Protein AF-N6TU80-F1 (afdb_monomer)

Mean predicted aligned error: 13.6 Å

Organism: Dendroctonus ponderosae (NCBI:txid77166)

Secondary structure (DSSP, 8-state):
---HHHHHHHHHHHHHHHTT----HHHHHHHHHHTT----TTHHHHHHHHHTT--HHHHHHTTT--------PPPPP------------------PPPP----------HHHHHH----HHHHHHHHHHHHTSPPP-HHHHHHHHHHHHHTEEEE---TT--HHHHHHHHHHHHS-S-HHHHHHTT--SSTT---S-SEEEE-GGGHHHHHHHHHHHT-BTTBEEEEEESSTTT--S-HHHHHHHHHHHHHTT-SEEEEEP-HHHHHHT-HHHHHHHHHHHHHHHTTSEEEEE--HHHH--TTSHHHHHHHHHHHHTT-SEEE---S-SSS---HHHHHHHHHHHHHHHHHH----EEE-BSS--SHHHHHHHHHHHHHHT-GGGSSTTTB-EEESSHHHHHHHHHHHHHHSSPPPTTTS---

Radius of gyration: 26.68 Å; Cα contacts (8 Å, |Δi|>4): 645; chains: 1; bounding box: 63×81×67 Å

InterPro domains:
  IPR002915 DeoC/FbaB/LacD aldolase [PF01791] (148-369)
  IPR002915 DeoC/FbaB/LacD aldolase [SM01133] (147-404)
  IPR011343 Deoxyribose-phosphate aldolase [PTHR10889] (107-408)
  IPR011343 Deoxyribose-phosphate aldolase [TIGR00126] (149-386)
  IPR011343 Deoxyribose-phosphate aldolase [cd00959] (148-396)
  IPR013785 Aldolase-type TIM barrel [G3DSA:3.20.20.70] (140-422)
  IPR027534 Large ribosomal subunit protein P1/P2 [MF_01478] (7-112)
  IPR038716 Large ribosomal subunit protein P1/P2, N-terminal domain [G3DSA:1.10.10.1410] (1-64)

Sequence (423 aa):
MTTTAELACVYSALILADDDIAVTGEKIQTILKAANVEVEPYWPGLFAKALENANIRDLITNIGSGAGAPAAAPSGAAAPAAAAAAPVAAPKAKEPEPEEESDEDMGLDLGWLNSVNVNLTAVNDFAKQLAASKALKDEYRAAWILKAITLIDLTTLAGDDTNSNVSRLCFKATKPIAEDLLKELGFSYDKGCPIKTAAVCVYPSKVPDAVQTLKKLGYYKKVNVASVATGFPAGQTPLKSRLEEIRYAVEKGANEIDIVIDRSLVLTGQWEELYREIQQMKEACGLAHMKAILATGELDTLNNVRVYKASLVAMMAGSDFIKTSTGKESVNATLQFGIVMARAIKEYQQKMGYKVGLKPAGGVRNAKDALSWMVLVKELLGNDWLDAELFRFGASGLLGDLECNLYEFVTGKYPAAYEFSMG

Structure (mmCIF, N/CA/C/O backbone):
data_AF-N6TU80-F1
#
_entry.id   AF-N6TU80-F1
#
loop_
_atom_site.group_PDB
_atom_site.id
_atom_site.type_symbol
_atom_site.label_atom_id
_atom_site.label_alt_id
_atom_site.label_comp_id
_atom_site.label_asym_id
_atom_site.label_entity_id
_atom_site.label_seq_id
_atom_site.pdbx_PDB_ins_code
_atom_site.Cartn_x
_atom_site.Cartn_y
_atom_site.Cartn_z
_atom_site.occupancy
_atom_site.B_iso_or_equiv
_atom_site.auth_seq_id
_atom_site.auth_comp_id
_atom_site.auth_asym_id
_atom_site.auth_atom_id
_atom_site.pdbx_PDB_model_num
ATOM 1 N N . MET A 1 1 ? 20.943 18.756 8.025 1.00 42.03 1 MET A N 1
ATOM 2 C CA . MET A 1 1 ? 19.861 19.656 7.579 1.00 42.03 1 MET A CA 1
ATOM 3 C C . MET A 1 1 ? 20.539 20.927 7.118 1.00 42.03 1 MET A C 1
ATOM 5 O O . MET A 1 1 ? 21.140 21.582 7.956 1.00 42.03 1 MET A O 1
ATOM 9 N N . THR A 1 2 ? 20.556 21.203 5.817 1.00 51.56 2 THR A N 1
ATOM 10 C CA . THR A 1 2 ? 21.098 22.457 5.274 1.00 51.56 2 THR A CA 1
ATOM 11 C C . THR A 1 2 ? 20.126 23.595 5.556 1.00 51.56 2 THR A C 1
ATOM 13 O O . THR A 1 2 ? 18.912 23.417 5.431 1.00 51.56 2 THR A O 1
ATOM 16 N N . THR A 1 3 ? 20.639 24.743 5.978 1.00 73.94 3 THR A N 1
ATOM 17 C CA . THR A 1 3 ? 19.819 25.915 6.306 1.00 73.94 3 THR A CA 1
ATOM 18 C C . THR A 1 3 ? 19.336 26.622 5.034 1.00 73.94 3 THR A C 1
ATOM 20 O O . THR A 1 3 ? 19.938 26.502 3.966 1.00 73.94 3 THR A O 1
ATOM 23 N N . THR A 1 4 ? 18.246 27.391 5.128 1.00 79.44 4 THR A N 1
ATOM 24 C CA . THR A 1 4 ? 17.705 28.178 4.001 1.00 79.44 4 THR A CA 1
ATOM 25 C C . THR A 1 4 ? 18.743 29.147 3.415 1.00 79.44 4 THR A C 1
ATOM 27 O O . THR A 1 4 ? 18.749 29.381 2.209 1.00 79.44 4 THR A O 1
ATOM 30 N N . ALA A 1 5 ? 19.656 29.665 4.247 1.00 80.94 5 ALA A N 1
ATOM 31 C CA . ALA A 1 5 ? 20.730 30.565 3.828 1.00 80.94 5 ALA A CA 1
ATOM 32 C C . ALA A 1 5 ? 21.801 29.854 2.983 1.00 80.94 5 ALA A C 1
ATOM 34 O O . ALA A 1 5 ? 22.205 30.369 1.941 1.00 80.94 5 ALA A O 1
ATOM 35 N N . GLU A 1 6 ? 22.210 28.645 3.379 1.00 84.44 6 GLU A N 1
ATOM 36 C CA . GLU A 1 6 ? 23.157 27.825 2.612 1.00 84.44 6 GLU A CA 1
ATOM 37 C C . GLU A 1 6 ? 22.585 27.474 1.237 1.00 84.44 6 GLU A C 1
ATOM 39 O O . GLU A 1 6 ? 23.262 27.622 0.221 1.00 84.44 6 GLU A O 1
ATOM 44 N N . LEU A 1 7 ? 21.311 27.074 1.190 1.00 86.88 7 LEU A N 1
ATOM 45 C CA . LEU A 1 7 ? 20.644 26.702 -0.056 1.00 86.88 7 LEU A CA 1
ATOM 46 C C . LEU A 1 7 ? 20.527 27.895 -1.021 1.00 86.88 7 LEU A C 1
ATOM 48 O O . LEU A 1 7 ? 20.754 27.752 -2.222 1.00 86.88 7 LEU A O 1
ATOM 52 N N . ALA A 1 8 ? 20.234 29.086 -0.495 1.00 88.69 8 ALA A N 1
ATOM 53 C CA . ALA A 1 8 ? 20.160 30.308 -1.288 1.00 88.69 8 ALA A CA 1
ATOM 54 C C . ALA A 1 8 ? 21.526 30.695 -1.887 1.00 88.69 8 ALA A C 1
ATOM 56 O O . ALA A 1 8 ? 21.602 31.087 -3.056 1.00 88.69 8 ALA A O 1
ATOM 57 N N . CYS A 1 9 ? 22.618 30.535 -1.129 1.00 89.44 9 CYS A N 1
ATOM 58 C CA . CYS A 1 9 ? 23.975 30.749 -1.635 1.00 89.44 9 CYS A CA 1
ATOM 59 C C . CYS A 1 9 ? 24.377 29.712 -2.695 1.00 89.44 9 CYS A C 1
ATOM 61 O O . CYS A 1 9 ? 24.983 30.089 -3.698 1.00 89.44 9 CYS A O 1
ATOM 63 N N . VAL A 1 10 ? 23.992 28.442 -2.522 1.00 88.25 10 VAL A N 1
ATOM 64 C CA . VAL A 1 10 ? 24.232 27.376 -3.512 1.00 88.25 10 VAL A CA 1
ATOM 65 C C . VAL A 1 10 ? 23.513 27.672 -4.827 1.00 88.25 10 VAL A C 1
ATOM 67 O O . VAL A 1 10 ? 24.149 27.662 -5.878 1.00 88.25 10 VAL A O 1
ATOM 70 N N . TYR A 1 11 ? 22.219 28.000 -4.797 1.00 89.94 11 TYR A N 1
ATOM 71 C CA . TYR A 1 11 ? 21.482 28.311 -6.026 1.00 89.94 11 TYR A CA 1
ATOM 72 C C . TYR A 1 11 ? 21.993 29.575 -6.715 1.00 89.94 11 TYR A C 1
ATOM 74 O O . TYR A 1 11 ? 22.110 29.596 -7.936 1.00 89.94 11 TYR A O 1
ATOM 82 N N . SER A 1 12 ? 22.381 30.596 -5.950 1.00 91.19 12 SER A N 1
ATOM 83 C CA . SER A 1 12 ? 22.987 31.807 -6.516 1.00 91.19 12 SER A CA 1
ATOM 84 C C . SER A 1 12 ? 24.319 31.511 -7.213 1.00 91.19 12 SER A C 1
ATOM 86 O O . SER A 1 12 ? 24.594 32.071 -8.270 1.00 91.19 12 SER A O 1
ATOM 88 N N . ALA A 1 13 ? 25.139 30.611 -6.659 1.00 89.06 13 ALA A N 1
ATOM 89 C CA . ALA A 1 13 ? 26.386 30.180 -7.287 1.00 89.06 13 ALA A CA 1
ATOM 90 C C . ALA A 1 13 ? 26.149 29.355 -8.564 1.00 89.06 13 ALA A C 1
ATOM 92 O O . ALA A 1 13 ? 26.888 29.517 -9.533 1.00 89.06 13 ALA A O 1
ATOM 93 N N . LEU A 1 14 ? 25.107 28.517 -8.586 1.00 87.25 14 LEU A N 1
ATOM 94 C CA . LEU A 1 14 ? 24.723 27.740 -9.768 1.00 87.25 14 LEU A CA 1
ATOM 95 C C . LEU A 1 14 ? 24.209 28.630 -10.904 1.00 87.25 14 LEU A C 1
ATOM 97 O O . LEU A 1 14 ? 24.615 28.424 -12.039 1.00 87.25 14 LEU A O 1
ATOM 101 N N . ILE A 1 15 ? 23.394 29.645 -10.600 1.00 90.31 15 ILE A N 1
ATOM 102 C CA . ILE A 1 15 ? 22.913 30.623 -11.592 1.00 90.31 15 ILE A CA 1
ATOM 103 C C . ILE A 1 15 ? 24.094 31.349 -12.247 1.00 90.31 15 ILE A C 1
ATOM 105 O O . ILE A 1 15 ? 24.172 31.440 -13.466 1.00 90.31 15 ILE A O 1
ATOM 109 N N . LEU A 1 16 ? 25.056 31.814 -11.443 1.00 89.44 16 LEU A N 1
ATOM 110 C CA . LEU A 1 16 ? 26.256 32.472 -11.967 1.00 89.44 16 LEU A CA 1
ATOM 111 C C . LEU A 1 16 ? 27.092 31.530 -12.845 1.00 89.44 16 LEU A C 1
ATOM 113 O O . LEU A 1 16 ? 27.598 31.959 -13.876 1.00 89.44 16 LEU A O 1
ATOM 117 N N . ALA A 1 17 ? 27.224 30.261 -12.453 1.00 86.19 17 ALA A N 1
ATOM 118 C CA . ALA A 1 17 ? 27.973 29.268 -13.217 1.00 86.19 17 ALA A CA 1
ATOM 119 C C . ALA A 1 17 ? 27.281 28.854 -14.532 1.00 86.19 17 ALA A C 1
ATOM 121 O O . ALA A 1 17 ? 27.975 28.525 -15.495 1.00 86.19 17 ALA A O 1
ATOM 122 N N . ASP A 1 18 ? 25.945 28.864 -14.579 1.00 86.25 18 ASP A N 1
ATOM 123 C CA . ASP A 1 18 ? 25.158 28.574 -15.786 1.00 86.25 18 ASP A CA 1
ATOM 124 C C . ASP A 1 18 ? 25.322 29.686 -16.833 1.00 86.25 18 ASP A C 1
ATOM 126 O O . ASP A 1 18 ? 25.595 29.404 -17.997 1.00 86.25 18 ASP A O 1
ATOM 130 N N . ASP A 1 19 ? 25.314 30.946 -16.385 1.00 86.25 19 ASP A N 1
ATOM 131 C CA . ASP A 1 19 ? 25.500 32.134 -17.231 1.00 86.25 19 ASP A CA 1
ATOM 132 C C . ASP A 1 19 ? 26.980 32.434 -17.583 1.00 86.25 19 ASP A C 1
ATOM 134 O O . ASP A 1 19 ? 27.295 33.505 -18.107 1.00 86.25 19 ASP A O 1
ATOM 138 N N . ASP A 1 20 ? 27.916 31.523 -17.275 1.00 83.44 20 ASP A N 1
ATOM 139 C CA . ASP A 1 20 ? 29.371 31.708 -17.449 1.00 83.44 20 ASP A CA 1
ATOM 140 C C . ASP A 1 20 ? 29.927 32.970 -16.737 1.00 83.44 20 ASP A C 1
ATOM 142 O O . ASP A 1 20 ? 30.942 33.561 -17.122 1.00 83.44 20 ASP A O 1
ATOM 146 N N . ILE A 1 21 ? 29.283 33.388 -15.644 1.00 87.25 21 ILE A N 1
ATOM 147 C CA . ILE A 1 21 ? 29.683 34.530 -14.822 1.00 87.25 21 ILE A CA 1
ATOM 148 C C . ILE A 1 21 ? 30.531 34.042 -13.639 1.00 87.25 21 ILE A C 1
ATOM 150 O O . ILE A 1 21 ? 30.132 33.177 -12.866 1.00 87.25 21 ILE A O 1
ATOM 154 N N . ALA A 1 22 ? 31.694 34.668 -13.421 1.00 87.12 22 ALA A N 1
ATOM 155 C CA . ALA A 1 22 ? 32.553 34.333 -12.280 1.00 87.12 22 ALA A CA 1
ATOM 156 C C . ALA A 1 22 ? 31.797 34.402 -10.938 1.00 87.12 22 ALA A C 1
ATOM 158 O O . ALA A 1 22 ? 31.197 35.435 -10.623 1.00 87.12 22 ALA A O 1
ATOM 159 N N . VAL A 1 23 ? 31.880 33.331 -10.143 1.00 89.62 23 VAL A N 1
ATOM 160 C CA . VAL A 1 23 ? 31.203 33.185 -8.848 1.00 89.62 23 VAL A CA 1
ATOM 161 C C . VAL A 1 23 ? 31.975 33.938 -7.763 1.00 89.62 23 VAL A C 1
ATOM 163 O O . VAL A 1 23 ? 32.923 33.423 -7.179 1.00 89.62 23 VAL A O 1
ATOM 166 N N . THR A 1 24 ? 31.579 35.182 -7.490 1.00 93.00 24 THR A N 1
ATOM 167 C CA . THR A 1 24 ? 32.163 36.009 -6.421 1.00 93.00 24 THR A CA 1
ATOM 168 C C . THR A 1 24 ? 31.127 36.329 -5.347 1.00 93.00 24 THR A C 1
ATOM 170 O O . THR A 1 24 ? 29.924 36.359 -5.618 1.00 93.00 24 THR A O 1
ATOM 173 N N . GLY A 1 25 ? 31.582 36.612 -4.121 1.00 91.19 25 GLY A N 1
ATOM 174 C CA . GLY A 1 25 ? 30.683 36.927 -3.004 1.00 91.19 25 GLY A CA 1
ATOM 175 C C . GLY A 1 25 ? 29.771 38.127 -3.286 1.00 91.19 25 GLY A C 1
ATOM 176 O O . GLY A 1 25 ? 28.589 38.092 -2.956 1.00 91.19 25 GLY A O 1
ATOM 177 N N . GLU A 1 26 ? 30.279 39.147 -3.982 1.00 92.81 26 GLU A N 1
ATOM 178 C CA . GLU A 1 26 ? 29.507 40.333 -4.386 1.00 92.81 26 GLU A CA 1
ATOM 179 C C . GLU A 1 26 ? 28.376 39.995 -5.369 1.00 92.81 26 GLU A C 1
ATOM 181 O O . GLU A 1 26 ? 27.260 40.512 -5.259 1.00 92.81 26 GLU A O 1
ATOM 186 N N . LYS A 1 27 ? 28.633 39.089 -6.318 1.00 92.94 27 LYS A N 1
ATOM 187 C CA . LYS A 1 27 ? 27.645 38.671 -7.319 1.00 92.94 27 LYS A CA 1
ATOM 188 C C . LYS A 1 27 ? 26.588 37.748 -6.725 1.00 92.94 27 LYS A C 1
ATOM 190 O O . LYS A 1 27 ? 25.406 37.936 -7.000 1.00 92.94 27 LYS A O 1
ATOM 195 N N . ILE A 1 28 ? 26.987 36.837 -5.835 1.00 93.44 28 ILE A N 1
ATOM 196 C CA . ILE A 1 28 ? 26.048 36.037 -5.036 1.00 93.44 28 ILE A CA 1
ATOM 197 C C . ILE A 1 28 ? 25.139 36.972 -4.228 1.00 93.44 28 ILE A C 1
ATOM 199 O O . ILE A 1 28 ? 23.919 36.841 -4.264 1.00 93.44 28 ILE A O 1
ATOM 203 N N . GLN A 1 29 ? 25.709 37.973 -3.553 1.00 92.62 29 GLN A N 1
ATOM 204 C CA . GLN A 1 29 ? 24.930 38.928 -2.768 1.00 92.62 29 GLN A CA 1
ATOM 205 C C . GLN A 1 29 ? 23.986 39.784 -3.631 1.00 92.62 29 GLN A C 1
ATOM 207 O O . GLN A 1 29 ? 22.909 40.161 -3.171 1.00 92.62 29 GLN A O 1
ATOM 212 N N . THR A 1 30 ? 24.358 40.067 -4.880 1.00 93.62 30 THR A N 1
ATOM 213 C CA . THR A 1 30 ? 23.507 40.787 -5.838 1.00 93.62 30 THR A CA 1
ATOM 214 C C . THR A 1 30 ? 22.272 39.968 -6.219 1.00 93.62 30 THR A C 1
ATOM 216 O O . THR A 1 30 ? 21.164 40.502 -6.192 1.00 93.62 30 THR A O 1
ATOM 219 N N . ILE A 1 31 ? 22.435 38.667 -6.486 1.00 92.12 31 ILE A N 1
ATOM 220 C CA . ILE A 1 31 ? 21.316 37.754 -6.774 1.00 92.12 31 ILE A CA 1
ATOM 221 C C . ILE A 1 31 ? 20.397 37.617 -5.557 1.00 92.12 31 ILE A C 1
ATOM 223 O O . ILE A 1 31 ? 19.181 37.731 -5.687 1.00 92.12 31 ILE A O 1
ATOM 227 N N . LEU A 1 32 ? 20.966 37.446 -4.361 1.00 92.44 32 LEU A N 1
ATOM 228 C CA . LEU A 1 32 ? 20.186 37.306 -3.128 1.00 92.44 32 LEU A CA 1
ATOM 229 C C . LEU A 1 32 ? 19.359 38.560 -2.815 1.00 92.44 32 LEU A C 1
ATOM 231 O O . LEU A 1 32 ? 18.186 38.452 -2.458 1.00 92.44 32 LEU A O 1
ATOM 235 N N . LYS A 1 33 ? 19.929 39.753 -3.034 1.00 91.25 33 LYS A N 1
ATOM 236 C CA . LYS A 1 33 ? 19.197 41.024 -2.923 1.00 91.25 33 LYS A CA 1
ATOM 237 C C . LYS A 1 33 ? 18.080 41.138 -3.961 1.00 91.25 33 LYS A C 1
ATOM 239 O O . LYS A 1 33 ? 16.982 41.556 -3.608 1.00 91.25 33 LYS A O 1
ATOM 244 N N . ALA A 1 34 ? 18.331 40.747 -5.211 1.00 90.88 34 ALA A N 1
ATOM 245 C CA . ALA A 1 34 ? 17.311 40.753 -6.262 1.00 90.88 34 ALA A CA 1
ATOM 246 C C . ALA A 1 34 ? 16.159 39.773 -5.966 1.00 90.88 34 ALA A C 1
ATOM 248 O O . ALA A 1 34 ? 15.010 40.055 -6.296 1.00 90.88 34 ALA A O 1
ATOM 249 N N . ALA A 1 35 ? 16.457 38.656 -5.296 1.00 89.38 35 ALA A N 1
ATOM 250 C CA . ALA A 1 35 ? 15.482 37.656 -4.868 1.00 89.38 35 ALA A CA 1
ATOM 251 C C . ALA A 1 35 ? 14.775 37.994 -3.538 1.00 89.38 35 ALA A C 1
ATOM 253 O O . ALA A 1 35 ? 13.936 37.216 -3.088 1.00 89.38 35 ALA A O 1
ATOM 254 N N . ASN A 1 36 ? 15.095 39.133 -2.907 1.00 90.25 36 ASN A N 1
ATOM 255 C CA . ASN A 1 36 ? 14.587 39.537 -1.591 1.00 90.25 36 ASN A CA 1
ATOM 256 C C . ASN A 1 36 ? 14.835 38.477 -0.492 1.00 90.25 36 ASN A C 1
ATOM 258 O O . ASN A 1 36 ? 13.979 38.234 0.361 1.00 90.25 36 ASN A O 1
ATOM 262 N N . VAL A 1 37 ? 16.006 37.827 -0.534 1.00 89.81 37 VAL A N 1
ATOM 263 C CA . VAL A 1 37 ? 16.445 36.822 0.445 1.00 89.81 37 VAL A CA 1
ATOM 264 C C . VAL A 1 37 ? 17.556 37.408 1.311 1.00 89.81 37 VAL A C 1
ATOM 266 O O . VAL A 1 37 ? 18.640 37.731 0.822 1.00 89.81 37 VAL A O 1
ATOM 269 N N . GLU A 1 38 ? 17.303 37.514 2.614 1.00 85.44 38 GLU A N 1
ATOM 270 C CA . GLU A 1 38 ? 18.312 37.941 3.582 1.00 85.44 38 GLU A CA 1
ATOM 271 C C . GLU A 1 38 ? 19.167 36.753 4.040 1.00 85.44 38 GLU A C 1
ATOM 273 O O . GLU A 1 38 ? 18.656 35.731 4.501 1.00 85.44 38 GLU A O 1
ATOM 278 N N . VAL A 1 39 ? 20.487 36.901 3.927 1.00 88.94 39 VAL A N 1
ATOM 279 C CA . VAL A 1 39 ? 21.481 35.965 4.469 1.00 88.94 39 VAL A CA 1
ATOM 280 C C . VAL A 1 39 ? 22.537 36.740 5.245 1.00 88.94 39 VAL A C 1
ATOM 282 O O . VAL A 1 39 ? 22.794 37.913 4.957 1.00 88.94 39 VAL A O 1
ATOM 285 N N . GLU A 1 40 ? 23.186 36.091 6.210 1.00 87.31 40 GLU A N 1
ATOM 286 C CA . GLU A 1 40 ? 24.245 36.747 6.977 1.00 87.31 40 GLU A CA 1
ATOM 287 C C . GLU A 1 40 ? 25.424 37.136 6.054 1.00 87.31 40 GLU A C 1
ATOM 289 O O . GLU A 1 40 ? 25.816 36.343 5.191 1.00 87.31 40 GLU A O 1
ATOM 294 N N . PRO A 1 41 ? 26.026 38.332 6.215 1.00 83.12 41 PRO A N 1
ATOM 295 C CA . PRO A 1 41 ? 26.955 38.899 5.229 1.00 83.12 41 PRO A CA 1
ATOM 296 C C . PRO A 1 41 ? 28.214 38.077 4.923 1.00 83.12 41 PRO A C 1
ATOM 298 O O . PRO A 1 41 ? 28.850 38.304 3.895 1.00 83.12 41 PRO A O 1
ATOM 301 N N . TYR A 1 42 ? 28.596 37.139 5.792 1.00 86.12 42 TYR A N 1
ATOM 302 C CA . TYR A 1 42 ? 29.775 36.298 5.583 1.00 86.12 42 TYR A CA 1
ATOM 303 C C . TYR A 1 42 ? 29.504 35.088 4.672 1.00 86.12 42 TYR A C 1
ATOM 305 O O . TYR A 1 42 ? 30.450 34.556 4.088 1.00 86.12 42 TYR A O 1
ATOM 313 N N . TRP A 1 43 ? 28.243 34.668 4.503 1.00 88.81 43 TRP A N 1
ATOM 314 C CA . TRP A 1 43 ? 27.888 33.486 3.708 1.00 88.81 43 TRP A CA 1
ATOM 315 C C . TRP A 1 43 ? 28.269 33.604 2.225 1.00 88.81 43 TRP A C 1
ATOM 317 O O . TRP A 1 43 ? 28.938 32.697 1.726 1.00 88.81 43 TRP A O 1
ATOM 327 N N . PRO A 1 44 ? 27.956 34.705 1.510 1.00 89.88 44 PRO A N 1
ATOM 328 C CA . PRO A 1 44 ? 28.338 34.845 0.104 1.00 89.88 44 PRO A CA 1
ATOM 329 C C . PRO A 1 44 ? 29.853 34.751 -0.127 1.00 89.88 44 PRO A C 1
ATOM 331 O O . PRO A 1 44 ? 30.300 34.120 -1.083 1.00 89.88 44 PRO A O 1
ATOM 334 N N . GLY A 1 45 ? 30.654 35.342 0.766 1.00 86.88 45 GLY A N 1
ATOM 335 C CA . GLY A 1 45 ? 32.115 35.281 0.690 1.00 86.88 45 GLY A CA 1
ATOM 336 C C . GLY A 1 45 ? 32.668 33.885 0.983 1.00 86.88 45 GLY A C 1
ATOM 337 O O . GLY A 1 45 ? 33.583 33.430 0.299 1.00 86.88 45 GLY A O 1
ATOM 338 N N . LEU A 1 46 ? 32.085 33.184 1.959 1.00 87.50 46 LEU A N 1
ATOM 339 C CA . LEU A 1 46 ? 32.476 31.821 2.315 1.00 87.50 46 LEU A CA 1
ATOM 340 C C . LEU A 1 46 ? 32.224 30.837 1.163 1.00 87.50 46 LEU A C 1
ATOM 342 O O . LEU A 1 46 ? 33.108 30.052 0.828 1.00 87.50 46 LEU A O 1
ATOM 346 N N . PHE A 1 47 ? 31.055 30.919 0.521 1.00 85.56 47 PHE A N 1
ATOM 347 C CA . PHE A 1 47 ? 30.702 30.063 -0.615 1.00 85.56 47 PHE A CA 1
ATOM 348 C C . PHE A 1 47 ? 31.534 30.365 -1.864 1.00 85.56 47 PHE A C 1
ATOM 350 O O . PHE A 1 47 ? 32.008 29.436 -2.511 1.00 85.56 47 PHE A O 1
ATOM 357 N N . ALA A 1 48 ? 31.783 31.641 -2.173 1.00 87.19 48 ALA A N 1
ATOM 358 C CA . ALA A 1 48 ? 32.665 32.005 -3.281 1.00 87.19 48 ALA A CA 1
ATOM 359 C C . ALA A 1 48 ? 34.082 31.437 -3.089 1.00 87.19 48 ALA A C 1
ATOM 361 O O . ALA A 1 48 ? 34.649 30.858 -4.010 1.00 87.19 48 ALA A O 1
ATOM 362 N N . LYS A 1 49 ? 34.624 31.521 -1.867 1.00 86.75 49 LYS A N 1
ATOM 363 C CA . LYS A 1 49 ? 35.950 30.982 -1.541 1.00 86.75 49 LYS A CA 1
ATOM 364 C C . LYS A 1 49 ? 35.998 29.451 -1.570 1.00 86.75 49 LYS A C 1
ATOM 366 O O . LYS A 1 49 ? 36.995 28.874 -1.990 1.00 86.75 49 LYS A O 1
ATOM 371 N N . ALA A 1 50 ? 34.927 28.782 -1.143 1.00 83.75 50 ALA A N 1
ATOM 372 C CA . ALA A 1 50 ? 34.828 27.323 -1.209 1.00 83.75 50 ALA A CA 1
ATOM 373 C C . ALA A 1 50 ? 34.821 26.795 -2.656 1.00 83.75 50 ALA A C 1
ATOM 375 O O . ALA A 1 50 ? 35.275 25.680 -2.903 1.00 83.75 50 ALA A O 1
ATOM 376 N N . LEU A 1 51 ? 34.336 27.601 -3.605 1.00 82.31 51 LEU A N 1
ATOM 377 C CA . LEU A 1 51 ? 34.208 27.237 -5.017 1.00 82.31 51 LEU A CA 1
ATOM 378 C C . LEU A 1 51 ? 35.385 27.704 -5.891 1.00 82.31 51 LEU A C 1
ATOM 380 O O . LEU A 1 51 ? 35.469 27.309 -7.048 1.00 82.31 51 LEU A O 1
ATOM 384 N N . GLU A 1 52 ? 36.320 28.488 -5.348 1.00 78.81 52 GLU A N 1
ATOM 385 C CA . GLU A 1 52 ? 37.445 29.088 -6.085 1.00 78.81 52 GLU A CA 1
ATOM 386 C C . GLU A 1 52 ? 38.367 28.048 -6.754 1.00 78.81 52 GLU A C 1
ATOM 388 O O . GLU A 1 52 ? 38.916 28.301 -7.822 1.00 78.81 52 GLU A O 1
ATOM 393 N N . ASN A 1 53 ? 38.484 26.853 -6.165 1.00 70.38 53 ASN A N 1
ATOM 394 C CA . ASN A 1 53 ? 39.293 25.743 -6.690 1.00 70.38 53 ASN A CA 1
ATOM 395 C C . ASN A 1 53 ? 38.446 24.569 -7.215 1.00 70.38 53 ASN A C 1
ATOM 397 O O . ASN A 1 53 ? 38.962 23.467 -7.403 1.00 70.38 53 ASN A O 1
ATOM 401 N N . ALA A 1 54 ? 37.144 24.778 -7.405 1.00 70.94 54 ALA A N 1
ATOM 402 C CA . ALA A 1 54 ? 36.200 23.738 -7.780 1.00 70.94 54 ALA A CA 1
ATOM 403 C C . ALA A 1 54 ? 35.647 24.002 -9.185 1.00 70.94 54 ALA A C 1
ATOM 405 O O . ALA A 1 54 ? 35.055 25.049 -9.440 1.00 70.94 54 ALA A O 1
ATOM 406 N N . ASN A 1 55 ? 35.783 23.041 -10.104 1.00 73.19 55 ASN A N 1
ATOM 407 C CA . ASN A 1 55 ? 35.072 23.124 -11.376 1.00 73.19 55 ASN A CA 1
ATOM 408 C C . ASN A 1 55 ? 33.607 22.733 -11.145 1.00 73.19 55 ASN A C 1
ATOM 410 O O . ASN A 1 55 ? 33.264 21.555 -11.058 1.00 73.19 55 ASN A O 1
ATOM 414 N N . ILE A 1 56 ? 32.746 23.743 -11.022 1.00 71.12 56 ILE A N 1
ATOM 415 C CA . ILE A 1 56 ? 31.315 23.579 -10.738 1.00 71.12 56 ILE A CA 1
ATOM 416 C C . ILE A 1 56 ? 30.641 22.710 -11.814 1.00 71.12 56 ILE A C 1
ATOM 418 O O . ILE A 1 56 ? 29.799 21.880 -11.481 1.00 71.12 56 ILE A O 1
ATOM 422 N N . ARG A 1 57 ? 31.063 22.813 -13.084 1.00 68.00 57 ARG A N 1
ATOM 423 C CA . ARG A 1 57 ? 30.544 21.972 -14.177 1.00 68.00 57 ARG A CA 1
ATOM 424 C C . ARG A 1 57 ? 30.980 20.512 -14.038 1.00 68.00 57 ARG A C 1
ATOM 426 O O . ARG A 1 57 ? 30.164 19.618 -14.259 1.00 68.00 57 ARG A O 1
ATOM 433 N N . ASP A 1 58 ? 32.209 20.257 -13.596 1.00 65.88 58 ASP A N 1
ATOM 434 C CA . ASP A 1 58 ? 32.694 18.892 -13.335 1.00 65.88 58 ASP A CA 1
ATOM 435 C C . ASP A 1 58 ? 32.041 18.278 -12.091 1.00 65.88 58 ASP A C 1
ATOM 437 O O . ASP A 1 58 ? 31.788 17.079 -12.054 1.00 65.88 58 ASP A O 1
ATOM 441 N N . LEU A 1 59 ? 31.731 19.088 -11.077 1.00 65.12 59 LEU A N 1
ATOM 442 C CA . LEU A 1 59 ? 30.980 18.657 -9.896 1.00 65.12 59 LEU A CA 1
ATOM 443 C C . LEU A 1 59 ? 29.537 18.295 -10.238 1.00 65.12 59 LEU A C 1
ATOM 4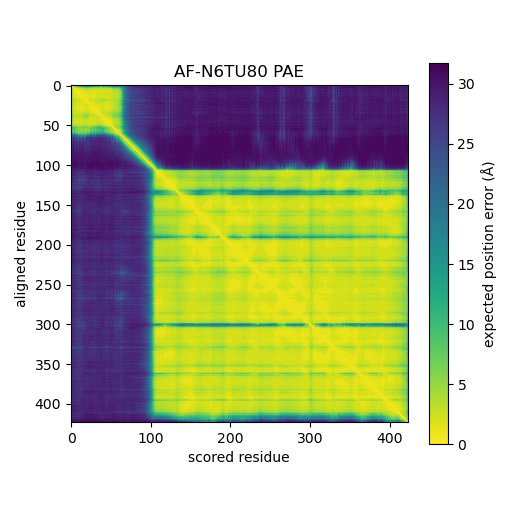45 O O . LEU A 1 59 ? 29.022 17.333 -9.689 1.00 65.12 59 LEU A O 1
ATOM 449 N N . ILE A 1 60 ? 28.897 19.014 -11.161 1.00 65.88 60 ILE A N 1
ATOM 450 C CA . ILE A 1 60 ? 27.541 18.689 -11.628 1.00 65.88 60 ILE A CA 1
ATOM 451 C C . ILE A 1 60 ? 27.551 17.426 -12.504 1.00 65.88 60 ILE A C 1
ATOM 453 O O . ILE A 1 60 ? 26.647 16.598 -12.402 1.00 65.88 60 ILE A O 1
ATOM 457 N N . THR A 1 61 ? 28.577 17.250 -13.342 1.00 62.75 61 THR A N 1
ATOM 458 C CA . THR A 1 61 ? 28.662 16.127 -14.294 1.00 62.75 61 THR A CA 1
ATOM 459 C C . THR A 1 61 ? 29.219 14.833 -13.690 1.00 62.75 61 THR A C 1
ATOM 461 O O . THR A 1 61 ? 28.849 13.757 -14.152 1.00 62.75 61 THR A O 1
ATOM 464 N N . ASN A 1 62 ? 30.024 14.896 -12.622 1.00 52.34 62 ASN A N 1
ATOM 465 C CA . ASN A 1 62 ? 30.616 13.721 -11.961 1.00 52.34 62 ASN A CA 1
ATOM 466 C C . ASN A 1 62 ? 29.896 13.269 -10.677 1.00 52.34 62 ASN A C 1
ATOM 468 O O . ASN A 1 62 ? 30.443 12.460 -9.926 1.00 52.34 62 ASN A O 1
ATOM 472 N N . ILE A 1 63 ? 28.648 13.688 -10.438 1.00 48.31 63 ILE A N 1
ATOM 473 C CA . ILE A 1 63 ? 27.801 13.168 -9.337 1.00 48.31 63 ILE A CA 1
ATOM 474 C C . ILE A 1 63 ? 27.514 11.642 -9.450 1.00 48.31 63 ILE A C 1
ATOM 476 O O . ILE A 1 63 ? 26.825 11.072 -8.608 1.00 48.31 63 ILE A O 1
ATOM 480 N N . GLY A 1 64 ? 28.099 10.931 -10.424 1.00 44.97 64 GLY A N 1
ATOM 481 C CA . GLY A 1 64 ? 27.889 9.498 -10.658 1.00 44.97 64 GLY A CA 1
ATOM 482 C C . GLY A 1 64 ? 29.119 8.582 -10.702 1.00 44.97 64 GLY A C 1
ATOM 483 O O . GLY A 1 64 ? 28.933 7.398 -10.966 1.00 44.97 64 GLY A O 1
ATOM 484 N N . SER A 1 65 ? 30.354 9.037 -10.469 1.00 40.62 65 SER A N 1
ATOM 485 C CA . SER A 1 65 ? 31.530 8.164 -10.674 1.00 40.62 65 SER A CA 1
ATOM 486 C C . SER A 1 65 ? 32.555 8.233 -9.545 1.00 40.62 65 SER A C 1
ATOM 488 O O . SER A 1 65 ? 33.545 8.960 -9.609 1.00 40.62 65 SER A O 1
ATOM 490 N N . GLY A 1 66 ? 32.325 7.415 -8.517 1.00 31.78 66 GLY A N 1
ATOM 491 C CA . GLY A 1 66 ? 33.322 7.041 -7.520 1.00 31.78 66 GLY A CA 1
ATOM 492 C C . GLY A 1 66 ? 33.907 5.652 -7.801 1.00 31.78 66 GLY A C 1
ATOM 493 O O . GLY A 1 66 ? 33.166 4.681 -7.885 1.00 31.78 66 GLY A O 1
ATOM 494 N N . ALA A 1 67 ? 35.242 5.605 -7.847 1.00 31.75 67 ALA A N 1
ATOM 495 C CA . ALA A 1 67 ? 36.145 4.449 -7.769 1.00 31.75 67 ALA A CA 1
ATOM 496 C C . ALA A 1 67 ? 36.243 3.516 -8.996 1.00 31.75 67 ALA A C 1
ATOM 498 O O . ALA A 1 67 ? 35.378 2.697 -9.287 1.00 31.75 67 ALA A O 1
ATOM 499 N N . GLY A 1 68 ? 37.387 3.620 -9.679 1.00 28.66 68 GLY A N 1
ATOM 500 C CA . GLY A 1 68 ? 37.773 2.760 -10.790 1.00 28.66 68 GLY A CA 1
ATOM 501 C C . GLY A 1 68 ? 38.346 1.401 -10.385 1.00 28.66 68 GLY A C 1
ATOM 502 O O . GLY A 1 68 ? 38.869 1.225 -9.288 1.00 28.66 68 GLY A O 1
ATOM 503 N N . ALA A 1 69 ? 38.299 0.474 -11.340 1.00 28.05 69 ALA A N 1
ATOM 504 C CA . ALA A 1 69 ? 39.244 -0.623 -11.557 1.00 28.05 69 ALA A CA 1
ATOM 505 C C . ALA A 1 69 ? 38.999 -1.217 -12.970 1.00 28.05 69 ALA A C 1
ATOM 507 O O . ALA A 1 69 ? 37.919 -1.014 -13.527 1.00 28.05 69 ALA A O 1
ATOM 508 N N . PRO A 1 70 ? 40.001 -1.867 -13.593 1.00 32.78 70 PRO A N 1
ATOM 509 C CA . PRO A 1 70 ? 40.199 -1.856 -15.042 1.00 32.78 70 PRO A CA 1
ATOM 510 C C . PRO A 1 70 ? 39.501 -2.985 -15.816 1.00 32.78 70 PRO A C 1
ATOM 512 O O . PRO A 1 70 ? 39.109 -4.015 -15.273 1.00 32.78 70 PRO A O 1
ATOM 515 N N . ALA A 1 71 ? 39.406 -2.757 -17.127 1.00 26.84 71 ALA A N 1
ATOM 516 C CA . ALA A 1 71 ? 38.831 -3.623 -18.148 1.00 26.84 71 ALA A CA 1
ATOM 517 C C . ALA A 1 71 ? 39.561 -4.970 -18.327 1.00 26.84 71 ALA A C 1
ATOM 519 O O . ALA A 1 71 ? 40.791 -5.030 -18.300 1.00 26.84 71 ALA A O 1
ATOM 520 N N . ALA A 1 72 ? 38.792 -6.021 -18.631 1.00 27.44 72 ALA A N 1
ATOM 521 C CA . ALA A 1 72 ? 39.278 -7.283 -19.187 1.00 27.44 72 ALA A CA 1
ATOM 522 C C . ALA A 1 72 ? 38.611 -7.561 -20.549 1.00 27.44 72 ALA A C 1
ATOM 524 O O . ALA A 1 72 ? 37.426 -7.299 -20.745 1.00 27.44 72 ALA A O 1
ATOM 525 N N . ALA A 1 73 ? 39.425 -8.051 -21.485 1.00 28.95 73 ALA A N 1
ATOM 526 C CA . ALA A 1 73 ? 39.149 -8.273 -22.906 1.00 28.95 73 ALA A CA 1
ATOM 527 C C . ALA A 1 73 ? 38.428 -9.628 -23.184 1.00 28.95 73 ALA A C 1
ATOM 529 O O . ALA A 1 73 ? 38.271 -10.430 -22.262 1.00 28.95 73 ALA A O 1
ATOM 530 N N . PRO A 1 74 ? 37.969 -9.896 -24.429 1.00 29.92 74 PRO A N 1
ATOM 531 C CA . PRO A 1 74 ? 36.860 -10.808 -24.726 1.00 29.92 74 PRO A CA 1
ATOM 532 C C . PRO A 1 74 ? 37.271 -12.274 -24.944 1.00 29.92 74 PRO A C 1
ATOM 534 O O . PRO A 1 74 ? 38.389 -12.572 -25.365 1.00 29.92 74 PRO A O 1
ATOM 537 N N . SER A 1 75 ? 36.324 -13.192 -24.719 1.00 26.03 75 SER A N 1
ATOM 538 C CA . SER A 1 75 ? 36.417 -14.609 -25.091 1.00 26.03 75 SER A CA 1
ATOM 539 C C . SER A 1 75 ? 35.899 -14.848 -26.517 1.00 26.03 75 SER A C 1
ATOM 541 O O . SER A 1 75 ? 34.951 -14.210 -26.973 1.00 26.03 75 SER A O 1
ATOM 543 N N . GLY A 1 76 ? 36.586 -15.737 -27.241 1.00 26.39 76 GLY A N 1
ATOM 544 C CA . GLY A 1 76 ? 36.346 -16.065 -28.645 1.00 26.39 76 GLY A CA 1
ATOM 545 C C . GLY A 1 76 ? 35.314 -17.175 -28.889 1.00 26.39 76 GLY A C 1
ATOM 546 O O . GLY A 1 76 ? 34.979 -17.955 -28.002 1.00 26.39 76 GLY A O 1
ATOM 547 N N . ALA A 1 77 ? 34.857 -17.198 -30.145 1.00 25.14 77 ALA A N 1
ATOM 548 C CA . ALA A 1 77 ? 33.947 -18.123 -30.838 1.00 25.14 77 ALA A CA 1
ATOM 549 C C . ALA A 1 77 ? 34.394 -19.616 -30.788 1.00 25.14 77 ALA A C 1
ATOM 551 O O . ALA A 1 77 ? 35.503 -19.896 -30.355 1.00 25.14 77 ALA A O 1
ATOM 552 N N . ALA A 1 78 ? 33.673 -20.653 -31.243 1.00 25.67 78 ALA A N 1
ATOM 553 C CA . ALA A 1 78 ? 32.532 -20.798 -32.152 1.00 25.67 78 ALA A CA 1
ATOM 554 C C . ALA A 1 78 ? 31.881 -22.211 -32.007 1.00 25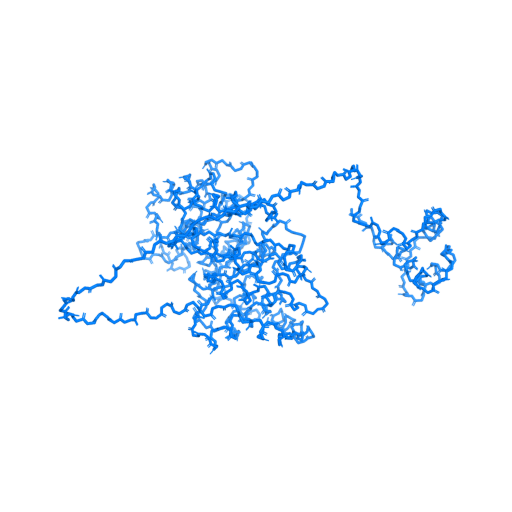.67 78 ALA A C 1
ATOM 556 O O . ALA A 1 78 ? 32.395 -23.069 -31.297 1.00 25.67 78 ALA A O 1
ATOM 557 N N . ALA A 1 79 ? 30.772 -22.401 -32.737 1.00 24.56 79 ALA A N 1
ATOM 558 C CA . ALA A 1 79 ? 29.833 -23.536 -32.928 1.00 24.56 79 ALA A CA 1
ATOM 559 C C . ALA A 1 79 ? 30.450 -24.823 -33.596 1.00 24.56 79 ALA A C 1
ATOM 561 O O . ALA A 1 79 ? 31.675 -24.837 -33.707 1.00 24.56 79 ALA A O 1
ATOM 562 N N . PRO A 1 80 ? 29.719 -25.863 -34.127 1.00 37.47 80 PRO A N 1
ATOM 563 C CA . PRO A 1 80 ? 28.262 -26.002 -34.374 1.00 37.47 80 PRO A CA 1
ATOM 564 C C . PRO A 1 80 ? 27.566 -27.404 -34.267 1.00 37.47 80 PRO A C 1
ATOM 566 O O . PRO A 1 80 ? 28.194 -28.454 -34.229 1.00 37.47 80 PRO A O 1
ATOM 569 N N . ALA A 1 81 ? 26.221 -27.333 -34.291 1.00 24.22 81 ALA A N 1
ATOM 570 C CA . ALA A 1 81 ? 25.177 -28.129 -34.985 1.00 24.22 81 ALA A CA 1
ATOM 571 C C . ALA A 1 81 ? 25.160 -29.678 -35.051 1.00 24.22 81 ALA A C 1
ATOM 573 O O . ALA A 1 81 ? 26.097 -30.305 -35.529 1.00 24.22 81 ALA A O 1
ATOM 574 N N . ALA A 1 82 ? 23.960 -30.250 -34.834 1.00 26.00 82 ALA A N 1
ATOM 575 C CA . ALA A 1 82 ? 23.340 -31.260 -35.713 1.00 26.00 82 ALA A CA 1
ATOM 576 C C . ALA A 1 82 ? 21.810 -31.350 -35.484 1.00 26.00 82 ALA A C 1
ATOM 578 O O . ALA A 1 82 ? 21.325 -31.132 -34.378 1.00 26.00 82 ALA A O 1
ATOM 579 N N . ALA A 1 83 ? 21.072 -31.636 -36.560 1.00 23.34 83 ALA A N 1
ATOM 580 C CA . ALA A 1 83 ? 19.618 -31.535 -36.717 1.00 23.34 83 ALA A CA 1
ATOM 581 C C . ALA A 1 83 ? 18.900 -32.906 -36.827 1.00 23.34 83 ALA A C 1
ATOM 583 O O . ALA A 1 83 ? 19.562 -33.940 -36.865 1.00 23.34 83 ALA A O 1
ATOM 584 N N . ALA A 1 84 ? 17.567 -32.835 -37.023 1.00 25.12 84 ALA A N 1
ATOM 585 C CA . ALA A 1 84 ? 16.592 -33.849 -37.491 1.00 25.12 84 ALA A CA 1
ATOM 586 C C . ALA A 1 84 ? 15.806 -34.601 -36.400 1.00 25.12 84 ALA A C 1
ATOM 588 O O . ALA A 1 84 ? 16.357 -34.934 -35.363 1.00 25.12 84 ALA A O 1
ATOM 589 N N . ALA A 1 85 ? 14.547 -35.019 -36.567 1.00 24.97 85 ALA A N 1
ATOM 590 C CA . ALA A 1 85 ? 13.401 -34.692 -37.429 1.00 24.97 85 ALA A CA 1
ATOM 591 C C . ALA A 1 85 ? 12.212 -35.524 -36.873 1.00 24.97 85 ALA A C 1
ATOM 593 O O . ALA A 1 85 ? 12.424 -36.590 -36.296 1.00 24.97 85 ALA A O 1
ATOM 594 N N . ALA A 1 86 ? 10.978 -35.037 -37.026 1.00 26.66 86 ALA A N 1
ATOM 595 C CA . ALA A 1 86 ? 9.736 -35.659 -36.544 1.00 26.66 86 ALA A CA 1
ATOM 596 C C . ALA A 1 86 ? 9.287 -36.892 -37.363 1.00 26.66 86 ALA A C 1
ATOM 598 O O . ALA A 1 86 ? 9.781 -37.108 -38.472 1.00 26.66 86 ALA A O 1
ATOM 599 N N . PRO A 1 87 ? 8.265 -37.633 -36.878 1.00 31.86 87 PRO A N 1
ATOM 600 C CA . PRO A 1 87 ? 7.093 -37.840 -37.741 1.00 31.86 87 PRO A CA 1
ATOM 601 C C . PRO A 1 87 ? 5.699 -37.823 -37.055 1.00 31.86 87 PRO A C 1
ATOM 603 O O . PRO A 1 87 ? 5.495 -38.355 -35.971 1.00 31.86 87 PRO A O 1
ATOM 606 N N . VAL A 1 88 ? 4.772 -37.180 -37.781 1.00 27.45 88 VAL A N 1
ATOM 607 C CA . VAL A 1 88 ? 3.340 -37.399 -38.131 1.00 27.45 88 VAL A CA 1
ATOM 608 C C . VAL A 1 88 ? 2.391 -38.293 -37.288 1.00 27.45 88 VAL A C 1
ATOM 610 O O . VAL A 1 88 ? 2.703 -39.411 -36.895 1.00 27.45 88 VAL A O 1
ATOM 613 N N . ALA A 1 89 ? 1.159 -37.776 -37.151 1.00 28.20 89 ALA A N 1
ATOM 614 C CA . ALA A 1 89 ? -0.013 -38.226 -36.388 1.00 28.20 89 ALA A CA 1
ATOM 615 C C . ALA A 1 89 ? -1.011 -39.170 -37.113 1.00 28.20 89 ALA A C 1
ATOM 617 O O . ALA A 1 89 ? -0.999 -39.293 -38.337 1.00 28.20 89 ALA A O 1
ATOM 618 N N . ALA A 1 90 ? -1.961 -39.731 -36.342 1.00 27.92 90 ALA A N 1
ATOM 619 C CA . ALA A 1 90 ? -3.267 -40.257 -36.783 1.00 27.92 90 ALA 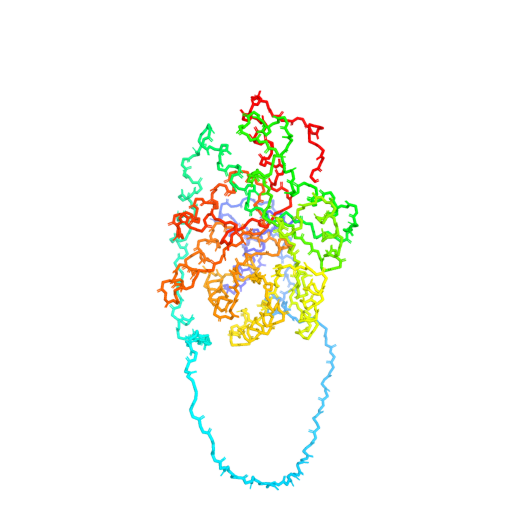A CA 1
ATOM 620 C C . ALA A 1 90 ? -4.324 -40.147 -35.637 1.00 27.92 90 ALA A C 1
ATOM 622 O O . ALA A 1 90 ? -3.930 -40.049 -34.475 1.00 27.92 90 ALA A O 1
ATOM 623 N N . PRO A 1 91 ? -5.647 -40.122 -35.924 1.00 37.94 91 PRO A N 1
ATOM 624 C CA . PRO A 1 91 ? -6.624 -39.258 -35.236 1.00 37.94 91 PRO A CA 1
ATOM 625 C C . PRO A 1 91 ? -7.577 -39.982 -34.264 1.00 37.94 91 PRO A C 1
ATOM 627 O O . PRO A 1 91 ? -7.889 -41.152 -34.481 1.00 37.94 91 PRO A O 1
ATOM 630 N N . LYS A 1 92 ? -8.154 -39.267 -33.276 1.00 27.16 92 LYS A N 1
ATOM 631 C CA . LYS A 1 92 ? -9.409 -39.662 -32.595 1.00 27.16 92 LYS A CA 1
ATOM 632 C C . LYS A 1 92 ? -10.249 -38.480 -32.071 1.00 27.16 92 LYS A C 1
ATOM 634 O O . LYS A 1 92 ? -9.734 -37.619 -31.379 1.00 27.16 92 LYS A O 1
ATOM 639 N N . ALA A 1 93 ? -11.538 -38.570 -32.424 1.00 28.98 93 ALA A N 1
ATOM 640 C CA . ALA A 1 93 ? -12.793 -38.231 -31.732 1.00 28.98 93 ALA A CA 1
ATOM 641 C C . ALA A 1 93 ? -12.982 -36.875 -31.012 1.00 28.98 93 ALA A C 1
ATOM 643 O O . ALA A 1 93 ? -12.241 -36.512 -30.110 1.00 28.98 93 ALA A O 1
ATOM 644 N N . LYS A 1 94 ? -14.083 -36.199 -31.383 1.00 36.25 94 LYS A N 1
ATOM 645 C CA . LYS A 1 94 ? -14.669 -35.016 -30.735 1.00 36.25 94 LYS A CA 1
ATOM 646 C C . LYS A 1 94 ? -15.415 -35.389 -29.448 1.00 36.25 94 LYS A C 1
ATOM 648 O O . LYS A 1 94 ? -16.299 -36.239 -29.501 1.00 36.25 94 LYS A O 1
ATOM 653 N N . GLU A 1 95 ? -15.136 -34.650 -28.380 1.00 31.56 95 GLU A N 1
ATOM 654 C CA . GLU A 1 95 ? -15.953 -34.469 -27.170 1.00 31.56 95 GLU A CA 1
ATOM 655 C C . GLU A 1 95 ? -15.920 -32.969 -26.779 1.00 31.56 95 GLU A C 1
ATOM 657 O O . GLU A 1 95 ? -15.086 -32.240 -27.322 1.00 31.56 95 GLU A O 1
ATOM 662 N N . PRO A 1 96 ? -16.896 -32.474 -25.992 1.00 34.59 96 PRO A N 1
ATOM 663 C CA . PRO A 1 96 ? -17.471 -31.133 -26.134 1.00 34.59 96 PRO A CA 1
ATOM 664 C C . PRO A 1 96 ? -16.610 -30.011 -25.534 1.00 34.59 96 PRO A C 1
ATOM 666 O O . PRO A 1 96 ? -15.832 -30.233 -24.611 1.00 34.59 96 PRO A O 1
ATOM 669 N N . GLU A 1 97 ? -16.778 -28.807 -26.083 1.00 29.64 97 GLU A N 1
ATOM 670 C CA . GLU A 1 97 ? -16.035 -27.590 -25.734 1.00 29.64 97 GLU A CA 1
ATOM 671 C C . GLU A 1 97 ? -16.290 -27.150 -24.280 1.00 29.64 97 GLU A C 1
ATOM 673 O O . GLU A 1 97 ? -17.453 -27.054 -23.875 1.00 29.64 97 GLU A O 1
ATOM 678 N N . PRO A 1 98 ? -15.239 -26.856 -23.490 1.00 31.06 98 PRO A N 1
ATOM 679 C CA . PRO A 1 98 ? -15.370 -26.015 -22.314 1.00 31.06 98 PRO A CA 1
ATOM 680 C C . PRO A 1 98 ? -15.403 -24.542 -22.745 1.00 31.06 98 PRO A C 1
ATOM 682 O O . PRO A 1 98 ? -14.729 -24.150 -23.695 1.00 31.06 98 PRO A O 1
ATOM 685 N N . GLU A 1 99 ? -16.203 -23.743 -22.044 1.00 36.97 99 GLU A N 1
ATOM 686 C CA . GLU A 1 99 ? -16.246 -22.287 -22.183 1.00 36.97 99 GLU A CA 1
ATOM 687 C C . GLU A 1 99 ? -14.832 -21.706 -22.005 1.00 36.97 99 GLU A C 1
ATOM 689 O O . GLU A 1 99 ? -14.179 -21.932 -20.986 1.00 36.97 99 GLU A O 1
ATOM 694 N N . GLU A 1 100 ? -14.351 -20.991 -23.022 1.00 30.05 100 GLU A N 1
ATOM 695 C CA . GLU A 1 100 ? -13.094 -20.248 -22.974 1.00 30.05 100 GLU A CA 1
ATOM 696 C C . GLU A 1 100 ? -13.267 -19.027 -22.052 1.00 30.05 100 GLU A C 1
ATOM 698 O O . GLU A 1 100 ? -13.834 -18.008 -22.445 1.00 30.05 100 GLU A O 1
ATOM 703 N N . GLU A 1 101 ? -12.766 -19.109 -20.816 1.00 36.09 101 GLU A N 1
ATOM 704 C CA . GLU A 1 101 ? -12.265 -17.918 -20.123 1.00 36.09 101 GLU A CA 1
ATOM 705 C C . GLU A 1 101 ? -11.019 -17.456 -20.886 1.00 36.09 101 GLU A C 1
ATOM 707 O O . GLU A 1 101 ? -9.960 -18.083 -20.836 1.00 36.09 101 GLU A O 1
ATOM 712 N N . SER A 1 102 ? -11.165 -16.386 -21.665 1.00 32.50 102 SER A N 1
ATOM 713 C CA . SER A 1 102 ? -10.063 -15.773 -22.395 1.00 32.50 102 SER A CA 1
ATOM 714 C C . SER A 1 102 ? -9.166 -14.994 -21.425 1.00 32.50 102 SER A C 1
ATOM 716 O O . SER A 1 102 ? -9.313 -13.779 -21.268 1.00 32.50 102 SER A O 1
ATOM 718 N N . ASP A 1 103 ? -8.212 -15.681 -20.800 1.00 41.56 103 ASP A N 1
ATOM 719 C CA . ASP A 1 103 ? -6.975 -15.063 -20.310 1.00 41.56 103 ASP A CA 1
ATOM 720 C C . ASP A 1 103 ? -6.136 -14.636 -21.532 1.00 41.56 103 ASP A C 1
ATOM 722 O O . ASP A 1 103 ? -5.112 -15.233 -21.871 1.00 41.56 103 ASP A O 1
ATOM 726 N N . GLU A 1 104 ? -6.602 -13.621 -22.263 1.00 42.59 104 GLU A N 1
ATOM 727 C CA . GLU A 1 104 ? -5.764 -12.941 -23.244 1.00 42.59 104 GLU A CA 1
ATOM 728 C C . GLU A 1 104 ? -4.740 -12.108 -22.468 1.00 42.59 104 GLU A C 1
ATOM 730 O O . GLU A 1 104 ? -5.059 -11.065 -21.893 1.00 42.59 104 GLU A O 1
ATOM 735 N N . ASP A 1 105 ? -3.495 -12.586 -22.434 1.00 51.34 105 ASP A N 1
ATOM 736 C CA . ASP A 1 105 ? -2.330 -11.769 -22.106 1.00 51.34 105 ASP A CA 1
ATOM 737 C C . ASP A 1 105 ? -2.262 -10.623 -23.130 1.00 51.34 105 ASP A C 1
ATOM 739 O O . ASP A 1 105 ? -1.722 -10.752 -24.229 1.00 51.34 105 ASP A O 1
ATOM 743 N N . MET A 1 106 ? -2.905 -9.506 -22.785 1.00 63.53 106 MET A N 1
ATOM 744 C CA . MET A 1 106 ? -3.084 -8.335 -23.649 1.00 63.53 106 MET A CA 1
ATOM 745 C C . MET A 1 106 ? -1.775 -7.577 -23.920 1.00 63.53 106 MET A C 1
ATOM 747 O O . MET A 1 106 ? -1.764 -6.627 -24.707 1.00 63.53 106 MET A O 1
ATOM 751 N N . GLY A 1 107 ? -0.671 -8.003 -23.296 1.00 85.06 107 GLY A N 1
ATOM 752 C CA . GLY A 1 107 ? 0.671 -7.511 -23.562 1.00 85.06 107 GLY A CA 1
ATOM 753 C C . GLY A 1 107 ? 0.907 -6.051 -23.167 1.00 85.06 107 GLY A C 1
ATOM 754 O O . GLY A 1 107 ? 0.030 -5.307 -22.723 1.00 85.06 107 GLY A O 1
ATOM 755 N N . LEU A 1 108 ? 2.155 -5.620 -23.327 1.00 94.69 108 LEU A N 1
ATOM 756 C CA . LEU A 1 108 ? 2.567 -4.244 -23.078 1.00 94.69 108 LEU A CA 1
ATOM 757 C C . LEU A 1 108 ? 2.198 -3.325 -24.256 1.00 94.69 108 LEU A C 1
ATOM 759 O O . LEU A 1 108 ? 2.750 -3.452 -25.349 1.00 94.69 108 LEU A O 1
ATOM 763 N N . ASP A 1 109 ? 1.349 -2.323 -24.018 1.00 95.56 109 ASP A N 1
ATOM 764 C CA . ASP A 1 109 ? 0.995 -1.307 -25.022 1.00 95.56 109 ASP A CA 1
ATOM 765 C C . ASP A 1 109 ? 1.941 -0.090 -24.950 1.00 95.56 109 ASP A C 1
ATOM 767 O O . ASP A 1 109 ? 1.695 0.907 -24.258 1.00 95.56 109 ASP A O 1
ATOM 771 N N . LEU A 1 110 ? 3.048 -0.158 -25.698 1.00 94.94 110 LEU A N 1
ATOM 772 C CA . LEU A 1 110 ? 4.014 0.943 -25.813 1.00 94.94 110 LEU A CA 1
ATOM 773 C C . LEU A 1 110 ? 3.418 2.197 -26.475 1.00 94.94 110 LEU A C 1
ATOM 775 O O . LEU A 1 110 ? 3.853 3.313 -26.179 1.00 94.94 110 LEU A O 1
ATOM 779 N N . GLY A 1 111 ? 2.432 2.041 -27.363 1.00 95.94 111 GLY A N 1
ATOM 780 C CA . GLY A 1 111 ? 1.765 3.162 -28.025 1.00 95.94 111 GLY A CA 1
ATOM 781 C C . GLY A 1 111 ? 1.000 4.013 -27.017 1.00 95.94 111 GLY A C 1
ATOM 782 O O . GLY A 1 111 ? 1.173 5.234 -26.961 1.00 95.94 111 GLY A O 1
ATOM 783 N N . TRP A 1 112 ? 0.238 3.353 -26.145 1.00 95.62 112 TRP A N 1
ATOM 784 C CA . TRP A 1 112 ? -0.451 4.007 -25.043 1.00 95.62 112 TRP A CA 1
ATOM 785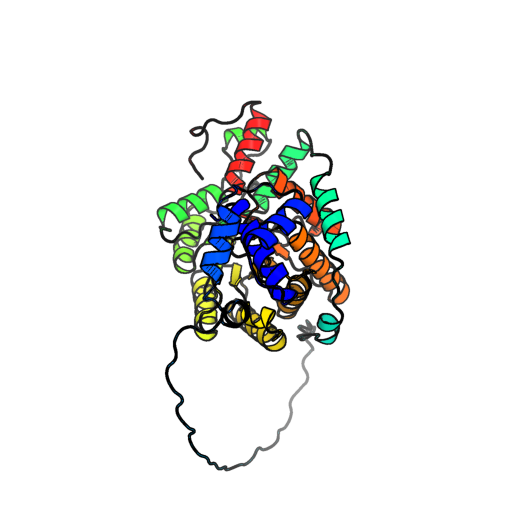 C C . TRP A 1 112 ? 0.536 4.675 -24.088 1.00 95.62 112 TRP A C 1
ATOM 787 O O . TRP A 1 112 ? 0.400 5.872 -23.835 1.00 95.62 112 TRP A O 1
ATOM 797 N N . LEU A 1 113 ? 1.598 3.981 -23.663 1.00 94.81 113 LEU A N 1
ATOM 798 C CA . LEU A 1 113 ? 2.642 4.576 -22.818 1.00 94.81 113 LEU A CA 1
ATOM 799 C C . LEU A 1 113 ? 3.285 5.824 -23.432 1.00 94.81 113 LEU A C 1
ATOM 801 O O . LEU A 1 113 ? 3.609 6.772 -22.711 1.00 94.81 113 LEU A O 1
ATOM 805 N N . ASN A 1 114 ? 3.491 5.850 -24.747 1.00 94.00 114 ASN A N 1
ATOM 806 C CA . ASN A 1 114 ? 4.078 6.995 -25.440 1.00 94.00 114 ASN A CA 1
ATOM 807 C C . ASN A 1 114 ? 3.101 8.166 -25.598 1.00 94.00 114 ASN A C 1
ATOM 809 O O . ASN A 1 114 ? 3.545 9.312 -25.642 1.00 94.00 114 ASN A O 1
ATOM 813 N N . SER A 1 115 ? 1.794 7.897 -25.602 1.00 94.81 115 SER A N 1
ATOM 814 C CA . SER A 1 115 ? 0.742 8.922 -25.642 1.00 94.81 115 SER A CA 1
ATOM 815 C C . SER A 1 115 ? 0.460 9.596 -24.291 1.00 94.81 115 SER A C 1
ATOM 817 O O . SER A 1 115 ? -0.165 10.657 -24.262 1.00 94.81 115 SER A O 1
ATOM 819 N N . VAL A 1 116 ? 0.929 9.019 -23.175 1.00 94.44 116 VAL A N 1
ATOM 820 C CA . VAL A 1 116 ? 0.657 9.543 -21.828 1.00 94.44 116 VAL A CA 1
ATOM 821 C C . VAL A 1 116 ? 1.168 10.975 -21.676 1.00 94.44 116 VAL A C 1
ATOM 823 O O . VAL A 1 116 ? 2.361 11.257 -21.814 1.00 94.44 116 VAL A O 1
ATOM 826 N N . ASN A 1 117 ? 0.264 11.862 -21.268 1.00 93.62 117 ASN A N 1
ATOM 827 C CA . ASN A 1 117 ? 0.564 13.227 -20.870 1.00 93.62 117 ASN A CA 1
ATOM 828 C C . ASN A 1 117 ? -0.111 13.540 -19.531 1.00 93.62 117 ASN A C 1
ATOM 830 O O . ASN A 1 117 ? -1.266 13.185 -19.306 1.00 93.62 117 ASN A O 1
ATOM 834 N N . VAL A 1 118 ? 0.607 14.226 -18.643 1.00 94.69 118 VAL A N 1
ATOM 835 C CA . VAL A 1 118 ? 0.084 14.647 -17.342 1.00 94.69 118 VAL A CA 1
ATOM 836 C C . VAL A 1 118 ? 0.165 16.168 -17.242 1.00 94.69 118 VAL A C 1
ATOM 838 O O . VAL A 1 118 ? 1.245 16.758 -17.269 1.00 94.69 118 VAL A O 1
ATOM 841 N N . ASN A 1 119 ? -0.994 16.809 -17.085 1.00 94.88 119 ASN A N 1
ATOM 842 C CA . ASN A 1 119 ? -1.083 18.239 -16.806 1.00 94.88 119 ASN A CA 1
ATOM 843 C C . ASN A 1 119 ? -0.878 18.489 -15.303 1.00 94.88 119 ASN A C 1
ATOM 845 O O . ASN A 1 119 ? -1.808 18.338 -14.505 1.00 94.88 119 ASN A O 1
ATOM 849 N N . LEU A 1 120 ? 0.346 18.870 -14.925 1.00 92.75 120 LEU A N 1
ATOM 850 C CA . LEU A 1 120 ? 0.722 19.056 -13.524 1.00 92.75 120 LEU A CA 1
ATOM 851 C C . LEU A 1 120 ? -0.058 20.186 -12.838 1.00 92.75 120 LEU A C 1
ATOM 853 O O . LEU A 1 120 ? -0.441 20.038 -11.680 1.00 92.75 120 LEU A O 1
ATOM 857 N N . THR A 1 121 ? -0.345 21.284 -13.538 1.00 95.12 121 THR A N 1
ATOM 858 C CA . THR A 1 121 ? -1.143 22.391 -12.988 1.00 95.12 121 THR A CA 1
ATOM 859 C C . THR A 1 121 ? -2.526 21.899 -12.578 1.00 95.12 121 THR A C 1
ATOM 861 O O . THR A 1 121 ? -2.931 22.083 -11.434 1.00 95.12 121 THR A O 1
ATOM 864 N N . ALA A 1 122 ? -3.201 21.157 -13.459 1.00 95.44 122 ALA A N 1
ATOM 865 C CA . ALA A 1 122 ? -4.512 20.586 -13.163 1.00 95.44 122 ALA A CA 1
ATOM 866 C C . ALA A 1 122 ? -4.468 19.557 -12.017 1.00 95.44 122 ALA A C 1
ATOM 868 O O . ALA A 1 122 ? -5.415 19.461 -11.238 1.00 95.44 122 ALA A O 1
ATOM 869 N N . VAL A 1 123 ? -3.386 18.776 -11.900 1.00 96.31 123 VAL A N 1
ATOM 870 C CA . VAL A 1 123 ? -3.176 17.865 -10.758 1.00 96.31 123 VAL A CA 1
ATOM 871 C C . VAL A 1 123 ? -3.037 18.656 -9.456 1.00 96.31 123 VAL A C 1
ATOM 873 O O . VAL A 1 123 ? -3.704 18.341 -8.472 1.00 96.31 123 VAL A O 1
ATOM 876 N N . ASN A 1 124 ? -2.212 19.702 -9.452 1.00 95.25 124 ASN A N 1
ATOM 877 C CA . ASN A 1 124 ? -1.968 20.531 -8.276 1.00 95.25 124 ASN A CA 1
ATOM 878 C C . ASN A 1 124 ? -3.219 21.291 -7.832 1.00 95.25 124 ASN A C 1
ATOM 880 O O . ASN A 1 124 ? -3.499 21.360 -6.637 1.00 95.25 124 ASN A O 1
ATOM 884 N N . ASP A 1 125 ? -3.986 21.836 -8.771 1.00 96.12 125 ASP A N 1
ATOM 885 C CA . ASP A 1 125 ? -5.212 22.566 -8.455 1.00 96.12 125 ASP A CA 1
ATOM 886 C C . ASP A 1 125 ? -6.289 21.632 -7.901 1.00 96.12 125 ASP A C 1
ATOM 888 O O . ASP A 1 125 ? -6.930 21.962 -6.901 1.00 96.12 125 ASP A O 1
ATOM 892 N N . PHE A 1 126 ? -6.415 20.421 -8.452 1.00 95.31 126 PHE A N 1
ATOM 893 C CA . PHE A 1 126 ? -7.320 19.417 -7.897 1.00 95.31 126 PHE A CA 1
ATOM 894 C C . PHE A 1 126 ? -6.879 18.955 -6.497 1.00 95.31 126 PHE A C 1
ATOM 896 O O . PHE A 1 126 ? -7.708 18.853 -5.594 1.00 95.31 126 PHE A O 1
ATOM 903 N N . ALA A 1 127 ? -5.576 18.763 -6.263 1.00 94.88 127 ALA A N 1
ATOM 904 C CA . ALA A 1 127 ? -5.053 18.443 -4.932 1.00 94.88 127 ALA A CA 1
ATOM 905 C C . ALA A 1 127 ? -5.362 19.551 -3.906 1.00 94.88 127 ALA A C 1
ATOM 907 O O . ALA A 1 127 ? -5.789 19.257 -2.788 1.00 94.88 127 ALA A O 1
ATOM 908 N N . LYS A 1 128 ? -5.207 20.827 -4.289 1.00 93.69 128 LYS A N 1
ATOM 909 C CA . LYS A 1 128 ? -5.585 21.974 -3.445 1.00 93.69 128 LYS A CA 1
ATOM 910 C C . LYS A 1 128 ? -7.085 21.994 -3.163 1.00 93.69 128 LYS A C 1
ATOM 912 O O . LYS A 1 128 ? -7.479 22.227 -2.024 1.00 93.69 128 LYS A O 1
ATOM 917 N N . GLN A 1 129 ? -7.915 21.731 -4.172 1.00 92.38 129 GLN A N 1
ATOM 918 C CA . GLN A 1 129 ? -9.367 21.679 -4.016 1.00 92.38 129 GLN A CA 1
ATOM 919 C C . GLN A 1 129 ? -9.789 20.576 -3.037 1.00 92.38 129 GLN A C 1
ATOM 921 O O . GLN A 1 129 ? -10.616 20.827 -2.162 1.00 92.38 129 GLN A O 1
ATOM 926 N N . LEU A 1 130 ? -9.188 19.386 -3.131 1.00 89.88 130 LEU A N 1
ATOM 927 C CA . LEU A 1 130 ? -9.417 18.293 -2.184 1.00 89.88 130 LEU A CA 1
ATOM 928 C C . LEU A 1 130 ? -9.014 18.694 -0.760 1.00 89.88 130 LEU A C 1
ATOM 930 O O . LEU A 1 130 ? -9.794 18.511 0.173 1.00 89.88 130 LEU A O 1
ATOM 934 N N . ALA A 1 131 ? -7.841 19.308 -0.591 1.00 84.69 131 ALA A N 1
ATOM 935 C CA . ALA A 1 131 ? -7.357 19.762 0.713 1.00 84.69 131 ALA A CA 1
ATOM 936 C C . ALA A 1 131 ? -8.209 20.893 1.327 1.00 84.69 131 ALA A C 1
ATOM 938 O O . ALA A 1 131 ? -8.262 21.028 2.551 1.00 84.69 131 ALA A O 1
ATOM 939 N N . ALA A 1 132 ? -8.866 21.696 0.485 1.00 83.88 132 ALA A N 1
ATOM 940 C CA . ALA A 1 132 ? -9.775 22.772 0.878 1.00 83.88 132 ALA A CA 1
ATOM 941 C C . ALA A 1 132 ? -11.241 22.321 1.017 1.00 83.88 132 ALA A C 1
ATOM 943 O O . ALA A 1 132 ? -12.098 23.131 1.385 1.00 83.88 132 ALA A O 1
ATOM 944 N N . SER A 1 133 ? -11.552 21.057 0.711 1.00 77.19 133 SER A N 1
ATOM 945 C CA . SER A 1 133 ? -12.913 20.536 0.813 1.00 77.19 133 SER A CA 1
ATOM 946 C C . SER A 1 133 ? -13.441 20.648 2.247 1.00 77.19 133 SER A C 1
ATOM 948 O O . SER A 1 133 ? -12.693 20.594 3.229 1.00 77.19 133 SER A O 1
ATOM 950 N N . LYS A 1 134 ? -14.756 20.869 2.382 1.00 76.50 134 LYS A N 1
ATOM 951 C CA . LYS A 1 134 ? -15.382 21.019 3.700 1.00 76.50 134 LYS A CA 1
ATOM 952 C C . LYS A 1 134 ? -15.145 19.754 4.515 1.00 76.50 134 LYS A C 1
ATOM 954 O O . LYS A 1 134 ? -15.471 18.656 4.070 1.00 76.50 134 LYS A O 1
ATOM 959 N N . ALA A 1 135 ? -14.634 19.934 5.728 1.00 79.62 135 ALA A N 1
ATOM 960 C CA . ALA A 1 135 ? -14.470 18.834 6.659 1.00 79.62 135 ALA A CA 1
ATOM 961 C C . ALA A 1 135 ? -15.821 18.159 6.928 1.00 79.62 135 ALA A C 1
ATOM 963 O O . ALA A 1 135 ? -16.822 18.833 7.196 1.00 79.62 135 ALA A O 1
ATOM 964 N N . LEU A 1 136 ? -15.819 16.826 6.891 1.00 84.00 136 LEU A N 1
ATOM 965 C CA . LEU A 1 136 ? -16.902 16.025 7.448 1.00 84.00 136 LEU A CA 1
ATOM 966 C C . LEU A 1 136 ? -17.050 16.364 8.932 1.00 84.00 136 LEU A C 1
ATOM 968 O O . LEU A 1 136 ? -16.046 16.531 9.635 1.00 84.00 136 LEU A O 1
ATOM 972 N N . LYS A 1 137 ? -18.296 16.462 9.388 1.00 84.81 137 LYS A N 1
ATOM 973 C CA . LYS A 1 137 ? -18.645 16.794 10.769 1.00 84.81 137 LYS A CA 1
ATOM 974 C C . LYS A 1 137 ? -19.333 15.618 11.447 1.00 84.81 137 LYS A C 1
ATOM 976 O O . LYS A 1 137 ? -19.895 14.756 10.769 1.00 84.81 137 LYS A O 1
ATOM 981 N N . ASP A 1 138 ? -19.276 15.638 12.772 1.00 86.50 138 ASP A N 1
ATOM 982 C CA . ASP A 1 138 ? -20.100 14.821 13.656 1.00 86.50 138 ASP A CA 1
ATOM 983 C C . ASP A 1 138 ? -20.031 13.316 13.314 1.00 86.50 138 ASP A C 1
ATOM 985 O O . ASP A 1 138 ? -18.961 12.772 13.026 1.00 86.50 138 ASP A O 1
ATOM 989 N N . GLU A 1 139 ? -21.178 12.643 13.323 1.00 90.88 139 GLU A N 1
ATOM 990 C CA . GLU A 1 139 ? -21.340 11.210 13.063 1.00 90.88 139 GLU A CA 1
ATOM 991 C C . GLU A 1 139 ? -20.797 10.750 11.699 1.00 90.88 139 GLU A C 1
ATOM 993 O O . GLU A 1 139 ? -20.225 9.664 11.592 1.00 90.88 139 GLU A O 1
ATOM 998 N N . TYR A 1 140 ? -20.874 11.587 10.657 1.00 92.81 140 TYR A N 1
ATOM 999 C CA . TYR A 1 140 ? -20.336 11.249 9.334 1.00 92.81 140 TYR A CA 1
ATOM 1000 C C . TYR A 1 140 ? -18.813 11.161 9.347 1.00 92.81 140 TYR A C 1
ATOM 1002 O O . TYR A 1 140 ? -18.232 10.303 8.678 1.00 92.81 140 TYR A O 1
ATOM 1010 N N . ARG A 1 141 ? -18.155 12.035 10.120 1.00 94.31 141 ARG A N 1
ATOM 1011 C CA . ARG A 1 141 ? -16.703 11.978 10.300 1.00 94.31 141 ARG A CA 1
ATOM 1012 C C . ARG A 1 141 ? -16.312 10.691 11.019 1.00 94.31 141 ARG A C 1
ATOM 1014 O O . ARG A 1 141 ? -15.405 10.008 10.552 1.00 94.31 141 ARG A O 1
ATOM 1021 N N . ALA A 1 142 ? -17.013 10.339 12.097 1.00 95.31 142 ALA A N 1
ATOM 1022 C CA . ALA A 1 142 ? -16.767 9.102 12.836 1.00 95.31 142 ALA A CA 1
ATOM 1023 C C . ALA A 1 142 ? -16.966 7.859 11.949 1.00 95.31 142 ALA A C 1
ATOM 1025 O O . ALA A 1 142 ? -16.093 6.993 11.897 1.00 95.31 142 ALA A O 1
ATOM 1026 N N . ALA A 1 143 ? -18.048 7.809 11.165 1.00 95.62 143 ALA A N 1
ATOM 1027 C CA . ALA A 1 143 ? -18.318 6.716 10.231 1.00 95.62 143 ALA A CA 1
ATOM 1028 C C . ALA A 1 143 ? -17.221 6.567 9.162 1.00 95.62 143 ALA A C 1
ATOM 1030 O O . ALA A 1 143 ? -16.792 5.453 8.854 1.00 95.62 143 ALA A O 1
ATOM 1031 N N . TRP A 1 144 ? -16.720 7.677 8.614 1.00 96.88 144 TRP A N 1
ATOM 1032 C CA . TRP A 1 144 ? -15.616 7.624 7.657 1.00 96.88 144 TRP A CA 1
ATOM 1033 C C . TRP A 1 144 ? -14.285 7.229 8.300 1.00 96.88 144 TRP A C 1
ATOM 1035 O O . TRP A 1 144 ? -13.499 6.542 7.655 1.00 96.88 144 TRP A O 1
ATOM 1045 N N . ILE A 1 145 ? -14.027 7.609 9.555 1.00 97.56 145 ILE A N 1
ATOM 1046 C CA . ILE A 1 145 ? -12.843 7.146 10.291 1.00 97.56 145 ILE A CA 1
ATOM 1047 C C . ILE A 1 145 ? -12.925 5.635 10.540 1.00 97.56 145 ILE A C 1
ATOM 1049 O O . ILE A 1 145 ? -11.956 4.922 10.282 1.00 97.56 145 ILE A O 1
ATOM 1053 N N . LEU A 1 146 ? -14.088 5.123 10.955 1.00 97.69 146 LEU A N 1
ATOM 1054 C CA . LEU A 1 146 ? -14.326 3.682 11.075 1.00 97.69 146 LEU A CA 1
ATOM 1055 C C . LEU A 1 146 ? -14.091 2.968 9.740 1.00 97.69 146 LEU A C 1
ATOM 1057 O O . LEU A 1 146 ? -13.400 1.951 9.697 1.00 97.69 146 LEU A O 1
ATOM 1061 N N . LYS A 1 147 ? -14.584 3.534 8.631 1.00 97.88 147 LYS A N 1
ATOM 1062 C CA . LYS A 1 147 ? -14.305 3.006 7.292 1.00 97.88 147 LYS A CA 1
ATOM 1063 C C . LYS A 1 147 ? -12.809 3.048 6.968 1.00 97.88 147 LYS A C 1
ATOM 1065 O O . LYS A 1 147 ? -12.293 2.051 6.474 1.00 97.88 147 LYS A O 1
ATOM 1070 N N . ALA A 1 148 ? -12.102 4.134 7.279 1.00 98.38 148 ALA A N 1
ATOM 1071 C CA . ALA A 1 148 ? -10.660 4.242 7.065 1.00 98.38 148 ALA A CA 1
ATOM 1072 C C . ALA A 1 148 ? -9.893 3.126 7.788 1.00 98.38 148 ALA A C 1
ATOM 1074 O O . ALA A 1 148 ? -9.028 2.514 7.172 1.00 98.38 148 ALA A O 1
ATOM 1075 N N . ILE A 1 149 ? -10.262 2.794 9.034 1.00 98.50 149 ILE A N 1
ATOM 1076 C CA . ILE A 1 149 ? -9.677 1.671 9.791 1.00 98.50 149 ILE A CA 1
ATOM 1077 C C . ILE A 1 149 ? -9.811 0.353 9.018 1.00 98.50 149 ILE A C 1
ATOM 1079 O O . ILE A 1 149 ? -8.837 -0.395 8.924 1.00 98.50 149 ILE A O 1
ATOM 1083 N N . THR A 1 150 ? -10.972 0.095 8.403 1.00 98.31 150 THR A N 1
ATOM 1084 C CA . THR A 1 150 ? -11.197 -1.126 7.602 1.00 98.31 150 THR A CA 1
ATOM 1085 C C . THR A 1 150 ? -10.373 -1.217 6.325 1.00 98.31 150 THR A C 1
ATOM 1087 O O . THR A 1 150 ? -10.309 -2.277 5.718 1.00 98.31 150 THR A O 1
ATOM 1090 N N . LEU A 1 151 ? -9.726 -0.124 5.926 1.00 98.69 151 LEU A N 1
ATOM 1091 C CA . LEU A 1 151 ? -8.898 -0.039 4.729 1.00 98.69 151 LEU A CA 1
ATOM 1092 C C . LEU A 1 151 ? -7.399 -0.087 5.075 1.00 98.69 151 LEU A C 1
ATOM 1094 O O . LEU A 1 151 ? -6.564 0.043 4.190 1.00 98.69 151 LEU A O 1
ATOM 1098 N N . ILE A 1 152 ? -7.016 -0.238 6.347 1.00 98.75 152 ILE A N 1
ATOM 1099 C CA . ILE A 1 152 ? -5.605 -0.217 6.757 1.00 98.75 152 ILE A CA 1
ATOM 1100 C C . ILE A 1 152 ? -4.926 -1.568 6.494 1.00 98.75 152 ILE A C 1
ATOM 1102 O O . ILE A 1 152 ? -5.416 -2.618 6.905 1.00 98.75 152 ILE A O 1
ATOM 1106 N N . ASP A 1 153 ? -3.734 -1.509 5.905 1.00 98.75 153 ASP A N 1
ATOM 1107 C CA . ASP A 1 153 ? -2.707 -2.543 6.006 1.00 98.75 153 ASP A CA 1
ATOM 1108 C C . ASP A 1 153 ? -1.776 -2.155 7.157 1.00 98.75 153 ASP A C 1
ATOM 1110 O O . ASP A 1 153 ? -0.871 -1.324 7.002 1.00 98.75 153 ASP A O 1
ATOM 1114 N N . LEU A 1 154 ? -2.030 -2.716 8.341 1.00 98.50 154 LEU A N 1
ATOM 1115 C CA . LEU A 1 154 ? -1.344 -2.318 9.563 1.00 98.50 154 LEU A CA 1
ATOM 1116 C C . LEU A 1 154 ? 0.082 -2.862 9.525 1.00 98.50 154 LEU A C 1
ATOM 1118 O O . LEU A 1 154 ? 0.303 -4.071 9.505 1.00 98.50 154 LEU A O 1
ATOM 1122 N N . THR A 1 155 ? 1.054 -1.962 9.442 1.00 98.19 155 THR A N 1
ATOM 1123 C CA . THR A 1 155 ? 2.401 -2.315 8.983 1.00 98.19 155 THR A CA 1
ATOM 1124 C C . THR A 1 155 ? 3.435 -2.223 10.103 1.00 98.19 155 THR A C 1
ATOM 1126 O O . THR A 1 155 ? 3.531 -1.188 10.760 1.00 98.19 155 THR A O 1
ATOM 1129 N N . THR A 1 156 ? 4.283 -3.248 10.238 1.00 97.44 156 THR A N 1
ATOM 1130 C CA . THR A 1 156 ? 5.591 -3.135 10.907 1.00 97.44 156 THR A CA 1
ATOM 1131 C C . THR A 1 156 ? 6.682 -3.658 9.980 1.00 97.44 156 THR A C 1
ATOM 1133 O O . THR A 1 156 ? 6.558 -4.731 9.396 1.00 97.44 156 THR A O 1
ATOM 1136 N N . LEU A 1 157 ? 7.707 -2.835 9.768 1.00 96.81 157 LEU A N 1
ATOM 1137 C CA . LEU A 1 157 ? 8.839 -3.105 8.877 1.00 96.81 157 LEU A CA 1
ATOM 1138 C C . LEU A 1 157 ? 10.099 -2.500 9.497 1.00 96.81 157 LEU A C 1
ATOM 1140 O O . LEU A 1 157 ? 10.791 -1.672 8.883 1.00 96.81 157 LEU A O 1
ATOM 1144 N N . ALA A 1 158 ? 10.337 -2.846 10.756 1.00 94.94 158 ALA A N 1
ATOM 1145 C CA . ALA A 1 158 ? 11.467 -2.386 11.542 1.00 94.94 158 ALA A CA 1
ATOM 1146 C C . ALA A 1 158 ? 12.559 -3.466 11.586 1.00 94.94 158 ALA A C 1
ATOM 1148 O O . ALA A 1 158 ? 12.286 -4.663 11.514 1.00 94.94 158 ALA A O 1
ATOM 1149 N N . GLY A 1 159 ? 13.826 -3.047 11.661 1.00 94.31 159 GLY A N 1
ATOM 1150 C CA . GLY A 1 159 ? 14.955 -3.988 11.706 1.00 94.31 159 GLY A CA 1
ATOM 1151 C C . GLY A 1 159 ? 14.984 -4.839 12.982 1.00 94.31 159 GLY A C 1
ATOM 1152 O O . GLY A 1 159 ? 15.600 -5.899 13.003 1.00 94.31 159 GLY A O 1
ATOM 1153 N N . ASP A 1 160 ? 14.291 -4.387 14.025 1.00 95.19 160 ASP A N 1
ATOM 1154 C CA . ASP A 1 160 ? 14.125 -5.026 15.327 1.00 95.19 160 ASP A CA 1
ATOM 1155 C C . ASP A 1 160 ? 12.762 -5.735 15.475 1.00 95.19 160 ASP A C 1
ATOM 1157 O O . ASP A 1 160 ? 12.314 -6.015 16.590 1.00 95.19 160 ASP A O 1
ATOM 1161 N N . ASP A 1 161 ? 12.087 -6.067 14.368 1.00 96.94 161 ASP A N 1
ATOM 1162 C CA . ASP A 1 161 ? 10.847 -6.844 14.412 1.00 96.94 161 ASP A CA 1
ATOM 1163 C C . ASP A 1 161 ? 11.059 -8.235 15.056 1.00 96.94 161 ASP A C 1
ATOM 1165 O O . ASP A 1 161 ? 11.923 -9.036 14.679 1.00 96.94 161 ASP A O 1
ATOM 1169 N N . THR A 1 162 ? 10.210 -8.558 16.030 1.00 97.56 162 THR A N 1
ATOM 1170 C CA . THR A 1 162 ? 10.220 -9.790 16.829 1.00 97.56 162 THR A CA 1
ATOM 1171 C C . THR A 1 162 ? 8.849 -10.452 16.774 1.00 97.56 162 THR A C 1
ATOM 1173 O O . THR A 1 162 ? 7.843 -9.818 16.480 1.00 97.56 162 THR A O 1
ATOM 1176 N N . ASN A 1 163 ? 8.754 -11.725 17.154 1.00 97.56 163 ASN A N 1
ATOM 1177 C CA . ASN A 1 163 ? 7.447 -12.378 17.248 1.00 97.56 163 ASN A CA 1
ATOM 1178 C C . ASN A 1 163 ? 6.477 -11.620 18.189 1.00 97.56 163 ASN A C 1
ATOM 1180 O O . ASN A 1 163 ? 5.274 -11.561 17.944 1.00 97.56 163 ASN A O 1
ATOM 1184 N N . SER A 1 164 ? 6.993 -10.987 19.250 1.00 96.88 164 SER A N 1
ATOM 1185 C CA . SER A 1 164 ? 6.173 -10.237 20.210 1.00 96.88 164 SER A CA 1
ATOM 1186 C C . SER A 1 164 ? 5.523 -8.996 19.587 1.00 96.88 164 SER A C 1
ATOM 1188 O O . SER A 1 164 ? 4.311 -8.810 19.711 1.00 96.88 164 SER A O 1
ATOM 1190 N N . ASN A 1 165 ? 6.292 -8.164 18.871 1.00 96.00 165 ASN A N 1
ATOM 1191 C CA . ASN A 1 165 ? 5.725 -6.970 18.236 1.00 96.00 165 ASN A CA 1
ATOM 1192 C C . ASN A 1 165 ? 4.804 -7.324 17.056 1.00 96.00 165 ASN A C 1
ATOM 1194 O O . ASN A 1 165 ? 3.722 -6.750 16.965 1.00 96.00 165 ASN A O 1
ATOM 1198 N N . VAL A 1 166 ? 5.132 -8.345 16.257 1.00 98.25 166 VAL A N 1
ATOM 1199 C CA . VAL A 1 166 ? 4.245 -8.869 15.202 1.00 98.25 166 VAL A CA 1
ATOM 1200 C C . VAL A 1 166 ? 2.948 -9.426 15.793 1.00 98.25 166 VAL A C 1
ATOM 1202 O O . VAL A 1 166 ? 1.864 -9.206 15.253 1.00 98.25 166 VAL A O 1
ATOM 1205 N N . SER A 1 167 ? 3.017 -10.101 16.941 1.00 98.06 167 SER A N 1
ATOM 1206 C CA . SER A 1 167 ? 1.819 -10.603 17.614 1.00 98.06 167 SER A CA 1
ATOM 1207 C C . SER A 1 167 ? 0.931 -9.474 18.139 1.00 98.06 167 SER A C 1
ATOM 1209 O O . SER A 1 167 ? -0.291 -9.538 17.994 1.00 98.06 167 SER A O 1
ATOM 1211 N N . ARG A 1 168 ? 1.530 -8.411 18.694 1.00 96.75 168 ARG A N 1
ATOM 1212 C CA . ARG A 1 168 ? 0.804 -7.202 19.114 1.00 96.75 168 ARG A CA 1
ATOM 1213 C C . ARG A 1 168 ? 0.157 -6.490 17.925 1.00 96.75 168 ARG A C 1
ATOM 1215 O O . ARG A 1 168 ? -1.012 -6.127 18.015 1.00 96.75 168 ARG A O 1
ATOM 1222 N N . LEU A 1 169 ? 0.879 -6.363 16.810 1.00 98.00 169 LEU A N 1
ATOM 1223 C CA . LEU A 1 169 ? 0.360 -5.834 15.548 1.00 98.00 169 LEU A CA 1
ATOM 1224 C C . LEU A 1 169 ? -0.883 -6.613 15.098 1.00 98.00 169 LEU A C 1
ATOM 1226 O O . LEU A 1 169 ? -1.910 -6.013 14.804 1.00 98.00 169 LEU A O 1
ATOM 1230 N N . CYS A 1 170 ? -0.823 -7.949 15.111 1.00 98.44 170 CYS A N 1
ATOM 1231 C CA . CYS A 1 170 ? -1.959 -8.799 14.752 1.00 98.44 170 CYS A CA 1
ATOM 1232 C C . CYS A 1 170 ? -3.143 -8.616 15.706 1.00 98.44 170 CYS A C 1
ATOM 1234 O O . CYS A 1 170 ? -4.278 -8.502 15.253 1.00 98.44 170 CYS A O 1
ATOM 1236 N N . PHE A 1 171 ? -2.905 -8.547 17.020 1.00 97.00 171 PHE A N 1
ATOM 1237 C CA . PHE A 1 171 ? -3.974 -8.272 17.982 1.00 97.00 171 PHE A CA 1
ATOM 1238 C C . PHE A 1 171 ? -4.660 -6.935 17.676 1.00 97.00 171 PHE A C 1
ATOM 1240 O O . PHE A 1 171 ? -5.883 -6.892 17.522 1.00 97.00 171 PHE A O 1
ATOM 1247 N N . LYS A 1 172 ? -3.872 -5.871 17.485 1.00 96.50 172 LYS A N 1
ATOM 1248 C CA . LYS A 1 172 ? -4.377 -4.534 17.160 1.00 96.50 172 LYS A CA 1
ATOM 1249 C C . LYS A 1 172 ? -5.098 -4.496 15.807 1.00 96.50 172 LYS A C 1
ATOM 1251 O O . LYS A 1 172 ? -6.127 -3.849 15.696 1.00 96.50 172 LYS A O 1
ATOM 1256 N N . ALA A 1 173 ? -4.639 -5.245 14.808 1.00 97.75 173 ALA A N 1
ATOM 1257 C CA . ALA A 1 173 ? -5.328 -5.390 13.525 1.00 97.75 173 ALA A CA 1
ATOM 1258 C C . ALA A 1 173 ? -6.727 -6.020 13.669 1.00 97.75 173 ALA A C 1
ATOM 1260 O O . ALA A 1 173 ? -7.682 -5.590 13.022 1.00 97.75 173 ALA A O 1
ATOM 1261 N N . THR A 1 174 ? -6.866 -7.023 14.544 1.00 96.69 174 THR A N 1
ATOM 1262 C CA . THR A 1 174 ? -8.150 -7.712 14.778 1.00 96.69 174 THR A CA 1
ATOM 1263 C C . THR A 1 174 ? -9.120 -6.929 15.657 1.00 96.69 174 THR A C 1
ATOM 1265 O O . THR A 1 174 ? -10.329 -7.051 15.478 1.00 96.69 174 THR A O 1
ATOM 1268 N N . LYS A 1 175 ? -8.594 -6.140 16.600 1.00 95.69 175 LYS A N 1
ATOM 1269 C CA . LYS A 1 175 ? -9.356 -5.303 17.532 1.00 95.69 175 LYS A CA 1
ATOM 1270 C C . LYS A 1 175 ? -8.756 -3.890 17.567 1.00 95.69 175 LYS A C 1
ATOM 1272 O O . LYS A 1 175 ? -8.053 -3.545 18.519 1.00 95.69 175 LYS A O 1
ATOM 1277 N N . PRO A 1 176 ? -8.976 -3.084 16.514 1.00 95.44 176 PRO A N 1
ATOM 1278 C CA . PRO A 1 176 ? -8.315 -1.788 16.355 1.00 95.44 176 PRO A CA 1
ATOM 1279 C C . PRO A 1 176 ? -8.739 -0.739 17.383 1.00 95.44 176 PRO A C 1
ATOM 1281 O O . PRO A 1 176 ? -7.954 0.160 17.667 1.00 95.44 176 PRO A O 1
ATOM 1284 N N . ILE A 1 177 ? -9.943 -0.870 17.939 1.00 94.94 177 ILE A N 1
ATOM 1285 C CA . ILE A 1 177 ? -10.571 0.083 18.863 1.00 94.94 177 ILE A CA 1
ATOM 1286 C C . ILE A 1 177 ? -10.866 -0.620 20.192 1.00 94.94 177 ILE A C 1
ATOM 1288 O O . ILE A 1 177 ? -11.271 -1.788 20.186 1.00 94.94 177 ILE A O 1
ATOM 1292 N N . ALA A 1 178 ? -10.702 0.077 21.317 1.00 91.88 178 ALA A N 1
ATOM 1293 C CA . ALA A 1 178 ? -11.139 -0.400 22.631 1.00 91.88 178 ALA A CA 1
ATOM 1294 C C . ALA A 1 178 ? -12.629 -0.818 22.641 1.00 91.88 178 ALA A C 1
ATOM 1296 O O . ALA A 1 178 ? -13.464 -0.225 21.957 1.00 91.88 178 ALA A O 1
ATOM 1297 N N . GLU A 1 179 ? -12.973 -1.885 23.371 1.00 92.81 179 GLU A N 1
ATOM 1298 C CA . GLU A 1 179 ? -14.304 -2.511 23.264 1.00 92.81 179 GLU A CA 1
ATOM 1299 C C . GLU A 1 179 ? -15.443 -1.635 23.801 1.00 92.81 179 GLU A C 1
ATOM 1301 O O . GLU A 1 179 ? -16.559 -1.696 23.294 1.00 92.81 179 GLU A O 1
ATOM 1306 N N . ASP A 1 180 ? -15.177 -0.860 24.844 1.00 92.19 180 ASP A N 1
ATOM 1307 C CA . ASP A 1 180 ? -16.083 0.133 25.418 1.00 92.19 180 ASP A CA 1
ATOM 1308 C C . ASP A 1 180 ? -16.329 1.286 24.441 1.00 92.19 180 ASP A C 1
ATOM 1310 O O . ASP A 1 180 ? -17.480 1.593 24.138 1.00 92.19 180 ASP A O 1
ATOM 1314 N N . LEU A 1 181 ? -15.263 1.833 23.853 1.00 93.38 181 LEU A N 1
ATOM 1315 C CA . LEU A 1 181 ? -15.361 2.875 22.834 1.00 93.38 181 LEU A CA 1
ATOM 1316 C C . LEU A 1 181 ? -16.138 2.391 21.599 1.00 93.38 181 LEU A C 1
ATOM 1318 O O . LEU A 1 181 ? -16.983 3.105 21.064 1.00 93.38 181 LEU A O 1
ATOM 1322 N N . LEU A 1 182 ? -15.890 1.154 21.161 1.00 94.69 182 LEU A N 1
ATOM 1323 C CA . LEU A 1 182 ? -16.590 0.558 20.025 1.00 94.69 182 LEU A CA 1
ATOM 1324 C C . LEU A 1 182 ? -18.099 0.395 20.288 1.00 94.69 182 LEU A C 1
ATOM 1326 O O . LEU A 1 182 ? -18.897 0.615 19.375 1.00 94.69 182 LEU A O 1
ATOM 1330 N N . LYS A 1 183 ? -18.489 0.051 21.525 1.00 94.56 183 LYS A N 1
ATOM 1331 C CA . LYS A 1 183 ? -19.900 -0.069 21.935 1.00 94.56 183 LYS A CA 1
ATOM 1332 C C . LYS A 1 183 ? -20.637 1.258 21.862 1.00 94.56 183 LYS A C 1
ATOM 1334 O O . LYS A 1 183 ? -21.742 1.287 21.329 1.00 94.56 183 LYS A O 1
ATOM 1339 N N . GLU A 1 184 ? -20.017 2.341 22.322 1.00 94.62 184 GLU A N 1
ATOM 1340 C CA . GLU A 1 184 ? -20.588 3.692 22.213 1.00 94.62 184 GLU A CA 1
ATOM 1341 C C . GLU A 1 184 ? -20.748 4.136 20.749 1.00 94.62 184 GLU A C 1
ATOM 1343 O O . GLU A 1 184 ? -21.687 4.849 20.404 1.00 94.62 184 GLU A O 1
ATOM 1348 N N . LEU A 1 185 ? -19.887 3.645 19.850 1.00 94.12 185 LEU A N 1
ATOM 1349 C CA . LEU A 1 185 ? -20.006 3.849 18.400 1.00 94.12 185 LEU A CA 1
ATOM 1350 C C . LEU A 1 185 ? -21.060 2.942 17.733 1.00 94.12 185 LEU A C 1
ATOM 1352 O O . LEU A 1 185 ? -21.212 2.981 16.512 1.00 94.12 185 LEU A O 1
ATOM 1356 N N . GLY A 1 186 ? -21.781 2.122 18.505 1.00 93.19 186 GLY A N 1
ATOM 1357 C CA . GLY A 1 186 ? -22.853 1.253 18.017 1.00 93.19 186 GLY A CA 1
ATOM 1358 C C . GLY A 1 186 ? -22.390 -0.097 17.461 1.00 93.19 186 GLY A C 1
ATOM 1359 O O . GLY A 1 186 ? -23.164 -0.775 16.788 1.00 93.19 186 GLY A O 1
ATOM 1360 N N . PHE A 1 187 ? -21.150 -0.509 17.735 1.00 93.44 187 PHE A N 1
ATOM 1361 C CA . PHE A 1 187 ? -20.588 -1.782 17.278 1.00 93.44 187 PHE A CA 1
ATOM 1362 C C . PHE A 1 187 ? -20.165 -2.666 18.454 1.00 93.44 187 PHE A C 1
ATOM 1364 O O . PHE A 1 187 ? -19.912 -2.212 19.564 1.00 93.44 187 PHE A O 1
ATOM 1371 N N . SER A 1 188 ? -20.039 -3.969 18.220 1.00 92.12 188 SER A N 1
ATOM 1372 C CA . SER A 1 188 ? -19.466 -4.889 19.203 1.00 92.12 188 SER A CA 1
ATOM 1373 C C . SER A 1 188 ? -18.597 -5.922 18.497 1.00 92.12 188 SER A C 1
ATOM 1375 O O . SER A 1 188 ? -18.866 -6.243 17.340 1.00 92.12 188 SER A O 1
ATOM 1377 N N . TYR A 1 189 ? -17.551 -6.439 19.151 1.00 89.88 189 TYR A N 1
ATOM 1378 C CA . TYR A 1 189 ? -16.710 -7.512 18.596 1.00 89.88 189 TYR A CA 1
ATOM 1379 C C . TYR A 1 189 ? -17.398 -8.883 18.682 1.00 89.88 189 TYR A C 1
ATOM 1381 O O . TYR A 1 189 ? -16.879 -9.836 19.266 1.00 89.88 189 TYR A O 1
ATOM 1389 N N . ASP A 1 190 ? -18.589 -8.975 18.105 1.00 88.50 190 ASP A N 1
ATOM 1390 C CA . ASP A 1 190 ? -19.283 -10.226 17.842 1.00 88.50 190 ASP A CA 1
ATOM 1391 C C . ASP A 1 190 ? -18.850 -10.825 16.486 1.00 88.50 190 ASP A C 1
ATOM 1393 O O . ASP A 1 190 ? -17.956 -10.323 15.798 1.00 88.50 190 ASP A O 1
ATOM 1397 N N . LYS A 1 191 ? -19.472 -11.942 16.084 1.00 77.31 191 LYS A N 1
ATOM 1398 C CA . LYS A 1 191 ? -19.126 -12.645 14.835 1.00 77.31 191 LYS A CA 1
ATOM 1399 C C . LYS A 1 191 ? -19.352 -11.807 13.567 1.00 77.31 191 LYS A C 1
ATOM 1401 O O . LYS A 1 191 ? -18.767 -12.152 12.543 1.00 77.31 191 LYS A O 1
ATOM 1406 N N . GLY A 1 192 ? -20.192 -10.772 13.619 1.00 81.50 192 GLY A N 1
ATOM 1407 C CA . GLY A 1 192 ? -20.552 -9.919 12.487 1.00 81.50 192 GLY A CA 1
ATOM 1408 C C . GLY A 1 192 ? -19.791 -8.596 12.434 1.00 81.50 192 GLY A C 1
ATOM 1409 O O . GLY A 1 192 ? -19.998 -7.834 11.492 1.00 81.50 192 GLY A O 1
ATOM 1410 N N . CYS A 1 193 ? -18.916 -8.314 13.406 1.00 89.31 193 CYS A N 1
ATOM 1411 C CA . CYS A 1 193 ? -18.220 -7.036 13.485 1.00 89.31 193 CYS A CA 1
ATOM 1412 C C . CYS A 1 193 ? -17.396 -6.747 12.213 1.00 89.31 193 CYS A C 1
ATOM 1414 O O . CYS A 1 193 ? -16.457 -7.494 11.891 1.00 89.31 193 CYS A O 1
ATOM 1416 N N . PRO A 1 194 ? -17.687 -5.649 11.491 1.00 91.06 194 PRO A N 1
ATOM 1417 C CA . PRO A 1 194 ? -16.920 -5.289 10.307 1.00 91.06 194 PRO A CA 1
ATOM 1418 C C . PRO A 1 194 ? -15.602 -4.586 10.661 1.00 91.06 194 PRO A C 1
ATOM 1420 O O . PRO A 1 194 ? -14.715 -4.512 9.814 1.00 91.06 194 PRO A O 1
ATOM 1423 N N . ILE A 1 195 ? -15.456 -4.090 11.896 1.00 96.19 195 ILE A N 1
ATOM 1424 C CA . ILE A 1 195 ? -14.368 -3.197 12.297 1.00 96.19 195 ILE A CA 1
ATOM 1425 C C . ILE A 1 195 ? -13.115 -3.992 12.671 1.00 96.19 195 ILE A C 1
ATOM 1427 O O . ILE A 1 195 ? -12.936 -4.445 13.796 1.00 96.19 195 ILE A O 1
ATOM 1431 N N . LYS A 1 196 ? -12.240 -4.151 11.686 1.00 96.75 196 LYS A N 1
ATOM 1432 C CA . LYS A 1 196 ? -10.889 -4.722 11.763 1.00 96.75 196 LYS A CA 1
ATOM 1433 C C . LYS A 1 196 ? -10.069 -4.106 10.638 1.00 96.75 196 LYS A C 1
ATOM 1435 O O . LYS A 1 196 ? -10.664 -3.627 9.677 1.00 96.75 196 LYS A O 1
ATOM 1440 N N . THR A 1 197 ? -8.745 -4.115 10.722 1.00 98.31 197 THR A N 1
ATOM 1441 C CA . THR A 1 197 ? -7.924 -3.685 9.580 1.00 98.31 197 THR A CA 1
ATOM 1442 C C . THR A 1 197 ? -8.013 -4.712 8.446 1.00 98.31 197 THR A C 1
ATOM 1444 O O . THR A 1 197 ? -8.343 -5.877 8.684 1.00 98.31 197 THR A O 1
ATOM 1447 N N . ALA A 1 198 ? -7.744 -4.294 7.208 1.00 98.50 198 ALA A N 1
ATOM 1448 C CA . ALA A 1 198 ? -7.819 -5.183 6.049 1.00 98.50 198 ALA A CA 1
ATOM 1449 C C . ALA A 1 198 ? -6.709 -6.241 6.078 1.00 98.50 198 ALA A C 1
ATOM 1451 O O . ALA A 1 198 ? -6.956 -7.434 5.887 1.00 98.50 198 ALA A O 1
ATOM 1452 N N . ALA A 1 199 ? -5.486 -5.802 6.377 1.00 98.75 199 ALA A N 1
ATOM 1453 C CA . ALA A 1 199 ? -4.326 -6.672 6.470 1.00 98.75 199 ALA A CA 1
ATOM 1454 C C . ALA A 1 199 ? -3.380 -6.259 7.601 1.00 98.75 199 ALA A C 1
ATOM 1456 O O . ALA A 1 199 ? -3.471 -5.159 8.157 1.00 98.75 199 ALA A O 1
ATOM 1457 N N . VAL A 1 200 ? -2.430 -7.143 7.895 1.00 98.81 200 VAL A N 1
ATOM 1458 C CA . VAL A 1 200 ? -1.134 -6.789 8.482 1.00 98.81 200 VAL A CA 1
ATOM 1459 C C . VAL A 1 200 ? -0.055 -6.878 7.409 1.00 98.81 200 VAL A C 1
ATOM 1461 O O . VAL A 1 200 ? -0.143 -7.736 6.537 1.00 98.81 200 VAL A O 1
ATOM 1464 N N . CYS A 1 201 ? 0.967 -6.025 7.468 1.00 98.81 201 CYS A N 1
ATOM 1465 C CA . CYS A 1 201 ? 2.096 -6.058 6.536 1.00 98.81 201 CYS A CA 1
ATOM 1466 C C . CYS A 1 201 ? 3.419 -6.185 7.295 1.00 98.81 201 CYS A C 1
ATOM 1468 O O . CYS A 1 201 ? 3.720 -5.348 8.148 1.00 98.81 201 CYS A O 1
ATOM 1470 N N . VAL A 1 202 ? 4.202 -7.218 6.973 1.00 98.81 202 VAL A N 1
ATOM 1471 C CA . VAL A 1 202 ? 5.447 -7.574 7.677 1.00 98.81 202 VAL A CA 1
ATOM 1472 C C . VAL A 1 202 ? 6.579 -7.941 6.707 1.00 98.81 202 VAL A C 1
ATOM 1474 O O . VAL A 1 202 ? 6.372 -8.026 5.497 1.00 98.81 202 VAL A O 1
ATOM 1477 N N . TYR A 1 203 ? 7.793 -8.154 7.222 1.00 98.62 203 TYR A N 1
ATOM 1478 C CA . TYR A 1 203 ? 8.884 -8.754 6.442 1.00 98.62 203 TYR A CA 1
ATOM 1479 C C . TYR A 1 203 ? 8.642 -10.251 6.171 1.00 98.62 203 TYR A C 1
ATOM 1481 O O . TYR A 1 203 ? 8.021 -10.914 7.008 1.00 98.62 203 TYR A O 1
ATOM 1489 N N . PRO A 1 204 ? 9.226 -10.835 5.100 1.00 98.44 204 PRO A N 1
ATOM 1490 C CA . PRO A 1 204 ? 9.050 -12.253 4.765 1.00 98.44 204 PRO A CA 1
ATOM 1491 C C . PRO A 1 204 ? 9.345 -13.199 5.932 1.00 98.44 204 PRO A C 1
ATOM 1493 O O . PRO A 1 204 ? 8.595 -14.134 6.206 1.00 98.44 204 PRO A O 1
ATOM 1496 N N . SER A 1 205 ? 10.411 -12.924 6.690 1.00 98.06 205 SER A N 1
ATOM 1497 C CA . SER A 1 205 ? 10.819 -13.730 7.849 1.00 98.06 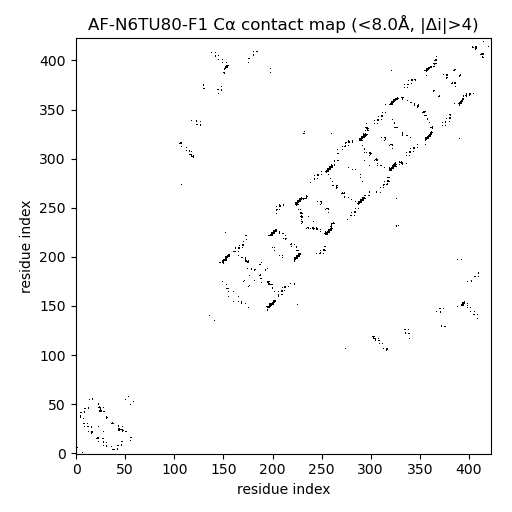205 SER A CA 1
ATOM 1498 C C . SER A 1 205 ? 9.811 -13.719 9.006 1.00 98.06 205 SER A C 1
ATOM 1500 O O . SER A 1 205 ? 9.892 -14.577 9.881 1.00 98.06 205 SER A O 1
ATOM 1502 N N . LYS A 1 206 ? 8.863 -12.775 9.010 1.00 98.69 206 LYS A N 1
ATOM 1503 C CA . LYS A 1 206 ? 7.827 -12.585 10.037 1.00 98.69 206 LYS A CA 1
ATOM 1504 C C . LYS A 1 206 ? 6.437 -13.030 9.599 1.00 98.69 206 LYS A C 1
ATOM 1506 O O . LYS A 1 206 ? 5.520 -13.040 10.417 1.00 98.69 206 LYS A O 1
ATOM 1511 N N . VAL A 1 207 ? 6.278 -13.465 8.350 1.00 98.81 207 VAL A N 1
ATOM 1512 C CA . VAL A 1 207 ? 5.026 -14.059 7.865 1.00 98.81 207 VAL A CA 1
ATOM 1513 C C . VAL A 1 207 ? 4.573 -15.238 8.743 1.00 98.81 207 VAL A C 1
ATOM 1515 O O . VAL A 1 207 ? 3.405 -15.237 9.141 1.00 98.81 207 VAL A O 1
ATOM 1518 N N . PRO A 1 208 ? 5.442 -16.199 9.141 1.00 98.69 208 PRO A N 1
ATOM 1519 C CA . PRO A 1 208 ? 5.022 -17.292 10.021 1.00 98.69 208 PRO A CA 1
ATOM 1520 C C . PRO A 1 208 ? 4.469 -16.811 11.369 1.00 98.69 208 PRO A C 1
ATOM 1522 O O . PRO A 1 208 ? 3.464 -17.348 11.837 1.00 98.69 208 PRO A O 1
ATOM 1525 N N . ASP A 1 209 ? 5.093 -15.787 11.962 1.00 98.62 209 ASP A N 1
ATOM 1526 C CA . ASP A 1 209 ? 4.673 -15.195 13.238 1.00 98.62 209 ASP A CA 1
ATOM 1527 C C . ASP A 1 209 ? 3.261 -14.593 13.105 1.00 98.62 209 ASP A C 1
ATOM 1529 O O . ASP A 1 209 ? 2.362 -14.911 13.889 1.00 9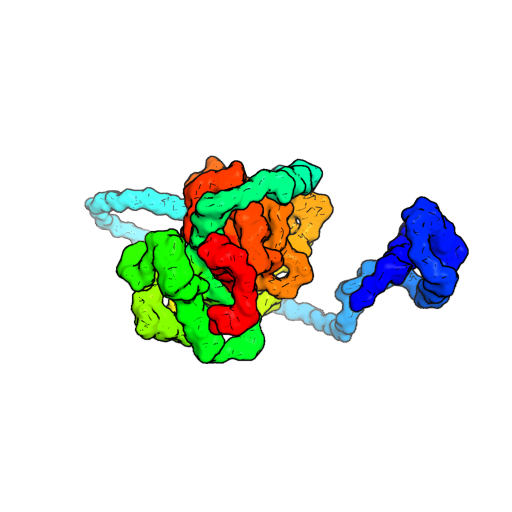8.62 209 ASP A O 1
ATOM 1533 N N . ALA A 1 210 ? 3.023 -13.799 12.053 1.00 98.75 210 ALA A N 1
ATOM 1534 C CA . ALA A 1 210 ? 1.720 -13.188 11.781 1.00 98.75 210 ALA A CA 1
ATOM 1535 C C . ALA A 1 210 ? 0.624 -14.238 11.523 1.00 98.75 210 ALA A C 1
ATOM 1537 O O . ALA A 1 210 ? -0.452 -14.195 12.130 1.00 98.75 210 ALA A O 1
ATOM 1538 N N . VAL A 1 211 ? 0.907 -15.231 10.672 1.00 98.81 211 VAL A N 1
ATOM 1539 C CA . VAL A 1 211 ? -0.022 -16.328 10.361 1.00 98.81 211 VAL A CA 1
ATOM 1540 C C . VAL A 1 211 ? -0.371 -17.123 11.618 1.00 98.81 211 VAL A C 1
ATOM 1542 O O . VAL A 1 211 ? -1.546 -17.417 11.858 1.00 98.81 211 VAL A O 1
ATOM 1545 N N . GLN A 1 212 ? 0.626 -17.482 12.434 1.00 98.62 212 GLN A N 1
ATOM 1546 C CA . GLN A 1 212 ? 0.397 -18.246 13.657 1.00 98.62 212 GLN A CA 1
ATOM 1547 C C . GLN A 1 212 ? -0.463 -17.455 14.648 1.00 98.62 212 GLN A C 1
ATOM 1549 O O . GLN A 1 212 ? -1.396 -18.016 15.231 1.00 98.62 212 GLN A O 1
ATOM 1554 N N . THR A 1 213 ? -0.189 -16.163 14.822 1.00 98.69 213 THR A N 1
ATOM 1555 C CA . THR A 1 213 ? -0.951 -15.320 15.744 1.00 98.69 213 THR A CA 1
ATOM 1556 C C . THR A 1 213 ? -2.387 -15.116 15.275 1.00 98.69 213 THR A C 1
ATOM 1558 O O . THR A 1 213 ? -3.310 -15.339 16.058 1.00 98.69 213 THR A O 1
ATOM 1561 N N . LEU A 1 214 ? -2.627 -14.808 13.998 1.00 98.50 214 LEU A N 1
ATOM 1562 C CA . LEU A 1 214 ? -3.993 -14.664 13.479 1.00 98.50 214 LEU A CA 1
ATOM 1563 C C . LEU A 1 214 ? -4.798 -15.969 13.559 1.00 98.50 214 LEU A C 1
ATOM 1565 O O . LEU A 1 214 ? -6.003 -15.928 13.819 1.00 98.50 214 LEU A O 1
ATOM 1569 N N . LYS A 1 215 ? -4.154 -17.136 13.404 1.00 98.38 215 LYS A N 1
ATOM 1570 C CA . LYS A 1 215 ? -4.797 -18.440 13.653 1.00 98.38 215 LYS A CA 1
ATOM 1571 C C . LYS A 1 215 ? -5.216 -18.587 15.115 1.00 98.38 215 LYS A C 1
ATOM 1573 O O . LYS A 1 215 ? -6.367 -18.930 15.367 1.00 98.38 215 LYS A O 1
ATOM 1578 N N . LYS A 1 216 ? -4.324 -18.278 16.065 1.00 98.12 216 LYS A N 1
ATOM 1579 C CA . LYS A 1 216 ? -4.623 -18.318 17.511 1.00 98.12 216 LYS A CA 1
ATOM 1580 C C . LYS A 1 216 ? -5.761 -17.369 17.898 1.00 98.12 216 LYS A C 1
ATOM 1582 O O . LYS A 1 216 ? -6.568 -17.715 18.751 1.00 98.12 216 LYS A O 1
ATOM 1587 N N . LEU A 1 217 ? -5.848 -16.207 17.249 1.00 96.06 217 LEU A N 1
ATOM 1588 C CA . LEU A 1 217 ? -6.917 -15.230 17.474 1.00 96.06 217 LEU A CA 1
ATOM 1589 C C . LEU A 1 217 ? -8.247 -15.607 16.787 1.00 96.06 217 LEU A C 1
ATOM 1591 O O . LEU A 1 217 ? -9.271 -15.004 17.091 1.00 96.06 217 LEU A O 1
ATOM 1595 N N . GLY A 1 218 ? -8.266 -16.578 15.863 1.00 95.81 218 GLY A N 1
ATOM 1596 C CA . GLY A 1 218 ? -9.465 -16.930 15.084 1.00 95.81 218 GLY A CA 1
ATOM 1597 C C . GLY A 1 218 ? -9.787 -15.962 13.932 1.00 95.81 218 GLY A C 1
ATOM 1598 O O . GLY A 1 218 ? -10.936 -15.893 13.473 1.00 95.81 218 GLY A O 1
ATOM 1599 N N . TYR A 1 219 ? -8.775 -15.220 13.466 1.00 95.88 219 TYR A N 1
ATOM 1600 C CA . TYR A 1 219 ? -8.856 -14.206 12.402 1.00 95.88 219 TYR A CA 1
ATOM 1601 C C . TYR A 1 219 ? -8.039 -14.546 11.151 1.00 95.88 219 TYR A C 1
ATOM 1603 O O . TYR A 1 219 ? -7.975 -13.747 10.218 1.00 95.88 219 TYR A O 1
ATOM 1611 N N . TYR A 1 220 ? -7.440 -15.735 11.085 1.00 94.06 220 TYR A N 1
ATOM 1612 C CA . TYR A 1 220 ? -6.791 -16.198 9.860 1.00 94.06 220 TYR A CA 1
ATOM 1613 C C . TYR A 1 220 ? -7.790 -16.215 8.691 1.00 94.06 220 TYR A C 1
ATOM 1615 O O . TYR A 1 220 ? -8.902 -16.721 8.848 1.00 94.06 220 TYR A O 1
ATOM 1623 N N . LYS A 1 221 ? -7.399 -15.639 7.545 1.00 89.81 221 LYS A N 1
ATOM 1624 C CA . LYS A 1 221 ? -8.257 -15.367 6.370 1.00 89.81 221 LYS A CA 1
ATOM 1625 C C . LYS A 1 221 ? -9.404 -14.363 6.590 1.00 89.81 221 LYS A C 1
ATOM 1627 O O . LYS A 1 221 ? -10.217 -14.177 5.696 1.00 89.81 221 LYS A O 1
A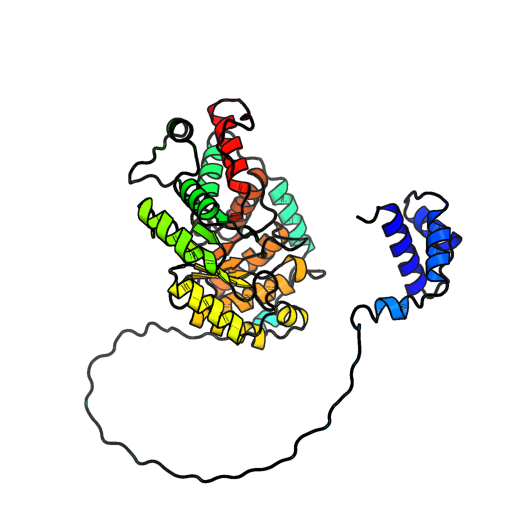TOM 1632 N N . LYS A 1 222 ? -9.490 -13.723 7.762 1.00 94.31 222 LYS A N 1
ATOM 1633 C CA . LYS A 1 222 ? -10.380 -12.571 8.017 1.00 94.31 222 LYS A CA 1
ATOM 1634 C C . LYS A 1 222 ? -9.622 -11.247 8.047 1.00 94.31 222 LYS A C 1
ATOM 1636 O O . LYS A 1 222 ? -10.223 -10.208 7.807 1.00 94.31 222 LYS A O 1
ATOM 1641 N N . VAL A 1 223 ? -8.343 -11.306 8.410 1.00 97.62 223 VAL A N 1
ATOM 1642 C CA . VAL A 1 223 ? -7.344 -10.254 8.217 1.00 97.62 223 VAL A CA 1
ATOM 1643 C C . VAL A 1 223 ? -6.271 -10.861 7.322 1.00 97.62 223 VAL A C 1
ATOM 1645 O O . VAL A 1 223 ? -5.782 -11.961 7.612 1.00 97.62 223 VAL A O 1
ATOM 1648 N N . ASN A 1 224 ? -5.940 -10.179 6.231 1.00 98.56 224 ASN A N 1
ATOM 1649 C CA . ASN A 1 224 ? -4.933 -10.652 5.289 1.00 98.56 224 ASN A CA 1
ATOM 1650 C C . ASN A 1 224 ? -3.522 -10.511 5.875 1.00 98.56 224 ASN A C 1
ATOM 1652 O O . ASN A 1 224 ? -3.252 -9.657 6.723 1.00 98.56 224 ASN A O 1
ATOM 1656 N N . VAL A 1 225 ? -2.612 -11.372 5.431 1.00 98.81 225 VAL A N 1
ATOM 1657 C CA . VAL A 1 225 ? -1.186 -11.301 5.749 1.00 98.81 225 VAL A CA 1
ATOM 1658 C C . VAL A 1 225 ? -0.456 -10.876 4.486 1.00 98.81 225 VAL A C 1
ATOM 1660 O O . VAL A 1 225 ? -0.244 -11.680 3.577 1.00 98.81 225 VAL A O 1
ATOM 1663 N N . ALA A 1 226 ? -0.077 -9.603 4.456 1.00 98.88 226 ALA A N 1
ATOM 1664 C CA . ALA A 1 226 ? 0.786 -9.038 3.441 1.00 98.88 226 ALA A CA 1
ATOM 1665 C C . ALA A 1 226 ? 2.261 -9.171 3.847 1.00 98.88 226 ALA A C 1
ATOM 1667 O O . ALA A 1 226 ? 2.624 -8.989 5.014 1.00 98.88 226 ALA A O 1
ATOM 1668 N N . SER A 1 227 ? 3.126 -9.435 2.872 1.00 98.81 227 SER A N 1
ATOM 1669 C CA . SER A 1 227 ? 4.577 -9.339 3.044 1.00 98.81 227 SER A CA 1
ATOM 1670 C C . SER A 1 227 ? 5.167 -8.377 2.033 1.00 98.81 227 SER A C 1
ATOM 1672 O O . SER A 1 227 ? 4.813 -8.436 0.859 1.00 98.81 227 SER A O 1
ATOM 1674 N N . VAL A 1 228 ? 6.118 -7.543 2.451 1.00 98.75 228 VAL A N 1
ATOM 1675 C CA . VAL A 1 228 ? 7.014 -6.905 1.474 1.00 98.75 228 VAL A CA 1
ATOM 1676 C C . VAL A 1 228 ? 7.959 -7.947 0.885 1.00 98.75 228 VAL A C 1
ATOM 1678 O O . VAL A 1 228 ? 8.278 -8.927 1.559 1.00 98.75 228 VAL A O 1
ATOM 1681 N N . ALA A 1 229 ? 8.407 -7.745 -0.349 1.00 98.12 229 ALA A N 1
ATOM 1682 C CA . ALA A 1 229 ? 9.369 -8.616 -1.017 1.00 98.12 229 ALA A CA 1
ATOM 1683 C C . ALA A 1 229 ? 10.243 -7.819 -1.999 1.00 98.12 229 ALA A C 1
ATOM 1685 O O . ALA A 1 229 ? 10.222 -6.586 -2.015 1.00 98.12 229 ALA A O 1
ATOM 1686 N N . THR A 1 230 ? 11.005 -8.559 -2.802 1.00 97.94 230 THR A N 1
ATOM 1687 C CA . THR A 1 230 ? 11.781 -8.087 -3.950 1.00 97.94 230 THR A CA 1
ATOM 1688 C C . THR A 1 230 ? 12.858 -7.063 -3.596 1.00 97.94 230 THR A C 1
ATOM 1690 O O . THR A 1 230 ? 13.016 -6.040 -4.258 1.00 97.94 230 THR A O 1
ATOM 1693 N N . GLY A 1 231 ? 13.650 -7.358 -2.562 1.00 95.94 231 GLY A N 1
ATOM 1694 C CA . GLY A 1 231 ? 14.768 -6.508 -2.151 1.00 95.94 231 GLY A CA 1
ATOM 1695 C C . GLY A 1 231 ? 14.313 -5.228 -1.452 1.00 95.94 231 GLY A C 1
ATOM 1696 O O . GLY A 1 231 ? 14.970 -4.188 -1.564 1.00 95.94 231 GLY A O 1
ATOM 1697 N N . PHE A 1 232 ? 13.168 -5.279 -0.765 1.00 98.12 232 PHE A N 1
ATOM 1698 C CA . PHE A 1 232 ? 12.634 -4.151 -0.012 1.00 98.12 232 PHE A CA 1
ATOM 1699 C C . PHE A 1 232 ? 13.675 -3.582 0.980 1.00 98.12 232 PHE A C 1
ATOM 1701 O O . PHE A 1 232 ? 14.307 -4.351 1.707 1.00 98.12 232 PHE A O 1
ATOM 1708 N N . PRO A 1 233 ? 13.821 -2.245 1.083 1.00 97.06 233 PRO A N 1
ATOM 1709 C CA . PRO A 1 233 ? 13.055 -1.221 0.366 1.00 97.06 233 PRO A CA 1
ATOM 1710 C C . PRO A 1 233 ? 13.681 -0.784 -0.965 1.00 97.06 233 PRO A C 1
ATOM 1712 O O . PRO A 1 233 ? 13.098 0.056 -1.635 1.00 97.06 233 PRO A O 1
ATOM 1715 N N . ALA A 1 234 ? 14.860 -1.277 -1.345 1.00 95.31 234 ALA A N 1
ATOM 1716 C CA . ALA A 1 234 ? 15.625 -0.720 -2.463 1.00 95.31 234 ALA A CA 1
ATOM 1717 C C . ALA A 1 234 ? 15.180 -1.228 -3.844 1.00 95.31 234 ALA A C 1
ATOM 1719 O O . ALA A 1 234 ? 15.263 -0.479 -4.811 1.00 95.31 234 ALA A O 1
ATOM 1720 N N . GLY A 1 235 ? 14.743 -2.486 -3.957 1.00 94.31 235 GLY A N 1
ATOM 1721 C CA . GLY A 1 235 ? 14.403 -3.096 -5.251 1.00 94.31 235 GLY A CA 1
ATOM 1722 C C . GLY A 1 235 ? 15.609 -3.499 -6.113 1.00 94.31 235 GLY A C 1
ATOM 1723 O O . GLY A 1 235 ? 15.425 -3.925 -7.244 1.00 94.31 235 GLY A O 1
ATOM 1724 N N . GLN A 1 236 ? 16.833 -3.378 -5.584 1.00 94.38 236 GLN A N 1
ATOM 1725 C CA . GLN A 1 236 ? 18.100 -3.485 -6.331 1.00 94.38 236 GLN A CA 1
ATOM 1726 C C . GLN A 1 236 ? 18.806 -4.849 -6.197 1.00 94.38 236 GLN A C 1
ATOM 1728 O O . GLN A 1 236 ? 19.960 -5.008 -6.593 1.00 94.38 236 GLN A O 1
ATOM 1733 N N . THR A 1 237 ? 18.163 -5.847 -5.587 1.00 96.62 237 THR A N 1
ATOM 1734 C CA . THR A 1 237 ? 18.726 -7.204 -5.526 1.00 96.62 237 THR A CA 1
ATOM 1735 C C . THR A 1 237 ? 18.497 -7.937 -6.858 1.00 96.62 237 THR A C 1
ATOM 1737 O O . THR A 1 237 ? 17.548 -7.621 -7.580 1.00 96.62 237 THR A O 1
ATOM 1740 N N . PRO A 1 238 ? 19.334 -8.930 -7.226 1.00 97.81 238 PRO A N 1
ATOM 1741 C CA . PRO A 1 238 ? 19.158 -9.666 -8.479 1.00 97.81 238 PRO A CA 1
ATOM 1742 C C . PRO A 1 238 ? 17.750 -10.259 -8.612 1.00 97.81 238 PRO A C 1
ATOM 1744 O O . PRO A 1 238 ? 17.225 -10.802 -7.636 1.00 97.81 238 PRO A O 1
ATOM 1747 N N . LEU A 1 239 ? 17.163 -10.216 -9.817 1.00 98.06 239 LEU A N 1
ATOM 1748 C CA . LEU A 1 239 ? 15.786 -10.672 -10.066 1.00 98.06 239 LEU A CA 1
ATOM 1749 C C . LEU A 1 239 ? 15.534 -12.086 -9.523 1.00 98.06 239 LEU A C 1
ATOM 1751 O O . LEU A 1 239 ? 14.536 -12.318 -8.851 1.00 98.06 239 LEU A O 1
ATOM 1755 N N . LYS A 1 240 ? 16.484 -13.012 -9.710 1.00 98.31 240 LYS A N 1
ATOM 1756 C CA . LYS A 1 240 ? 16.393 -14.373 -9.160 1.00 98.31 240 LYS A CA 1
ATOM 1757 C C . LYS A 1 240 ? 16.136 -14.376 -7.647 1.00 98.31 240 LYS A C 1
ATOM 1759 O O . LYS A 1 240 ? 15.247 -15.083 -7.192 1.00 98.31 240 LYS A O 1
ATOM 1764 N N . SER A 1 241 ? 16.882 -13.582 -6.879 1.00 98.31 241 SER A N 1
ATOM 1765 C CA . SER A 1 241 ? 16.692 -13.474 -5.428 1.00 98.31 241 SER A CA 1
ATOM 1766 C C . SER A 1 241 ? 15.353 -12.824 -5.086 1.00 98.31 241 SER A C 1
ATOM 1768 O O . SER A 1 241 ? 14.667 -13.286 -4.180 1.00 98.31 241 SER A O 1
ATOM 1770 N N . ARG A 1 242 ? 14.947 -11.798 -5.848 1.00 98.44 242 ARG A N 1
ATOM 1771 C CA . ARG A 1 242 ? 13.649 -11.129 -5.680 1.00 98.44 242 ARG A CA 1
ATOM 1772 C C . ARG A 1 242 ? 12.476 -12.099 -5.862 1.00 98.44 242 ARG A C 1
ATOM 1774 O O . ARG A 1 242 ? 11.555 -12.075 -5.053 1.00 98.44 242 ARG A O 1
ATOM 1781 N N . LEU A 1 243 ? 12.529 -12.980 -6.862 1.00 98.81 243 LEU A N 1
ATOM 1782 C CA . LEU A 1 243 ? 11.505 -14.009 -7.086 1.00 98.81 243 LEU A CA 1
ATOM 1783 C C . LEU A 1 243 ? 11.477 -15.059 -5.964 1.00 98.81 243 LEU A C 1
ATOM 1785 O O . LEU A 1 243 ? 10.399 -15.462 -5.533 1.00 98.81 243 LEU A O 1
ATOM 1789 N N . GLU A 1 244 ? 12.638 -15.473 -5.448 1.00 98.62 244 GLU A N 1
ATOM 1790 C CA . GLU A 1 244 ? 12.704 -16.396 -4.305 1.00 98.62 244 GLU A CA 1
ATOM 1791 C C . GLU A 1 244 ? 12.132 -15.783 -3.017 1.00 98.62 244 GLU A C 1
ATOM 1793 O O . GLU A 1 244 ? 11.457 -16.478 -2.261 1.00 98.62 244 GLU A O 1
ATOM 1798 N N . GLU A 1 245 ? 12.324 -14.480 -2.778 1.00 98.50 245 GLU A N 1
ATOM 1799 C CA . GLU A 1 245 ? 11.692 -13.784 -1.646 1.00 98.50 245 GLU A CA 1
ATOM 1800 C C . GLU A 1 245 ? 10.157 -13.849 -1.713 1.00 98.50 245 GLU A C 1
ATOM 1802 O O . GLU A 1 245 ? 9.511 -14.095 -0.691 1.00 98.50 245 GLU A O 1
ATOM 1807 N N . ILE A 1 246 ? 9.577 -13.669 -2.909 1.00 98.88 246 ILE A N 1
ATOM 1808 C CA . ILE A 1 246 ? 8.128 -13.797 -3.134 1.00 98.88 246 ILE A CA 1
ATOM 1809 C C . ILE A 1 246 ? 7.677 -15.225 -2.820 1.00 98.88 246 ILE A C 1
ATOM 1811 O O . ILE A 1 246 ? 6.789 -15.417 -1.987 1.00 98.88 246 ILE A O 1
ATOM 1815 N N . ARG A 1 247 ? 8.312 -16.225 -3.448 1.00 98.81 247 ARG A N 1
ATOM 1816 C CA . ARG A 1 247 ? 7.961 -17.644 -3.269 1.00 98.81 247 ARG A CA 1
ATOM 1817 C C . ARG A 1 247 ? 8.032 -18.052 -1.805 1.00 98.81 247 ARG A C 1
ATOM 1819 O O . ARG A 1 247 ? 7.106 -18.683 -1.303 1.00 98.81 247 ARG A O 1
ATOM 1826 N N . TYR A 1 248 ? 9.082 -17.627 -1.104 1.00 98.81 248 TYR A N 1
ATOM 1827 C CA . TYR A 1 248 ? 9.235 -17.871 0.324 1.00 98.81 248 TYR A CA 1
ATOM 1828 C C . TYR A 1 248 ? 8.078 -17.269 1.132 1.00 98.81 248 TYR A C 1
ATOM 1830 O O . TYR A 1 248 ? 7.483 -17.957 1.960 1.00 98.81 248 TYR A O 1
ATOM 1838 N N . ALA A 1 249 ? 7.728 -15.999 0.906 1.00 98.81 249 ALA A N 1
ATOM 1839 C CA . ALA A 1 249 ? 6.645 -15.347 1.641 1.00 98.81 249 ALA A CA 1
ATOM 1840 C C . ALA A 1 249 ? 5.287 -16.037 1.407 1.00 98.81 249 ALA A C 1
ATOM 1842 O O . ALA A 1 249 ? 4.553 -16.284 2.370 1.00 98.81 249 ALA A O 1
ATOM 1843 N N . VAL A 1 250 ? 4.983 -16.408 0.158 1.00 98.75 250 VAL A N 1
ATOM 1844 C CA . VAL A 1 250 ? 3.770 -17.163 -0.203 1.00 98.75 250 VAL A CA 1
ATOM 1845 C C . VAL A 1 250 ? 3.768 -18.546 0.456 1.00 98.75 250 VAL A C 1
ATOM 1847 O O . VAL A 1 250 ? 2.782 -18.920 1.090 1.00 98.75 250 VAL A O 1
ATOM 1850 N N . GLU A 1 251 ? 4.885 -19.281 0.409 1.00 98.62 251 GLU A N 1
ATOM 1851 C CA . GLU A 1 251 ? 5.045 -20.588 1.069 1.00 98.62 251 GLU A CA 1
ATOM 1852 C C . GLU A 1 251 ? 4.808 -20.491 2.586 1.00 98.62 251 GLU A C 1
ATOM 1854 O O . GLU A 1 251 ? 4.188 -21.370 3.191 1.00 98.62 251 GLU A O 1
ATOM 1859 N N . LYS A 1 252 ? 5.250 -19.396 3.220 1.00 98.62 252 LYS A N 1
ATOM 1860 C CA . LYS A 1 252 ? 5.009 -19.140 4.650 1.00 98.62 252 LYS A CA 1
ATOM 1861 C C . LYS A 1 252 ? 3.583 -18.688 4.970 1.00 98.62 252 LYS A C 1
ATOM 1863 O O . LYS A 1 252 ? 3.229 -18.612 6.149 1.00 98.62 252 LYS A O 1
ATOM 1868 N N . GLY A 1 253 ? 2.747 -18.482 3.956 1.00 98.31 253 GLY A N 1
ATOM 1869 C CA . GLY A 1 253 ? 1.313 -18.256 4.094 1.00 98.31 253 GLY A CA 1
ATOM 1870 C C . GLY A 1 253 ? 0.878 -16.800 3.970 1.00 98.31 253 GLY A C 1
ATOM 1871 O O . GLY A 1 253 ? -0.237 -16.492 4.398 1.00 98.31 253 GLY A O 1
ATOM 1872 N N . ALA A 1 254 ? 1.720 -15.921 3.416 1.00 98.62 254 ALA A N 1
ATOM 1873 C CA . ALA A 1 254 ? 1.272 -14.605 2.974 1.00 98.62 254 ALA A CA 1
ATOM 1874 C C . ALA A 1 254 ? 0.292 -14.777 1.806 1.00 98.62 254 ALA A C 1
ATOM 1876 O O . ALA A 1 254 ? 0.567 -15.519 0.864 1.00 98.62 254 ALA A O 1
ATOM 1877 N N . ASN A 1 255 ? -0.854 -14.105 1.875 1.00 98.44 255 ASN A N 1
ATOM 1878 C CA . ASN A 1 255 ? -1.853 -14.099 0.804 1.00 98.44 255 ASN A CA 1
ATOM 1879 C C . ASN A 1 255 ? -1.877 -12.781 0.023 1.00 98.44 255 ASN A C 1
ATOM 1881 O O . ASN A 1 255 ? -2.632 -12.652 -0.937 1.00 98.44 255 ASN A O 1
ATOM 1885 N N . GLU A 1 256 ? -1.033 -11.826 0.403 1.00 98.81 256 GLU A N 1
ATOM 1886 C CA . GLU A 1 256 ? -0.754 -10.642 -0.393 1.00 98.81 256 GLU A CA 1
ATOM 1887 C C . GLU A 1 256 ? 0.759 -10.357 -0.388 1.00 98.81 256 GLU A C 1
ATOM 1889 O O . GLU A 1 256 ? 1.429 -10.541 0.630 1.00 98.81 256 GLU A O 1
ATOM 1894 N N . ILE A 1 257 ? 1.309 -9.881 -1.503 1.00 98.94 257 ILE A N 1
ATOM 1895 C CA . ILE A 1 257 ? 2.732 -9.557 -1.646 1.00 98.94 257 ILE A CA 1
ATOM 1896 C C . ILE A 1 257 ? 2.885 -8.131 -2.166 1.00 98.94 257 ILE A C 1
ATOM 1898 O O . ILE A 1 257 ? 2.379 -7.779 -3.226 1.00 98.94 257 ILE A O 1
ATOM 1902 N N . ASP A 1 258 ? 3.620 -7.313 -1.426 1.00 98.88 258 ASP A N 1
ATOM 1903 C CA . ASP A 1 258 ? 3.977 -5.953 -1.801 1.00 98.88 258 ASP A CA 1
ATOM 1904 C C . ASP A 1 258 ? 5.388 -5.960 -2.427 1.00 98.88 258 ASP A C 1
ATOM 1906 O O . ASP A 1 258 ? 6.393 -5.956 -1.708 1.00 98.88 258 ASP A O 1
ATOM 1910 N N . ILE A 1 259 ? 5.472 -5.980 -3.762 1.00 98.81 259 ILE A N 1
ATOM 1911 C CA . ILE A 1 259 ? 6.744 -5.995 -4.506 1.00 98.81 259 ILE A CA 1
ATOM 1912 C C . ILE A 1 259 ? 7.260 -4.574 -4.729 1.00 98.81 259 ILE A C 1
ATOM 1914 O O . ILE A 1 259 ? 6.492 -3.671 -5.035 1.00 98.81 259 ILE A O 1
ATOM 1918 N N . VAL A 1 260 ? 8.560 -4.354 -4.581 1.00 98.69 260 VAL A N 1
ATOM 1919 C CA . VAL A 1 260 ? 9.264 -3.149 -5.034 1.00 98.69 260 VAL A CA 1
ATOM 1920 C C . VAL A 1 260 ? 9.768 -3.359 -6.458 1.00 98.69 260 VAL A C 1
ATOM 1922 O O . VAL A 1 260 ? 10.495 -4.322 -6.720 1.00 98.69 260 VAL A O 1
ATOM 1925 N N . ILE A 1 261 ? 9.395 -2.453 -7.363 1.00 98.44 261 ILE A N 1
ATOM 1926 C CA . ILE A 1 261 ? 9.908 -2.456 -8.737 1.00 98.44 261 ILE A CA 1
ATOM 1927 C C . ILE A 1 261 ? 11.379 -2.028 -8.787 1.00 98.44 261 ILE A C 1
ATOM 1929 O O . ILE A 1 261 ? 11.842 -1.275 -7.924 1.00 98.44 261 ILE A O 1
ATOM 1933 N N . ASP A 1 262 ? 12.097 -2.423 -9.838 1.00 97.62 262 ASP A N 1
ATOM 1934 C CA . ASP A 1 262 ? 13.383 -1.800 -10.145 1.00 97.62 262 ASP A CA 1
ATOM 1935 C C . ASP A 1 262 ? 13.151 -0.395 -10.726 1.00 97.62 262 ASP A C 1
ATOM 1937 O O . ASP A 1 262 ? 12.728 -0.198 -11.870 1.00 97.62 262 ASP A O 1
ATOM 1941 N N . ARG A 1 263 ? 13.431 0.617 -9.904 1.00 96.62 263 ARG A N 1
ATOM 1942 C CA . ARG A 1 263 ? 13.260 2.031 -10.263 1.00 96.62 263 ARG A CA 1
ATOM 1943 C C . ARG A 1 263 ? 14.214 2.455 -11.371 1.00 96.62 263 ARG A C 1
ATOM 1945 O O . ARG A 1 263 ? 13.886 3.373 -12.120 1.00 96.62 263 ARG A O 1
ATOM 1952 N N . SER A 1 264 ? 15.375 1.809 -11.499 1.00 96.31 264 SER A N 1
ATOM 1953 C CA . SER A 1 264 ? 16.355 2.153 -12.529 1.00 96.31 264 SER A CA 1
ATOM 1954 C C . SER A 1 264 ? 15.777 1.948 -13.929 1.00 96.31 264 SER A C 1
ATOM 1956 O O . SER A 1 264 ? 15.988 2.789 -14.806 1.00 96.31 264 SER A O 1
ATOM 1958 N N . LEU A 1 265 ? 14.950 0.915 -14.115 1.00 97.44 265 LEU A N 1
ATOM 1959 C CA . LEU A 1 265 ? 14.269 0.634 -15.377 1.00 97.44 265 LEU A CA 1
ATOM 1960 C C . LEU A 1 265 ? 13.273 1.744 -15.729 1.00 97.44 265 LEU A C 1
ATOM 1962 O O . LEU A 1 265 ? 13.250 2.221 -16.861 1.00 97.44 265 LEU A O 1
ATOM 1966 N N . VAL A 1 266 ? 12.519 2.251 -14.749 1.00 97.06 266 VAL A N 1
ATOM 1967 C CA . VAL A 1 266 ? 11.619 3.402 -14.943 1.00 97.06 266 VAL A CA 1
ATOM 1968 C C . VAL A 1 266 ? 12.404 4.667 -15.302 1.00 97.06 266 VAL A C 1
ATOM 1970 O O . VAL A 1 266 ? 12.050 5.392 -16.235 1.00 97.06 266 VAL A O 1
ATOM 1973 N N . LEU A 1 267 ? 13.474 4.954 -14.557 1.00 95.62 267 LEU A N 1
ATOM 1974 C CA . LEU A 1 267 ? 14.272 6.171 -14.723 1.00 95.62 267 LEU A CA 1
ATOM 1975 C C . LEU A 1 267 ? 14.999 6.207 -16.073 1.00 95.62 267 LEU A C 1
ATOM 1977 O O . LEU A 1 267 ? 15.123 7.281 -16.667 1.00 95.62 267 LEU A O 1
ATOM 1981 N N . THR A 1 268 ? 15.415 5.043 -16.571 1.00 95.75 268 THR A N 1
ATOM 1982 C CA . THR A 1 268 ? 16.077 4.866 -17.873 1.00 95.75 268 THR A CA 1
ATOM 1983 C C . THR A 1 268 ? 15.110 4.565 -19.023 1.00 95.75 268 THR A C 1
ATOM 1985 O O . THR A 1 268 ? 15.539 4.485 -20.170 1.00 95.75 268 THR A O 1
ATOM 1988 N N . GLY A 1 269 ? 13.804 4.450 -18.754 1.00 95.31 269 GLY A N 1
ATOM 1989 C CA . GLY A 1 269 ? 12.776 4.220 -19.775 1.00 95.31 269 GLY A CA 1
ATOM 1990 C C . GLY A 1 269 ? 12.732 2.795 -20.339 1.00 95.31 269 GLY A C 1
ATOM 1991 O O . GLY A 1 269 ? 12.171 2.588 -21.413 1.00 95.31 269 GLY A O 1
ATOM 1992 N N . GLN A 1 270 ? 13.295 1.815 -19.631 1.00 97.69 270 GLN A N 1
ATOM 1993 C CA . GLN A 1 270 ? 13.284 0.393 -19.986 1.00 97.69 270 GLN A CA 1
ATOM 1994 C C . GLN A 1 270 ? 11.947 -0.264 -19.597 1.00 97.69 270 GLN A C 1
ATOM 1996 O O . GLN A 1 270 ? 11.874 -1.121 -18.718 1.00 97.69 270 GLN A O 1
ATOM 2001 N N . TRP A 1 271 ? 10.861 0.175 -20.239 1.00 97.88 271 TRP A N 1
ATOM 2002 C CA . TRP A 1 271 ? 9.492 -0.237 -19.899 1.00 97.88 271 TRP A CA 1
ATOM 2003 C C . TRP A 1 271 ? 9.199 -1.710 -20.194 1.00 97.88 271 TRP A C 1
ATOM 2005 O O . TRP A 1 271 ? 8.473 -2.34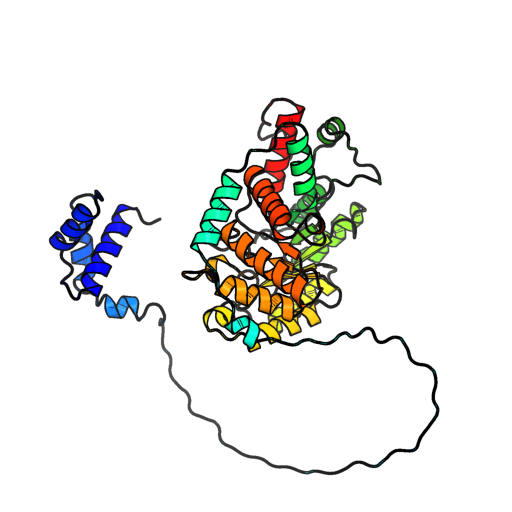1 -19.432 1.00 97.88 271 TRP A O 1
ATOM 2015 N N . GLU A 1 272 ? 9.767 -2.258 -21.270 1.00 98.19 272 GLU A N 1
ATOM 2016 C CA . GLU A 1 272 ? 9.607 -3.673 -21.628 1.00 98.19 272 GLU A CA 1
ATOM 2017 C C . GLU A 1 272 ? 10.238 -4.596 -20.586 1.00 98.19 272 GLU A C 1
ATOM 2019 O O . GLU A 1 272 ? 9.625 -5.581 -20.183 1.00 98.19 272 GLU A O 1
ATOM 2024 N N . GLU A 1 273 ? 11.436 -4.253 -20.111 1.00 98.25 273 GLU A N 1
ATOM 2025 C CA . GLU A 1 273 ? 12.107 -5.032 -19.072 1.00 98.25 273 GLU A CA 1
ATOM 2026 C C . GLU A 1 273 ? 11.351 -4.926 -17.746 1.00 98.25 273 GLU A C 1
ATOM 2028 O O . GLU A 1 273 ? 11.081 -5.939 -17.111 1.00 98.25 273 GLU A O 1
ATOM 2033 N N . LEU A 1 274 ? 10.900 -3.720 -17.377 1.00 98.44 274 LEU A N 1
ATOM 2034 C CA . LEU A 1 274 ? 10.066 -3.521 -16.192 1.00 98.44 274 LEU A CA 1
ATOM 2035 C C . LEU A 1 274 ? 8.791 -4.376 -16.237 1.00 98.44 274 LEU A C 1
ATOM 2037 O O . LEU A 1 274 ? 8.449 -5.019 -15.247 1.00 98.44 274 LEU A O 1
ATOM 2041 N N . TYR A 1 275 ? 8.096 -4.390 -17.377 1.00 98.75 275 TYR A N 1
ATOM 2042 C CA . TYR A 1 275 ? 6.910 -5.219 -17.589 1.00 98.75 275 TYR A CA 1
ATOM 2043 C C . TYR A 1 275 ? 7.227 -6.705 -17.374 1.00 98.75 275 TYR A C 1
ATOM 2045 O O . TYR A 1 275 ? 6.550 -7.369 -16.590 1.00 98.75 275 TYR A O 1
ATOM 2053 N N . ARG A 1 276 ? 8.302 -7.211 -17.996 1.00 98.62 276 ARG A N 1
ATOM 2054 C CA . ARG A 1 276 ? 8.726 -8.615 -17.871 1.00 98.62 276 ARG A CA 1
ATOM 2055 C C . ARG A 1 276 ? 9.130 -8.988 -16.449 1.00 98.62 276 ARG A C 1
ATOM 2057 O O . ARG A 1 276 ? 8.852 -10.107 -16.018 1.00 98.62 276 ARG A O 1
ATOM 2064 N N . GLU A 1 277 ? 9.794 -8.095 -15.717 1.00 98.50 277 GLU A N 1
ATOM 2065 C CA . GLU A 1 277 ? 10.121 -8.340 -14.310 1.00 98.50 277 GLU A CA 1
ATOM 2066 C C . GLU A 1 277 ? 8.852 -8.463 -13.464 1.00 98.50 277 GLU A C 1
ATOM 2068 O O . GLU A 1 277 ? 8.725 -9.410 -12.690 1.00 98.50 277 GLU A O 1
ATOM 2073 N N . ILE A 1 278 ? 7.896 -7.543 -13.630 1.00 98.69 278 ILE A N 1
ATOM 2074 C CA . ILE A 1 278 ? 6.643 -7.556 -12.864 1.00 98.69 278 ILE A CA 1
ATOM 2075 C C . ILE A 1 278 ? 5.791 -8.779 -13.227 1.00 98.69 278 ILE A C 1
ATOM 2077 O O . ILE A 1 278 ? 5.220 -9.390 -12.328 1.00 98.69 278 ILE A O 1
ATOM 2081 N N . GLN A 1 279 ? 5.758 -9.197 -14.495 1.00 98.62 279 GLN A N 1
ATOM 2082 C CA . GLN A 1 279 ? 5.043 -10.405 -14.922 1.00 98.62 279 GLN A CA 1
ATOM 2083 C C . GLN A 1 279 ? 5.618 -11.664 -14.251 1.00 98.62 279 GLN A C 1
ATOM 2085 O O . GLN A 1 279 ? 4.870 -12.471 -13.702 1.00 98.62 279 GLN A O 1
ATOM 2090 N N . GLN A 1 280 ? 6.949 -11.795 -14.188 1.00 98.75 280 GLN A N 1
ATOM 2091 C CA . GLN A 1 280 ? 7.602 -12.891 -13.456 1.00 98.75 280 GLN A CA 1
ATOM 2092 C C . GLN A 1 280 ? 7.321 -12.831 -11.947 1.00 98.75 280 GLN A C 1
ATOM 2094 O O . GLN A 1 280 ? 7.181 -13.866 -11.293 1.00 98.75 280 GLN A O 1
ATOM 2099 N N . MET A 1 281 ? 7.231 -11.628 -11.370 1.00 98.75 281 MET A N 1
ATOM 2100 C CA . MET A 1 281 ? 6.839 -11.454 -9.969 1.00 98.75 281 MET A CA 1
ATOM 2101 C C . MET A 1 281 ? 5.381 -11.863 -9.737 1.00 98.75 281 MET A C 1
ATOM 2103 O O . MET A 1 281 ? 5.113 -12.555 -8.756 1.00 98.75 281 MET A O 1
ATOM 2107 N N . LYS A 1 282 ? 4.464 -11.510 -10.648 1.00 98.56 282 LYS A N 1
ATOM 2108 C CA . LYS A 1 282 ? 3.054 -11.925 -10.602 1.00 98.56 282 LYS A CA 1
ATOM 2109 C C . LYS A 1 282 ? 2.928 -13.441 -10.675 1.00 98.56 282 LYS A C 1
ATOM 2111 O O . LYS A 1 282 ? 2.222 -14.026 -9.858 1.00 98.56 282 LYS A O 1
ATOM 2116 N N . GLU A 1 283 ? 3.667 -14.082 -11.576 1.00 98.62 283 GLU A N 1
ATOM 2117 C CA . GLU A 1 283 ? 3.731 -15.543 -11.660 1.00 98.62 283 GLU A CA 1
ATOM 2118 C 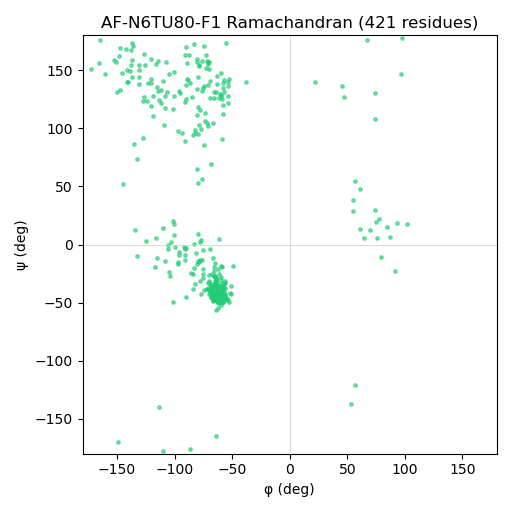C . GLU A 1 283 ? 4.245 -16.156 -10.346 1.00 98.62 283 GLU A C 1
ATOM 2120 O O . GLU A 1 283 ? 3.647 -17.090 -9.811 1.00 98.62 283 GLU A O 1
ATOM 2125 N N . ALA A 1 284 ? 5.308 -15.592 -9.759 1.00 98.69 284 ALA A N 1
ATOM 2126 C CA . ALA A 1 284 ? 5.848 -16.052 -8.480 1.00 98.69 284 ALA A CA 1
ATOM 2127 C C . ALA A 1 284 ? 4.880 -15.856 -7.295 1.00 98.69 284 ALA A C 1
ATOM 2129 O O . ALA A 1 284 ? 4.959 -16.613 -6.324 1.00 98.69 284 ALA A O 1
ATOM 2130 N N . CYS A 1 285 ? 3.973 -14.873 -7.357 1.00 98.69 285 CYS A N 1
ATOM 2131 C CA . CYS A 1 285 ? 2.913 -14.685 -6.363 1.00 98.69 285 CYS A CA 1
ATOM 2132 C C . CYS A 1 285 ? 1.840 -15.787 -6.423 1.00 98.69 285 CYS A C 1
ATOM 2134 O O . CYS A 1 285 ? 1.194 -16.060 -5.407 1.00 98.69 285 CYS A O 1
ATOM 2136 N N . GLY A 1 286 ? 1.639 -16.427 -7.580 1.00 97.69 286 GLY A N 1
ATOM 2137 C CA . GLY A 1 286 ? 0.557 -17.385 -7.793 1.00 97.69 286 GLY A CA 1
ATOM 2138 C C . GLY A 1 286 ? -0.809 -16.758 -7.492 1.00 97.69 286 GLY A C 1
ATOM 2139 O O . GLY A 1 286 ? -1.183 -15.750 -8.081 1.00 97.69 286 GLY A O 1
ATOM 2140 N N . LEU A 1 287 ? -1.545 -17.339 -6.539 1.00 97.12 287 LEU A N 1
ATOM 2141 C CA . LEU A 1 287 ? -2.863 -16.841 -6.119 1.00 97.12 287 LEU A CA 1
ATOM 2142 C C . LEU A 1 287 ? -2.805 -15.675 -5.116 1.00 97.12 287 LEU A C 1
ATOM 2144 O O . LEU A 1 287 ? -3.849 -15.139 -4.751 1.00 97.12 287 LEU A O 1
ATOM 2148 N N . ALA A 1 288 ? -1.625 -15.312 -4.604 1.00 98.31 288 ALA A N 1
ATOM 2149 C CA . ALA A 1 288 ? -1.509 -14.178 -3.695 1.00 98.31 288 ALA A CA 1
ATOM 2150 C C . ALA A 1 288 ? -1.721 -12.861 -4.456 1.00 98.31 288 ALA A C 1
ATOM 2152 O O . ALA A 1 288 ? -1.158 -12.662 -5.533 1.00 98.31 288 ALA A O 1
ATOM 2153 N N . HIS A 1 289 ? -2.481 -11.933 -3.870 1.00 97.81 289 HIS A N 1
ATOM 2154 C CA . HIS A 1 289 ? -2.665 -10.605 -4.457 1.00 97.81 289 HIS A CA 1
ATOM 2155 C C . HIS A 1 289 ? -1.341 -9.834 -4.457 1.00 97.81 289 HIS A C 1
ATOM 2157 O O . HIS A 1 289 ? -0.723 -9.640 -3.408 1.00 97.81 289 HIS A O 1
ATOM 2163 N N . MET A 1 290 ? -0.924 -9.344 -5.616 1.00 98.75 290 MET A N 1
ATOM 2164 C CA . MET A 1 290 ? 0.294 -8.574 -5.805 1.00 98.75 290 MET A CA 1
ATOM 2165 C C . MET A 1 290 ? 0.006 -7.070 -5.772 1.00 98.75 290 MET A C 1
ATOM 2167 O O . MET A 1 290 ? -0.890 -6.564 -6.449 1.00 98.75 290 MET A O 1
ATOM 2171 N N . LYS A 1 291 ? 0.809 -6.331 -5.004 1.00 98.88 291 LYS A N 1
ATOM 2172 C CA . LYS A 1 291 ? 0.793 -4.867 -4.950 1.00 98.88 291 LYS A CA 1
ATOM 2173 C C . LYS A 1 291 ? 2.148 -4.324 -5.392 1.00 98.88 291 LYS A C 1
ATOM 2175 O O . LYS A 1 291 ? 3.129 -4.452 -4.661 1.00 98.88 291 LYS A O 1
ATOM 2180 N N . ALA A 1 292 ? 2.210 -3.682 -6.553 1.00 98.88 292 ALA A N 1
ATOM 2181 C CA . ALA A 1 292 ? 3.440 -3.091 -7.070 1.00 98.88 292 ALA A CA 1
ATOM 2182 C C . ALA A 1 292 ? 3.719 -1.726 -6.427 1.00 98.88 292 ALA A C 1
ATOM 2184 O O . ALA A 1 292 ? 3.006 -0.751 -6.664 1.00 98.88 292 ALA A O 1
ATOM 2185 N N . ILE A 1 293 ? 4.767 -1.643 -5.610 1.00 98.88 293 ILE A N 1
ATOM 2186 C CA . ILE A 1 293 ? 5.302 -0.404 -5.048 1.00 98.88 293 ILE A CA 1
ATOM 2187 C C . ILE A 1 293 ? 6.124 0.310 -6.115 1.00 98.88 293 ILE A C 1
ATOM 2189 O O . ILE A 1 293 ? 7.187 -0.172 -6.505 1.00 98.88 293 ILE A O 1
ATOM 2193 N N . LEU A 1 294 ? 5.668 1.495 -6.517 1.00 98.44 294 LEU A N 1
ATOM 2194 C CA . LEU A 1 294 ? 6.337 2.292 -7.544 1.00 98.44 294 LEU A CA 1
ATOM 2195 C C . LEU A 1 294 ? 7.462 3.176 -6.989 1.00 98.44 294 LEU A C 1
ATOM 2197 O O . LEU A 1 294 ? 8.369 3.534 -7.728 1.00 98.44 294 LEU A O 1
ATOM 2201 N N . ALA A 1 295 ? 7.409 3.532 -5.700 1.00 97.00 295 ALA A N 1
ATOM 2202 C CA . ALA A 1 295 ? 8.264 4.555 -5.086 1.00 97.00 295 ALA A CA 1
ATOM 2203 C C . ALA A 1 295 ? 8.148 5.918 -5.785 1.00 97.00 295 ALA A C 1
ATOM 2205 O O . ALA A 1 295 ? 9.126 6.522 -6.217 1.00 97.00 295 ALA A O 1
ATOM 2206 N N . THR A 1 296 ? 6.913 6.413 -5.884 1.00 96.44 296 THR A N 1
ATOM 2207 C CA . THR A 1 296 ? 6.544 7.603 -6.664 1.00 96.44 296 THR A CA 1
ATOM 2208 C C . THR A 1 296 ? 7.398 8.838 -6.391 1.00 96.44 296 THR A C 1
ATOM 2210 O O . THR A 1 296 ? 7.696 9.564 -7.331 1.00 96.44 296 THR A O 1
ATOM 2213 N N . GLY A 1 297 ? 7.837 9.057 -5.147 1.00 94.12 297 GLY A N 1
ATOM 2214 C CA . GLY A 1 297 ? 8.696 10.190 -4.788 1.00 94.12 297 GLY A CA 1
ATOM 2215 C C . GLY A 1 297 ? 10.091 10.164 -5.419 1.00 94.12 297 GLY A C 1
ATOM 2216 O O . GLY A 1 297 ? 10.701 11.215 -5.566 1.00 94.12 297 GLY A O 1
ATOM 2217 N N . GLU A 1 298 ? 10.582 8.993 -5.827 1.00 94.44 298 GLU A N 1
ATOM 2218 C CA . GLU A 1 298 ? 11.858 8.832 -6.541 1.00 94.44 298 GLU A CA 1
ATOM 2219 C C . GLU A 1 298 ? 11.670 8.753 -8.064 1.00 94.44 298 GLU A C 1
ATOM 2221 O O . GLU A 1 298 ? 12.626 8.906 -8.821 1.00 94.44 298 GLU A O 1
ATOM 2226 N N . LEU A 1 299 ? 10.436 8.525 -8.526 1.00 92.56 299 LEU A N 1
ATOM 2227 C CA . LEU A 1 299 ? 10.079 8.530 -9.947 1.00 92.56 299 LEU A CA 1
ATOM 2228 C C . LEU A 1 299 ? 9.629 9.903 -10.446 1.00 92.56 299 LEU A C 1
ATOM 2230 O O . LEU A 1 299 ? 9.410 10.071 -11.651 1.00 92.56 299 LEU A O 1
ATOM 2234 N N . ASP A 1 300 ? 9.430 10.851 -9.531 1.00 76.38 300 ASP A N 1
ATOM 2235 C CA . ASP A 1 300 ? 8.882 12.158 -9.848 1.00 76.38 300 ASP A CA 1
ATOM 2236 C C . ASP A 1 300 ? 9.735 12.879 -10.903 1.00 76.38 300 ASP A C 1
ATOM 2238 O O . ASP A 1 300 ? 10.961 12.784 -10.971 1.00 76.38 300 ASP A O 1
ATOM 2242 N N . THR A 1 301 ? 9.040 13.574 -11.790 1.00 73.31 301 THR A N 1
ATOM 2243 C CA . THR A 1 301 ? 9.595 14.364 -12.892 1.00 73.31 301 THR A CA 1
ATOM 2244 C C . THR A 1 301 ? 8.846 15.685 -12.921 1.00 73.31 301 THR A C 1
ATOM 2246 O O . THR A 1 301 ? 7.805 15.811 -12.288 1.00 73.31 301 THR A O 1
ATOM 2249 N N . LEU A 1 302 ? 9.294 16.656 -13.723 1.00 62.97 302 LEU A N 1
ATOM 2250 C CA . LEU A 1 302 ? 8.628 17.963 -13.845 1.00 62.97 302 LEU A CA 1
ATOM 2251 C C . LEU A 1 302 ? 7.107 17.899 -14.091 1.00 62.97 302 LEU A C 1
ATOM 2253 O O . LEU A 1 302 ? 6.434 18.903 -13.892 1.00 62.97 302 LEU A O 1
ATOM 2257 N N . ASN A 1 303 ? 6.558 16.767 -14.545 1.00 75.38 303 ASN A N 1
ATOM 2258 C CA . ASN A 1 303 ? 5.133 16.596 -14.798 1.00 75.38 303 ASN A CA 1
ATOM 2259 C C . ASN A 1 303 ? 4.517 15.287 -14.268 1.00 75.38 303 ASN A C 1
ATOM 2261 O O . ASN A 1 303 ? 3.393 14.990 -14.651 1.00 75.38 303 ASN A O 1
ATOM 2265 N N . ASN A 1 304 ? 5.181 14.498 -13.417 1.00 86.88 304 ASN A N 1
ATOM 2266 C CA . ASN A 1 304 ? 4.668 13.194 -12.949 1.00 86.88 304 ASN A CA 1
ATOM 2267 C C . ASN A 1 304 ? 4.422 12.112 -14.032 1.00 86.88 304 ASN A C 1
ATOM 2269 O O . ASN A 1 304 ? 3.800 11.083 -13.747 1.00 86.88 304 ASN A O 1
ATOM 2273 N N . VAL A 1 305 ? 4.912 12.271 -15.268 1.00 92.25 305 VAL A N 1
ATOM 2274 C CA . VAL A 1 305 ? 4.606 11.324 -16.361 1.00 92.25 305 VAL A CA 1
ATOM 2275 C C . VAL A 1 305 ? 5.132 9.907 -16.092 1.00 92.25 305 VAL A C 1
ATOM 2277 O O . VAL A 1 305 ? 4.475 8.927 -16.439 1.00 92.25 305 VAL A O 1
ATOM 2280 N N . ARG A 1 306 ? 6.289 9.772 -15.428 1.00 95.94 306 ARG A N 1
ATOM 2281 C CA . ARG A 1 306 ? 6.876 8.462 -15.095 1.00 95.94 306 ARG A CA 1
ATOM 2282 C C . ARG A 1 306 ? 6.019 7.668 -14.115 1.00 95.94 306 ARG A C 1
ATOM 2284 O O . ARG A 1 306 ? 5.900 6.462 -14.285 1.00 95.94 306 ARG A O 1
ATOM 2291 N N . VAL A 1 307 ? 5.386 8.332 -13.145 1.00 97.69 307 VAL A N 1
ATOM 2292 C CA . VAL A 1 307 ? 4.468 7.685 -12.193 1.00 97.69 307 VAL A CA 1
ATOM 2293 C C . VAL A 1 307 ? 3.271 7.089 -12.929 1.00 97.69 307 VAL A C 1
ATOM 2295 O O . VAL A 1 307 ? 2.903 5.942 -12.680 1.00 97.69 307 VAL A O 1
ATOM 2298 N N . TYR A 1 308 ? 2.699 7.831 -13.880 1.00 97.94 308 TYR A N 1
ATOM 2299 C CA . TYR A 1 308 ? 1.589 7.343 -14.698 1.00 97.94 308 TYR A CA 1
ATOM 2300 C C . TYR A 1 308 ? 2.002 6.141 -15.554 1.00 97.94 308 TYR A C 1
ATOM 2302 O O . TYR A 1 308 ? 1.340 5.108 -15.533 1.00 97.94 308 TYR A O 1
ATOM 2310 N N . LYS A 1 309 ? 3.135 6.243 -16.262 1.00 98.00 309 LYS A N 1
ATOM 2311 C CA . LYS A 1 309 ? 3.657 5.153 -17.100 1.00 98.00 309 LYS A CA 1
ATOM 2312 C C . LYS A 1 309 ? 3.979 3.902 -16.282 1.00 98.00 309 LYS A C 1
ATOM 2314 O O . LYS A 1 309 ? 3.549 2.819 -16.654 1.00 98.00 309 LYS A O 1
ATOM 2319 N N . ALA A 1 310 ? 4.657 4.046 -15.143 1.00 98.38 310 ALA A N 1
ATOM 2320 C CA . ALA A 1 310 ? 4.949 2.927 -14.248 1.00 98.38 310 ALA A CA 1
ATOM 2321 C C . ALA A 1 310 ? 3.667 2.279 -13.697 1.00 98.38 310 ALA A C 1
ATOM 2323 O O . ALA A 1 310 ? 3.606 1.059 -13.578 1.00 98.38 310 ALA A O 1
ATOM 2324 N N . SER A 1 311 ? 2.627 3.078 -13.425 1.00 98.62 311 SER A N 1
ATOM 2325 C CA . SER A 1 311 ? 1.307 2.566 -13.035 1.00 98.62 311 SER A CA 1
ATOM 2326 C C . SER A 1 311 ? 0.696 1.703 -14.139 1.00 98.62 311 SER A C 1
ATOM 2328 O O . SER A 1 311 ? 0.281 0.583 -13.864 1.00 98.62 311 SER A O 1
ATOM 2330 N N . LEU A 1 312 ? 0.679 2.190 -15.386 1.00 98.44 312 LEU A N 1
ATOM 2331 C CA . LEU A 1 312 ? 0.173 1.424 -16.529 1.00 98.44 312 LEU A CA 1
ATOM 2332 C C . LEU A 1 312 ? 0.956 0.125 -16.737 1.00 98.44 312 LEU A C 1
ATOM 2334 O O . LEU A 1 312 ? 0.338 -0.923 -16.872 1.00 98.44 312 LEU A O 1
ATOM 2338 N N . VAL A 1 313 ? 2.293 0.179 -16.703 1.00 98.62 313 VAL A N 1
ATOM 2339 C CA . VAL A 1 313 ? 3.140 -1.014 -16.861 1.00 98.62 313 VAL A CA 1
ATOM 2340 C C . VAL A 1 313 ? 2.846 -2.051 -15.781 1.00 98.62 313 VAL A C 1
ATOM 2342 O O . VAL A 1 313 ? 2.661 -3.220 -16.102 1.00 98.62 313 VAL A O 1
ATOM 2345 N N . ALA A 1 314 ? 2.755 -1.635 -14.515 1.00 98.75 314 ALA A N 1
ATOM 2346 C CA . ALA A 1 314 ? 2.448 -2.550 -13.422 1.00 98.75 314 ALA A CA 1
ATOM 2347 C C . ALA A 1 314 ? 1.060 -3.196 -13.575 1.00 98.75 314 ALA A C 1
ATOM 2349 O O . ALA A 1 314 ? 0.915 -4.388 -13.319 1.00 98.75 314 ALA A O 1
ATOM 2350 N N . MET A 1 315 ? 0.053 -2.433 -14.014 1.00 98.62 315 MET A N 1
ATOM 2351 C CA . MET A 1 315 ? -1.299 -2.953 -14.254 1.00 98.62 315 MET A CA 1
ATOM 2352 C C . MET A 1 315 ? -1.349 -3.915 -15.442 1.00 98.62 315 MET A C 1
ATOM 2354 O O . MET A 1 315 ? -1.904 -5.000 -15.307 1.00 98.62 315 MET A O 1
ATOM 2358 N N . MET A 1 316 ? -0.715 -3.562 -16.566 1.00 98.25 316 MET A N 1
ATOM 2359 C CA . MET A 1 316 ? -0.605 -4.437 -17.741 1.00 98.25 316 MET A CA 1
ATOM 2360 C C . MET A 1 316 ? 0.126 -5.741 -17.411 1.00 98.25 316 MET A C 1
ATOM 2362 O O . MET A 1 316 ? -0.227 -6.786 -17.939 1.00 98.25 316 MET A O 1
ATOM 2366 N N . ALA A 1 317 ? 1.128 -5.693 -16.529 1.00 98.25 317 ALA A N 1
ATOM 2367 C CA . ALA A 1 317 ? 1.868 -6.869 -16.071 1.00 98.25 317 ALA A CA 1
ATOM 2368 C C . ALA A 1 317 ? 1.108 -7.714 -15.023 1.00 98.25 317 ALA A C 1
ATOM 2370 O O . ALA A 1 317 ? 1.661 -8.678 -14.494 1.00 98.25 317 ALA A O 1
ATOM 2371 N N . GLY A 1 318 ? -0.140 -7.356 -14.694 1.00 97.56 318 GLY A N 1
ATOM 2372 C CA . GLY A 1 318 ? -1.024 -8.147 -13.835 1.00 97.56 318 GLY A CA 1
ATOM 2373 C C . GLY A 1 318 ? -1.002 -7.784 -12.348 1.00 97.56 318 GLY A C 1
ATOM 2374 O O . GLY A 1 318 ? -1.402 -8.597 -11.516 1.00 97.56 318 GLY A O 1
ATOM 2375 N N . SER A 1 319 ? -0.525 -6.595 -11.968 1.00 98.44 319 SER A N 1
ATOM 2376 C CA . SER A 1 319 ? -0.582 -6.149 -10.570 1.00 98.44 319 SER A CA 1
ATOM 2377 C C . SER A 1 319 ? -2.019 -5.862 -10.124 1.00 98.44 319 SER A C 1
ATOM 2379 O O . SER A 1 319 ? -2.702 -5.035 -10.725 1.00 98.44 319 SER A O 1
ATOM 2381 N N . ASP A 1 320 ? -2.453 -6.477 -9.020 1.00 98.75 320 ASP A N 1
ATOM 2382 C CA . ASP A 1 320 ? -3.813 -6.317 -8.477 1.00 98.75 320 ASP A CA 1
ATOM 2383 C C . ASP A 1 320 ? -3.993 -4.959 -7.781 1.00 98.75 320 ASP A C 1
ATOM 2385 O O . ASP A 1 320 ? -5.083 -4.392 -7.746 1.00 98.75 320 ASP A O 1
ATOM 2389 N N . PHE A 1 321 ? -2.901 -4.414 -7.241 1.00 98.88 321 PHE A N 1
ATOM 2390 C CA . PHE A 1 321 ? -2.820 -3.053 -6.717 1.00 98.88 321 PHE A CA 1
ATOM 2391 C C . PHE A 1 321 ? -1.595 -2.330 -7.255 1.00 98.88 321 PHE A C 1
ATOM 2393 O O . PHE A 1 321 ? -0.527 -2.922 -7.404 1.00 98.88 321 PHE A O 1
ATOM 2400 N N . ILE A 1 322 ? -1.695 -1.013 -7.387 1.00 98.81 322 ILE A N 1
ATOM 2401 C CA . ILE A 1 322 ? -0.526 -0.137 -7.454 1.00 98.81 322 ILE A CA 1
ATOM 2402 C C . ILE A 1 322 ? -0.376 0.632 -6.138 1.00 98.81 322 ILE A C 1
ATOM 2404 O O . ILE A 1 322 ? -1.324 1.206 -5.594 1.00 98.81 322 ILE A O 1
ATOM 2408 N N . LYS A 1 323 ? 0.840 0.622 -5.593 1.00 98.88 323 LYS A N 1
ATOM 2409 C CA . LYS A 1 323 ? 1.198 1.199 -4.296 1.00 98.88 323 LYS A CA 1
ATOM 2410 C C . LYS A 1 323 ? 2.173 2.354 -4.489 1.00 98.88 323 LYS A C 1
ATOM 2412 O O . LYS A 1 323 ? 3.134 2.247 -5.246 1.00 98.88 323 LYS A O 1
ATOM 2417 N N . THR A 1 324 ? 1.938 3.465 -3.791 1.00 98.44 324 THR A N 1
ATOM 2418 C CA . THR A 1 324 ? 2.719 4.694 -4.007 1.00 98.44 324 THR A CA 1
ATOM 2419 C C . THR A 1 324 ? 4.191 4.504 -3.642 1.00 98.44 324 THR A C 1
ATOM 2421 O O . THR A 1 324 ? 5.070 4.739 -4.464 1.00 98.44 324 THR A O 1
ATOM 2424 N N . SER A 1 325 ? 4.492 4.083 -2.412 1.00 97.50 325 SER A N 1
ATOM 2425 C CA . SER A 1 325 ? 5.848 4.183 -1.845 1.00 97.50 325 SER A CA 1
ATOM 2426 C C . SER A 1 325 ? 6.152 3.042 -0.881 1.00 97.50 325 SER A C 1
ATOM 2428 O O . SER A 1 325 ? 5.240 2.364 -0.398 1.00 97.50 325 SER A O 1
ATOM 2430 N N . THR A 1 326 ? 7.433 2.809 -0.590 1.00 97.25 326 THR A N 1
ATOM 2431 C CA . THR A 1 326 ? 7.841 1.810 0.410 1.00 97.25 326 THR A CA 1
ATOM 2432 C C . THR A 1 326 ? 7.600 2.297 1.838 1.00 97.25 326 THR A C 1
ATOM 2434 O O . THR A 1 326 ? 7.476 1.478 2.750 1.00 97.25 326 THR A O 1
ATOM 2437 N N . GLY A 1 327 ? 7.489 3.614 2.044 1.00 95.19 327 GLY A N 1
ATOM 2438 C CA . GLY A 1 327 ? 7.423 4.221 3.373 1.00 95.19 327 GLY A CA 1
ATOM 2439 C C . GLY A 1 327 ? 8.805 4.523 3.953 1.00 95.19 327 GLY A C 1
ATOM 2440 O O . GLY A 1 327 ? 8.898 4.868 5.133 1.00 95.19 327 GLY A O 1
ATOM 2441 N N . LYS A 1 328 ? 9.869 4.341 3.161 1.00 95.31 328 LYS A N 1
ATOM 2442 C CA . LYS A 1 328 ? 11.271 4.542 3.560 1.00 95.31 328 LYS A CA 1
ATOM 2443 C C . LYS A 1 328 ? 11.939 5.686 2.793 1.00 95.31 328 LYS A C 1
ATOM 2445 O O . LYS A 1 328 ? 13.016 6.121 3.189 1.00 95.31 328 LYS A O 1
ATOM 2450 N N . GLU A 1 329 ? 11.300 6.180 1.737 1.00 92.56 329 GLU A N 1
ATOM 2451 C CA . GLU A 1 329 ? 11.744 7.322 0.943 1.00 92.56 329 GLU A CA 1
ATOM 2452 C C . GLU A 1 329 ? 11.553 8.642 1.712 1.00 92.56 329 GLU A C 1
ATOM 2454 O O . GLU A 1 329 ? 10.778 8.724 2.672 1.00 92.56 329 GLU A O 1
ATOM 2459 N N . SER A 1 330 ? 12.224 9.709 1.270 1.00 92.12 330 SER A N 1
ATOM 2460 C CA . SER A 1 330 ? 12.026 11.066 1.804 1.00 92.12 330 SER A CA 1
ATOM 2461 C C . SER A 1 330 ? 10.654 11.637 1.429 1.00 92.12 330 SER A C 1
ATOM 2463 O O . SER A 1 330 ? 9.976 12.242 2.261 1.00 92.12 330 SER A O 1
ATOM 2465 N N . VAL A 1 331 ? 10.223 11.395 0.190 1.00 94.00 331 VAL A N 1
ATOM 2466 C CA . VAL A 1 331 ? 8.903 11.755 -0.329 1.00 94.00 331 VAL A CA 1
ATOM 2467 C C . VAL A 1 331 ? 8.117 10.471 -0.580 1.00 94.00 331 VAL A C 1
ATOM 2469 O O . VAL A 1 331 ? 8.545 9.609 -1.340 1.00 94.00 331 VAL A O 1
ATOM 2472 N N . ASN A 1 332 ? 6.962 10.344 0.073 1.00 94.81 332 ASN A N 1
ATOM 2473 C CA . ASN A 1 332 ? 6.101 9.162 -0.014 1.00 94.81 332 ASN A CA 1
ATOM 2474 C C . ASN A 1 332 ? 4.764 9.506 -0.698 1.00 94.81 332 ASN A C 1
ATOM 2476 O O . ASN A 1 332 ? 4.741 10.274 -1.660 1.00 94.81 332 ASN A O 1
ATOM 2480 N N . ALA A 1 333 ? 3.642 8.962 -0.213 1.00 95.56 333 ALA A N 1
ATOM 2481 C CA . ALA A 1 333 ? 2.324 9.250 -0.752 1.00 95.56 333 ALA A CA 1
ATOM 2482 C C . ALA A 1 333 ? 1.977 10.742 -0.613 1.00 95.56 333 ALA A C 1
ATOM 2484 O O . ALA A 1 333 ? 1.967 11.303 0.483 1.00 95.56 333 ALA A O 1
ATOM 2485 N N . THR A 1 334 ? 1.616 11.360 -1.734 1.00 95.81 334 THR A N 1
ATOM 2486 C CA . THR A 1 334 ? 1.029 12.703 -1.809 1.00 95.81 334 THR A CA 1
ATOM 2487 C C . THR A 1 334 ? -0.276 12.624 -2.593 1.00 95.81 334 THR A C 1
ATOM 2489 O O . THR A 1 334 ? -0.440 11.732 -3.432 1.00 95.81 334 THR A O 1
ATOM 2492 N N . LEU A 1 335 ? -1.209 13.552 -2.357 1.00 96.31 335 LEU A N 1
ATOM 2493 C CA . LEU A 1 335 ? -2.461 13.585 -3.122 1.00 96.31 335 LEU A CA 1
ATOM 2494 C C . LEU A 1 335 ? -2.191 13.741 -4.623 1.00 96.31 335 LEU A C 1
ATOM 2496 O O . LEU A 1 335 ? -2.906 13.160 -5.427 1.00 96.31 335 LEU A O 1
ATOM 2500 N N . GLN A 1 336 ? -1.130 14.451 -5.009 1.00 96.31 336 GLN A N 1
ATOM 2501 C CA . GLN A 1 336 ? -0.703 14.605 -6.397 1.00 96.31 336 GLN A CA 1
ATOM 2502 C C . GLN A 1 336 ? -0.386 13.253 -7.041 1.00 96.31 336 GLN A C 1
ATOM 2504 O O . GLN A 1 336 ? -0.963 12.928 -8.080 1.00 96.31 336 GLN A O 1
ATOM 2509 N N . PHE A 1 337 ? 0.461 12.432 -6.406 1.00 97.38 337 PHE A N 1
ATOM 2510 C CA . PHE A 1 337 ? 0.735 11.076 -6.895 1.00 97.38 337 PHE A CA 1
ATOM 2511 C C . PHE A 1 337 ? -0.536 10.225 -6.906 1.00 97.38 337 PHE A C 1
ATOM 2513 O O . PHE A 1 337 ? -0.790 9.512 -7.872 1.00 97.38 337 PHE A O 1
ATOM 2520 N N . GLY A 1 338 ? -1.378 10.364 -5.879 1.00 97.69 338 GLY A N 1
ATOM 2521 C CA . GLY A 1 338 ? -2.680 9.709 -5.806 1.00 97.69 338 GLY A CA 1
ATOM 2522 C C . GLY A 1 338 ? -3.588 10.015 -6.989 1.00 97.69 338 GLY A C 1
ATOM 2523 O O . GLY A 1 338 ? -4.168 9.103 -7.565 1.00 97.69 338 GLY A O 1
ATOM 2524 N N . ILE A 1 339 ? -3.682 11.284 -7.387 1.00 98.31 339 ILE A N 1
ATOM 2525 C CA . ILE A 1 339 ? -4.493 11.735 -8.525 1.00 98.31 339 ILE A CA 1
ATOM 2526 C C . ILE A 1 339 ? -3.963 11.137 -9.827 1.00 98.31 339 ILE A C 1
ATOM 2528 O O . ILE A 1 339 ? -4.747 10.676 -10.653 1.00 98.31 339 ILE A O 1
ATOM 2532 N N . VAL A 1 340 ? -2.642 11.142 -10.015 1.00 98.25 340 VAL A N 1
ATOM 2533 C CA . VAL A 1 340 ? -1.987 10.586 -11.208 1.00 98.25 340 VAL A CA 1
ATOM 2534 C C . VAL A 1 340 ? -2.255 9.084 -11.310 1.00 98.25 340 VAL A C 1
ATOM 2536 O O . VAL A 1 340 ? -2.727 8.620 -12.345 1.00 98.25 340 VAL A O 1
ATOM 2539 N N . MET A 1 341 ? -2.040 8.341 -10.223 1.00 98.69 341 MET A N 1
ATOM 2540 C CA . MET A 1 341 ? -2.270 6.895 -10.170 1.00 98.69 341 MET A CA 1
ATOM 2541 C C . MET A 1 341 ? -3.756 6.538 -10.315 1.00 98.69 341 MET A C 1
ATOM 2543 O O . MET A 1 341 ? -4.097 5.633 -11.068 1.00 98.69 341 MET A O 1
ATOM 2547 N N . ALA A 1 342 ? -4.662 7.273 -9.663 1.00 98.69 342 ALA A N 1
ATOM 2548 C CA . ALA A 1 342 ? -6.104 7.055 -9.784 1.00 98.69 342 ALA A CA 1
ATOM 2549 C C . ALA A 1 342 ? -6.617 7.340 -11.204 1.00 98.69 342 ALA A C 1
ATOM 2551 O O . ALA A 1 342 ? -7.477 6.622 -11.705 1.00 98.69 342 ALA A O 1
ATOM 2552 N N . ARG A 1 343 ? -6.082 8.356 -11.893 1.00 98.44 343 ARG A N 1
ATOM 2553 C CA . ARG A 1 343 ? -6.412 8.594 -13.307 1.00 98.44 343 ARG A CA 1
ATOM 2554 C C . ARG A 1 343 ? -5.941 7.442 -14.196 1.00 98.44 343 ARG A C 1
ATOM 2556 O O . ARG A 1 343 ? -6.729 6.998 -15.024 1.00 98.44 343 ARG A O 1
ATOM 2563 N N . ALA A 1 344 ? -4.737 6.915 -13.959 1.00 98.50 344 ALA A N 1
ATOM 2564 C CA . ALA A 1 344 ? -4.241 5.735 -14.668 1.00 98.50 344 ALA A CA 1
ATOM 2565 C C . ALA A 1 344 ? -5.140 4.511 -14.440 1.00 98.50 344 ALA A C 1
ATOM 2567 O O . ALA A 1 344 ? -5.526 3.860 -15.404 1.00 98.50 344 ALA A O 1
ATOM 2568 N N . ILE A 1 345 ? -5.537 4.235 -13.191 1.00 98.75 345 ILE A N 1
ATOM 2569 C CA . ILE A 1 345 ? -6.471 3.142 -12.858 1.00 98.75 345 ILE A CA 1
ATOM 2570 C C . ILE A 1 345 ? -7.808 3.329 -13.579 1.00 98.75 345 ILE A C 1
ATOM 2572 O O . ILE A 1 345 ? -8.339 2.376 -14.143 1.00 98.75 345 ILE A O 1
ATOM 2576 N N . LYS A 1 346 ? -8.357 4.550 -13.578 1.00 98.50 346 LYS A N 1
ATOM 2577 C CA . LYS A 1 346 ? -9.630 4.847 -14.245 1.00 98.50 346 LYS A CA 1
ATOM 2578 C C . LYS A 1 346 ? -9.552 4.584 -15.744 1.00 98.50 346 LYS A C 1
ATOM 2580 O O . LYS A 1 346 ? -10.433 3.930 -16.290 1.00 98.50 346 LYS A O 1
ATOM 2585 N N . GLU A 1 347 ? -8.511 5.090 -16.400 1.00 97.94 347 GLU A N 1
ATOM 2586 C CA . GLU A 1 347 ? -8.312 4.885 -17.836 1.00 97.94 347 GLU A CA 1
ATOM 2587 C C . GLU A 1 347 ? -8.104 3.397 -18.155 1.00 97.94 347 GLU A C 1
ATOM 2589 O O . GLU A 1 347 ? -8.702 2.876 -19.095 1.00 97.94 347 GLU A O 1
ATOM 2594 N N . TYR A 1 348 ? -7.332 2.689 -17.326 1.00 98.19 348 TYR A N 1
ATOM 2595 C CA . TYR A 1 348 ? -7.125 1.249 -17.453 1.00 98.19 348 TYR A CA 1
ATOM 2596 C C . TYR A 1 348 ? -8.418 0.457 -17.325 1.00 98.19 348 TYR A C 1
ATOM 2598 O O . TYR A 1 348 ? -8.711 -0.364 -18.189 1.00 98.19 348 TYR A O 1
ATOM 2606 N N . GLN A 1 349 ? -9.248 0.758 -16.329 1.00 98.06 349 GLN A N 1
ATOM 2607 C CA . GLN A 1 349 ? -10.546 0.111 -16.191 1.00 98.06 349 GLN A CA 1
ATOM 2608 C C . GLN A 1 349 ? -11.479 0.415 -17.369 1.00 98.06 349 GLN A C 1
ATOM 2610 O O . GLN A 1 349 ? -12.207 -0.470 -17.808 1.00 98.06 349 GLN A O 1
ATOM 2615 N N . GLN A 1 350 ? -11.457 1.634 -17.909 1.00 97.19 350 GLN A N 1
ATOM 2616 C CA . GLN A 1 350 ? -12.277 2.000 -19.066 1.00 97.19 350 GLN A CA 1
ATOM 2617 C C . GLN A 1 350 ? -11.847 1.280 -20.347 1.00 97.19 350 GLN A C 1
ATOM 2619 O O . GLN A 1 350 ? -12.703 0.922 -21.153 1.00 97.19 350 GLN A O 1
ATOM 2624 N N . LYS A 1 351 ? -10.539 1.081 -20.542 1.00 96.25 351 LYS A N 1
ATOM 2625 C CA . LYS A 1 351 ? -9.986 0.453 -21.749 1.00 96.25 351 LYS A CA 1
ATOM 2626 C C . LYS A 1 351 ? -9.992 -1.076 -21.673 1.00 96.25 351 LYS A C 1
ATOM 2628 O O . LYS A 1 351 ? -10.272 -1.721 -22.675 1.00 96.25 351 LYS A O 1
ATOM 2633 N N . MET A 1 352 ? -9.699 -1.635 -20.499 1.00 95.12 352 MET A N 1
ATOM 2634 C CA . MET A 1 352 ? -9.468 -3.072 -20.304 1.00 95.12 352 MET A CA 1
ATOM 2635 C C . MET A 1 352 ? -10.594 -3.781 -19.543 1.00 95.12 352 MET A C 1
ATOM 2637 O O . MET A 1 352 ? -10.621 -5.002 -19.504 1.00 95.12 352 MET A O 1
ATOM 2641 N N . GLY A 1 353 ? -11.501 -3.052 -18.887 1.00 95.62 353 GLY A N 1
ATOM 2642 C CA . GLY A 1 353 ? -12.590 -3.632 -18.089 1.00 95.62 353 GLY A CA 1
ATOM 2643 C C . GLY A 1 353 ? -12.191 -4.125 -16.690 1.00 95.62 353 GLY A C 1
ATOM 2644 O O . GLY A 1 353 ? -13.070 -4.375 -15.866 1.00 95.62 353 GLY A O 1
ATOM 2645 N N . TYR A 1 354 ? -10.896 -4.202 -16.373 1.00 94.69 354 TYR A N 1
ATOM 2646 C CA . TYR A 1 354 ? -10.396 -4.699 -15.087 1.00 94.69 354 TYR A CA 1
ATOM 2647 C C . TYR A 1 354 ? -10.246 -3.595 -14.033 1.00 94.69 354 TYR A C 1
ATOM 2649 O O . TYR A 1 354 ? -9.739 -2.505 -14.308 1.00 94.69 354 TYR A O 1
ATOM 2657 N N . LYS A 1 355 ? -10.655 -3.886 -12.792 1.00 97.75 355 LYS A N 1
ATOM 2658 C CA . LYS A 1 355 ? -10.465 -2.988 -11.645 1.00 97.75 355 LYS A CA 1
ATOM 2659 C C . LYS A 1 355 ? -9.143 -3.303 -10.946 1.00 97.75 355 LYS A C 1
ATOM 2661 O O . LYS A 1 355 ? -8.955 -4.416 -10.475 1.00 97.75 355 LYS A O 1
ATOM 2666 N N . VAL A 1 356 ? -8.271 -2.303 -10.834 1.00 98.69 356 VAL A N 1
ATOM 2667 C CA . VAL A 1 356 ? -7.018 -2.379 -10.065 1.00 98.69 356 VAL A CA 1
ATOM 2668 C C . VAL A 1 356 ? -7.131 -1.502 -8.824 1.00 98.69 356 VAL A C 1
ATOM 2670 O O . VAL A 1 356 ? -7.690 -0.401 -8.879 1.00 98.69 356 VAL A O 1
ATOM 2673 N N . GLY A 1 357 ? -6.599 -1.981 -7.703 1.00 98.81 357 GLY A N 1
ATOM 2674 C CA . GLY A 1 357 ? -6.613 -1.260 -6.444 1.00 98.81 357 GLY A CA 1
ATOM 2675 C C . GLY A 1 357 ? -5.531 -0.180 -6.307 1.00 98.81 357 GLY A C 1
ATOM 2676 O O . GLY A 1 357 ? -4.472 -0.221 -6.936 1.00 98.81 357 GLY A O 1
ATOM 2677 N N . LEU A 1 358 ? -5.774 0.791 -5.424 1.00 98.88 358 LEU A N 1
ATOM 2678 C CA . LEU A 1 358 ? -4.821 1.849 -5.073 1.00 98.88 358 LEU A CA 1
ATOM 2679 C C . LEU A 1 358 ? -4.391 1.730 -3.608 1.00 98.88 358 LEU A C 1
ATOM 2681 O O . LEU A 1 358 ? -5.227 1.628 -2.712 1.00 98.88 358 LEU A O 1
ATOM 2685 N N . LYS A 1 359 ? -3.084 1.804 -3.340 1.00 98.88 359 LYS A N 1
ATOM 2686 C CA . LYS A 1 359 ? -2.550 1.791 -1.971 1.00 98.88 359 LYS A CA 1
ATOM 2687 C C . LYS A 1 359 ? -1.605 2.970 -1.698 1.00 98.88 359 LYS A C 1
ATOM 2689 O O . LYS A 1 359 ? -0.401 2.847 -1.938 1.00 98.88 359 LYS A O 1
ATOM 2694 N N . PRO A 1 360 ? -2.088 4.117 -1.182 1.00 98.44 360 PRO A N 1
ATOM 2695 C CA . PRO A 1 360 ? -1.218 5.119 -0.577 1.00 98.44 360 PRO A CA 1
ATOM 2696 C C . PRO A 1 360 ? -0.457 4.534 0.615 1.00 98.44 360 PRO A C 1
ATOM 2698 O O . PRO A 1 360 ? -1.043 3.965 1.538 1.00 98.44 360 PRO A O 1
ATOM 2701 N N . ALA A 1 361 ? 0.863 4.689 0.608 1.00 97.38 361 ALA A N 1
ATOM 2702 C CA . ALA A 1 361 ? 1.737 4.225 1.674 1.00 97.38 361 ALA A CA 1
ATOM 2703 C C . ALA A 1 361 ? 2.861 5.223 1.958 1.00 97.38 361 ALA A C 1
ATOM 2705 O O . ALA A 1 361 ? 3.440 5.803 1.040 1.00 97.38 361 ALA A O 1
ATOM 2706 N N . GLY A 1 362 ? 3.162 5.392 3.248 1.00 88.94 362 GLY A N 1
ATOM 2707 C CA . GLY A 1 362 ? 4.102 6.395 3.746 1.00 88.94 362 GLY A CA 1
ATOM 2708 C C . GLY A 1 362 ? 3.523 7.815 3.693 1.00 88.94 362 GLY A C 1
ATOM 2709 O O . GLY A 1 362 ? 2.987 8.248 2.681 1.00 88.94 362 GLY A O 1
ATOM 2710 N N . GLY A 1 363 ? 3.620 8.557 4.796 1.00 85.06 363 GLY A N 1
ATOM 2711 C CA . GLY A 1 363 ? 3.166 9.955 4.875 1.00 85.06 363 GLY A CA 1
ATOM 2712 C C . GLY A 1 363 ? 1.717 10.164 5.334 1.00 85.06 363 GLY A C 1
ATOM 2713 O O . GLY A 1 363 ? 1.439 11.204 5.919 1.00 85.06 363 GLY A O 1
ATOM 2714 N N . VAL A 1 364 ? 0.822 9.178 5.192 1.00 93.56 364 VAL A N 1
ATOM 2715 C CA . VAL A 1 364 ? -0.551 9.257 5.736 1.00 93.56 364 VAL A CA 1
ATOM 2716 C C . VAL A 1 364 ? -0.523 8.968 7.237 1.00 93.56 364 VAL A C 1
ATOM 2718 O O . VAL A 1 364 ? -0.359 7.818 7.646 1.00 93.56 364 VAL A O 1
ATOM 2721 N N . ARG A 1 365 ? -0.621 10.015 8.064 1.00 91.44 365 ARG A N 1
ATOM 2722 C CA . ARG A 1 365 ? -0.403 9.912 9.521 1.00 91.44 365 ARG A CA 1
ATOM 2723 C C . ARG A 1 365 ? -1.619 10.237 10.376 1.00 91.44 365 ARG A C 1
ATOM 2725 O O . ARG A 1 365 ? -1.623 9.850 11.535 1.00 91.44 365 ARG A O 1
ATOM 2732 N N . ASN A 1 366 ? -2.607 10.938 9.829 1.00 94.75 366 ASN A N 1
ATOM 2733 C CA . ASN A 1 366 ? -3.754 11.407 10.598 1.00 94.75 366 ASN A CA 1
ATOM 2734 C C . ASN A 1 366 ? -5.086 11.244 9.849 1.00 94.75 366 ASN A C 1
ATOM 2736 O O . ASN A 1 366 ? -5.124 11.016 8.635 1.00 94.75 366 ASN A O 1
ATOM 2740 N N . ALA A 1 367 ? -6.186 11.409 10.583 1.00 94.81 367 ALA A N 1
ATOM 2741 C CA . ALA A 1 367 ? -7.548 11.307 10.081 1.00 94.81 367 ALA A CA 1
ATOM 2742 C C . ALA A 1 367 ? -7.831 12.272 8.925 1.00 94.81 367 ALA A C 1
ATOM 2744 O O . ALA A 1 367 ? -8.503 11.899 7.968 1.00 94.81 367 ALA A O 1
ATOM 2745 N N . LYS A 1 368 ? -7.313 13.507 8.966 1.00 93.38 368 LYS A N 1
ATOM 2746 C CA . LYS A 1 368 ? -7.534 14.480 7.885 1.00 93.38 368 LYS A CA 1
ATOM 2747 C C . LYS A 1 368 ? -6.938 13.983 6.566 1.00 93.38 368 LYS A C 1
ATOM 2749 O O . LYS A 1 368 ? -7.608 14.059 5.533 1.00 93.38 368 LYS A O 1
ATOM 2754 N N . ASP A 1 369 ? -5.721 13.453 6.605 1.00 93.75 369 ASP A N 1
ATOM 2755 C CA . ASP A 1 369 ? -5.053 12.920 5.419 1.00 93.75 369 ASP A CA 1
ATOM 2756 C C . ASP A 1 369 ? -5.799 11.694 4.886 1.00 93.75 369 ASP A C 1
ATOM 2758 O O . ASP A 1 369 ? -6.126 11.645 3.701 1.00 93.75 369 ASP A O 1
ATOM 2762 N N . ALA A 1 370 ? -6.144 10.738 5.756 1.00 96.56 370 ALA A N 1
ATOM 2763 C CA . ALA A 1 370 ? -6.881 9.535 5.364 1.00 96.56 370 ALA A CA 1
ATOM 2764 C C . ALA A 1 370 ? -8.234 9.869 4.708 1.00 96.56 370 ALA A C 1
ATOM 2766 O O . ALA A 1 370 ? -8.553 9.354 3.636 1.00 96.56 370 ALA A O 1
ATOM 2767 N N . LEU A 1 371 ? -9.000 10.795 5.291 1.00 95.69 371 LEU A N 1
ATOM 2768 C CA . LEU A 1 371 ? -10.266 11.249 4.712 1.00 95.69 371 LEU A CA 1
ATOM 2769 C C . LEU A 1 371 ? -10.060 11.917 3.346 1.00 95.69 371 LEU A C 1
ATOM 2771 O O . LEU A 1 371 ? -10.820 11.646 2.420 1.00 95.69 371 LEU A O 1
ATOM 2775 N N . SER A 1 372 ? -9.013 12.732 3.187 1.00 95.38 372 SER A N 1
ATOM 2776 C CA . SER A 1 372 ? -8.700 13.387 1.906 1.00 95.38 372 SER A CA 1
ATOM 2777 C C . SER A 1 372 ? -8.398 12.367 0.802 1.00 95.38 372 SER A C 1
ATOM 2779 O O . SER A 1 372 ? -8.867 12.512 -0.326 1.00 95.38 372 SER A O 1
ATOM 2781 N N . TRP A 1 373 ? -7.672 11.299 1.135 1.00 97.50 373 TRP A N 1
ATOM 2782 C CA . TRP A 1 373 ? -7.414 10.183 0.225 1.00 97.50 373 TRP A CA 1
ATOM 2783 C C . TRP A 1 373 ? -8.681 9.402 -0.137 1.00 97.50 373 TRP A C 1
ATOM 2785 O O . TRP A 1 373 ? -8.879 9.063 -1.301 1.00 97.50 373 TRP A O 1
ATOM 2795 N N . MET A 1 374 ? -9.565 9.146 0.828 1.00 97.38 374 MET A N 1
ATOM 2796 C CA . MET A 1 374 ? -10.844 8.485 0.551 1.00 97.38 374 MET A CA 1
ATOM 2797 C C . MET A 1 374 ? -11.750 9.343 -0.340 1.00 97.38 374 MET A C 1
ATOM 2799 O O . MET A 1 374 ? -12.391 8.815 -1.246 1.00 97.38 374 MET A O 1
ATOM 2803 N N . VAL A 1 375 ? -11.782 10.665 -0.136 1.00 95.94 375 VAL A N 1
ATOM 2804 C CA . VAL A 1 375 ? -12.507 11.583 -1.028 1.00 95.94 375 VAL A CA 1
ATOM 2805 C C . VAL A 1 375 ? -11.908 11.536 -2.433 1.00 95.94 375 VAL A C 1
ATOM 2807 O O . VAL A 1 375 ? -12.654 11.376 -3.390 1.00 95.94 375 VAL A O 1
ATOM 2810 N N . LEU A 1 376 ? -10.580 11.586 -2.575 1.00 97.19 376 LEU A N 1
ATOM 2811 C CA . LEU A 1 376 ? -9.908 11.453 -3.875 1.00 97.19 376 LEU A CA 1
ATOM 2812 C C . LEU A 1 376 ? -10.356 10.188 -4.616 1.00 97.19 376 LEU A C 1
ATOM 2814 O O . LEU A 1 376 ? -10.734 10.263 -5.786 1.00 97.19 376 LEU A O 1
ATOM 2818 N N . VAL A 1 377 ? -10.332 9.037 -3.939 1.00 98.12 377 VAL A N 1
ATOM 2819 C CA . VAL A 1 377 ? -10.748 7.752 -4.519 1.00 98.12 377 VAL A CA 1
ATOM 2820 C C . VAL A 1 377 ? -12.214 7.789 -4.922 1.00 98.12 377 VAL A C 1
ATOM 2822 O O . VAL A 1 377 ? -12.545 7.436 -6.050 1.00 98.12 377 VAL A O 1
ATOM 2825 N N . LYS A 1 378 ? -13.087 8.282 -4.042 1.00 96.19 378 LYS A N 1
ATOM 2826 C CA . LYS A 1 378 ? -14.516 8.420 -4.326 1.00 96.19 378 LYS A CA 1
ATOM 2827 C C . LYS A 1 378 ? -14.781 9.280 -5.563 1.00 96.19 378 LYS A C 1
ATOM 2829 O O . LYS A 1 378 ? -15.582 8.889 -6.404 1.00 96.19 378 LYS A O 1
ATOM 2834 N N . GLU A 1 379 ? -14.120 10.430 -5.671 1.00 95.69 379 GLU A N 1
ATOM 2835 C CA . GLU A 1 379 ? -14.327 11.394 -6.759 1.00 95.69 379 GLU A CA 1
ATOM 2836 C C . GLU A 1 379 ? -13.768 10.890 -8.098 1.00 95.69 379 GLU A C 1
ATOM 2838 O O . GLU A 1 379 ? -14.369 11.106 -9.151 1.00 95.69 379 GLU A O 1
ATOM 2843 N N . LEU A 1 380 ? -12.616 10.209 -8.087 1.00 97.50 380 LEU A N 1
ATOM 2844 C CA . LEU A 1 380 ? -11.959 9.772 -9.321 1.00 97.50 380 LEU A CA 1
ATOM 2845 C C . LEU A 1 380 ? -12.399 8.378 -9.777 1.00 97.50 380 LEU A C 1
ATOM 2847 O O . LEU A 1 380 ? -12.675 8.202 -10.968 1.00 97.50 380 LEU A O 1
ATOM 2851 N N . LEU A 1 381 ? -12.475 7.419 -8.855 1.00 98.19 381 LEU A N 1
ATOM 2852 C CA . LEU A 1 381 ? -12.707 5.994 -9.124 1.00 98.19 381 LEU A CA 1
ATOM 2853 C C . LEU A 1 381 ? -14.133 5.540 -8.781 1.00 98.19 381 LEU A C 1
ATOM 2855 O O . LEU A 1 381 ? -14.630 4.586 -9.371 1.00 98.19 381 LEU A O 1
ATOM 2859 N N . GLY A 1 382 ? -14.820 6.245 -7.881 1.00 97.19 382 GLY A N 1
ATOM 2860 C CA . GLY A 1 382 ? -16.188 5.931 -7.473 1.00 97.19 382 GLY A CA 1
ATOM 2861 C C . GLY A 1 382 ? -16.276 5.131 -6.171 1.00 97.19 382 GLY A C 1
ATOM 2862 O O . GLY A 1 382 ? -15.275 4.774 -5.551 1.00 97.19 382 GLY A O 1
ATOM 2863 N N . ASN A 1 383 ? -17.511 4.864 -5.734 1.00 96.69 383 ASN A N 1
ATOM 2864 C CA . ASN A 1 383 ? -17.781 4.215 -4.444 1.00 96.69 383 ASN A CA 1
ATOM 2865 C C . ASN A 1 383 ? -17.267 2.777 -4.368 1.00 96.69 383 ASN A C 1
ATOM 2867 O O . ASN A 1 383 ? -16.840 2.363 -3.296 1.00 96.69 383 ASN A O 1
ATOM 2871 N N . ASP A 1 384 ? -17.285 2.045 -5.481 1.00 96.69 384 ASP A N 1
ATOM 2872 C CA . ASP A 1 384 ? -16.852 0.647 -5.526 1.00 96.69 384 ASP A CA 1
ATOM 2873 C C . ASP A 1 384 ? -15.390 0.475 -5.097 1.00 96.69 384 ASP A C 1
ATOM 2875 O O . ASP A 1 384 ? -15.031 -0.572 -4.574 1.00 96.69 384 ASP A O 1
ATOM 2879 N N . TRP A 1 385 ? -14.549 1.500 -5.295 1.00 98.31 385 TRP A N 1
ATOM 2880 C CA . TRP A 1 385 ? -13.149 1.465 -4.872 1.00 98.31 385 TRP A CA 1
ATOM 2881 C C . TRP A 1 385 ? -12.960 1.746 -3.387 1.00 98.31 385 TRP A C 1
ATOM 2883 O O . TRP A 1 385 ? -11.889 1.470 -2.866 1.00 98.31 385 TRP A O 1
ATOM 2893 N N . LEU A 1 386 ? -13.963 2.266 -2.674 1.00 97.12 386 LEU A N 1
ATOM 2894 C CA . LEU A 1 386 ? -13.894 2.427 -1.220 1.00 97.12 386 LEU A CA 1
ATOM 2895 C C . LEU A 1 386 ? -14.172 1.099 -0.509 1.00 97.12 386 LEU A C 1
ATOM 2897 O O . LEU A 1 386 ? -15.015 1.011 0.384 1.00 97.12 386 LEU A O 1
ATOM 2901 N N . ASP A 1 387 ? -13.435 0.067 -0.887 1.00 96.81 387 ASP A N 1
ATOM 2902 C CA . ASP A 1 387 ? -13.479 -1.268 -0.316 1.00 96.81 387 ASP A CA 1
ATOM 2903 C C . ASP A 1 387 ? -12.062 -1.824 -0.147 1.00 96.81 387 ASP A C 1
ATOM 2905 O O . ASP A 1 387 ? -11.143 -1.410 -0.851 1.00 96.81 387 ASP A O 1
ATOM 2909 N N . ALA A 1 388 ? -11.877 -2.746 0.800 1.00 97.56 388 ALA A N 1
ATOM 2910 C CA . ALA A 1 388 ? -10.573 -3.333 1.073 1.00 97.56 388 ALA A CA 1
ATOM 2911 C C . ALA A 1 388 ? -10.004 -4.085 -0.144 1.00 97.56 388 ALA A C 1
ATOM 2913 O O . ALA A 1 388 ? -8.789 -4.171 -0.277 1.00 97.56 388 ALA A O 1
ATOM 2914 N N . GLU A 1 389 ? -10.817 -4.579 -1.071 1.00 97.69 389 GLU A N 1
ATOM 2915 C CA . GLU A 1 389 ? -10.301 -5.245 -2.273 1.00 97.69 389 GLU A CA 1
ATOM 2916 C C . GLU A 1 389 ? -9.747 -4.269 -3.325 1.00 97.69 389 GLU A C 1
ATOM 2918 O O . GLU A 1 389 ? -9.045 -4.688 -4.239 1.00 97.69 389 GLU A O 1
ATOM 2923 N N . LEU A 1 390 ? -10.010 -2.960 -3.200 1.00 98.62 390 LEU A N 1
ATOM 2924 C CA . LEU A 1 390 ? -9.629 -1.959 -4.208 1.00 98.62 390 LEU A CA 1
ATOM 2925 C C . LEU A 1 390 ? -8.955 -0.700 -3.642 1.00 98.62 390 LEU A C 1
ATOM 2927 O O . LEU A 1 390 ? -8.401 0.105 -4.397 1.00 98.62 390 LEU A O 1
ATOM 2931 N N . PHE A 1 391 ? -8.941 -0.508 -2.327 1.00 98.81 391 PHE A N 1
ATOM 2932 C CA . PHE A 1 391 ? -8.253 0.616 -1.709 1.00 98.81 391 PHE A CA 1
ATOM 2933 C C . PHE A 1 391 ? -7.696 0.271 -0.331 1.00 98.81 391 PHE A C 1
ATOM 2935 O O . PHE A 1 391 ? -8.381 -0.299 0.517 1.00 98.81 391 PHE A O 1
ATOM 2942 N N . ARG A 1 392 ? -6.431 0.641 -0.100 1.00 98.88 392 ARG A N 1
ATOM 2943 C CA . ARG A 1 392 ? -5.721 0.362 1.156 1.00 98.88 392 ARG A CA 1
ATOM 2944 C C . ARG A 1 392 ? -4.877 1.539 1.630 1.00 98.88 392 ARG A C 1
ATOM 2946 O O . ARG A 1 392 ? -4.267 2.233 0.827 1.00 98.88 392 ARG A O 1
ATOM 2953 N N . PHE A 1 393 ? -4.716 1.693 2.938 1.00 98.81 393 PHE A N 1
ATOM 2954 C CA . PHE A 1 393 ? -3.687 2.541 3.541 1.00 98.81 393 PHE A CA 1
ATOM 2955 C C . PHE A 1 393 ? -2.522 1.688 4.036 1.00 98.81 393 PHE A C 1
ATOM 2957 O O . PHE A 1 393 ? -2.679 0.904 4.966 1.00 98.81 393 PHE A O 1
ATOM 2964 N N . GLY A 1 394 ? -1.328 1.866 3.471 1.00 98.00 394 GLY A N 1
ATOM 2965 C CA . GLY A 1 394 ? -0.099 1.310 4.043 1.00 98.00 394 GLY A CA 1
ATOM 2966 C C . GLY A 1 394 ? 0.437 2.212 5.151 1.00 98.00 394 GLY A C 1
ATOM 2967 O O . GLY A 1 394 ? 1.137 3.186 4.859 1.00 98.00 394 GLY A O 1
ATOM 2968 N N . ALA A 1 395 ? 0.119 1.905 6.410 1.00 95.38 395 ALA A N 1
ATOM 2969 C CA . ALA A 1 395 ? 0.469 2.763 7.538 1.00 95.38 395 ALA A CA 1
ATOM 2970 C C . ALA A 1 395 ? 0.806 1.979 8.814 1.00 95.38 395 ALA A C 1
ATOM 2972 O O . ALA A 1 395 ? 0.237 0.926 9.094 1.00 95.38 395 ALA A O 1
ATOM 2973 N N . SER A 1 396 ? 1.721 2.538 9.610 1.00 90.44 396 SER A N 1
ATOM 2974 C CA . SER A 1 396 ? 2.050 2.059 10.958 1.00 90.44 396 SER A CA 1
ATOM 2975 C C . SER A 1 396 ? 1.385 2.918 12.040 1.00 90.44 396 SER A C 1
ATOM 2977 O O . SER A 1 396 ? 0.707 2.393 12.912 1.00 90.44 396 SER A O 1
ATOM 2979 N N . GLY A 1 397 ? 1.516 4.248 11.952 1.00 91.25 397 GLY A N 1
ATOM 2980 C CA . GLY A 1 397 ? 1.013 5.182 12.973 1.00 91.25 397 GLY A CA 1
ATOM 2981 C C . GLY A 1 397 ? -0.413 5.708 12.769 1.00 91.25 397 GLY A C 1
ATOM 2982 O O . GLY A 1 397 ? -0.978 6.273 13.699 1.00 91.25 397 GLY A O 1
ATOM 2983 N N . LEU A 1 398 ? -1.009 5.529 11.582 1.00 96.56 398 LEU A N 1
ATOM 2984 C CA . LEU A 1 398 ? -2.326 6.100 11.261 1.00 96.56 398 LEU A CA 1
ATOM 2985 C C . LEU A 1 398 ? -3.422 5.593 12.204 1.00 96.56 398 LEU A C 1
ATOM 2987 O O . LEU A 1 398 ? -4.244 6.378 12.660 1.00 96.56 398 LEU A O 1
ATOM 2991 N N . LEU A 1 399 ? -3.425 4.292 12.509 1.00 96.69 399 LEU A N 1
ATOM 2992 C CA . LEU A 1 399 ? -4.469 3.683 13.332 1.00 96.69 399 LEU A CA 1
ATOM 2993 C C . LEU A 1 399 ? -4.573 4.334 14.719 1.00 96.69 399 LEU A C 1
ATOM 2995 O O . LEU A 1 399 ? -5.683 4.549 15.195 1.00 96.69 399 LEU A O 1
ATOM 2999 N N . GLY A 1 400 ? -3.439 4.685 15.333 1.00 94.31 400 GLY A N 1
ATOM 3000 C CA . GLY A 1 400 ? -3.429 5.364 16.628 1.00 94.31 400 GLY A CA 1
ATOM 3001 C C . GLY A 1 400 ? -4.119 6.729 16.572 1.00 94.31 400 GLY A C 1
ATOM 3002 O O . GLY A 1 400 ? -4.973 7.013 17.402 1.00 94.31 400 GLY A O 1
ATOM 3003 N N . ASP A 1 401 ? -3.827 7.543 15.552 1.00 95.19 401 ASP A N 1
ATOM 3004 C CA . ASP A 1 401 ? -4.493 8.842 15.374 1.00 95.19 401 ASP A CA 1
ATOM 3005 C C . ASP A 1 401 ? -6.002 8.690 15.116 1.00 95.19 401 ASP A C 1
ATOM 3007 O O . ASP A 1 401 ? -6.809 9.431 15.681 1.00 95.19 401 ASP A O 1
ATOM 3011 N N . LEU A 1 402 ? -6.404 7.700 14.310 1.00 96.50 402 LEU A N 1
ATOM 3012 C CA . LEU A 1 402 ? -7.821 7.419 14.061 1.00 96.50 402 LEU A CA 1
ATOM 3013 C C . LEU A 1 402 ? -8.558 7.031 15.349 1.00 96.50 402 LEU A C 1
ATOM 3015 O O . LEU A 1 402 ? -9.662 7.517 15.591 1.00 96.50 402 LEU A O 1
ATOM 3019 N N . GLU A 1 403 ? -7.942 6.196 16.185 1.00 95.12 403 GLU A N 1
ATOM 3020 C CA . GLU A 1 403 ? -8.486 5.820 17.490 1.00 95.12 403 GLU A CA 1
ATOM 3021 C C . GLU A 1 403 ? -8.589 7.034 18.427 1.00 95.12 403 GLU A C 1
ATOM 3023 O O . GLU A 1 403 ? -9.634 7.225 19.049 1.00 95.12 403 GLU A O 1
ATOM 3028 N N . CYS A 1 404 ? -7.580 7.917 18.451 1.00 93.81 404 CYS A N 1
ATOM 3029 C CA . CYS A 1 404 ? -7.643 9.175 19.199 1.00 93.81 404 CYS A CA 1
ATOM 3030 C C . CYS A 1 404 ? -8.826 10.054 18.765 1.00 93.81 404 CYS A C 1
ATOM 3032 O O . CYS A 1 404 ? -9.550 10.569 19.616 1.00 93.81 404 CYS A O 1
ATOM 3034 N N . ASN A 1 405 ? -9.051 10.203 17.454 1.00 94.44 405 ASN A N 1
ATOM 3035 C CA . ASN A 1 405 ? -10.161 11.003 16.927 1.00 94.44 405 ASN A CA 1
ATOM 3036 C C . ASN A 1 405 ? -11.527 10.401 17.308 1.00 94.44 405 ASN A C 1
ATOM 3038 O O . ASN A 1 405 ? -12.465 11.142 17.594 1.00 94.44 405 ASN A O 1
ATOM 3042 N N . LEU A 1 406 ? -11.659 9.070 17.300 1.00 95.38 406 LEU A N 1
ATOM 3043 C CA . LEU A 1 406 ? -12.897 8.399 17.713 1.00 95.38 406 LEU A CA 1
ATOM 3044 C C . LEU A 1 406 ? -13.139 8.521 19.218 1.00 95.38 406 LEU A C 1
ATOM 3046 O O . LEU A 1 406 ? -14.272 8.741 19.638 1.00 95.38 406 LEU A O 1
ATOM 3050 N N . TYR A 1 407 ? -12.084 8.427 20.022 1.00 94.81 407 TYR A N 1
ATOM 3051 C CA . TYR A 1 407 ? -12.170 8.655 21.458 1.00 94.81 407 TYR A CA 1
ATOM 3052 C C . TYR A 1 407 ? -12.623 10.080 21.773 1.00 94.81 407 TYR A C 1
ATOM 3054 O O . TYR A 1 407 ? -13.529 10.270 22.582 1.00 94.81 407 TYR A O 1
ATOM 3062 N N . GLU A 1 408 ? -12.042 11.082 21.109 1.00 93.62 408 GLU A N 1
ATOM 3063 C CA . GLU A 1 408 ? -12.457 12.478 21.272 1.00 93.62 408 GLU A CA 1
ATOM 3064 C C . GLU A 1 408 ? -13.913 12.683 20.851 1.00 93.62 408 GLU A C 1
ATOM 3066 O O . GLU A 1 408 ? -14.662 13.359 21.554 1.00 93.62 408 GLU A O 1
ATOM 3071 N N . PHE A 1 409 ? -14.341 12.045 19.760 1.00 93.94 409 PHE A N 1
ATOM 3072 C CA . PHE A 1 409 ? -15.728 12.093 19.309 1.00 93.94 409 PHE A CA 1
ATOM 3073 C C . PHE A 1 409 ? -16.712 11.535 20.350 1.00 93.94 409 PHE A C 1
ATOM 3075 O O . PHE A 1 409 ? -17.740 12.158 20.601 1.00 93.94 409 PHE A O 1
ATOM 3082 N N . VAL A 1 410 ? -16.403 10.394 20.975 1.00 93.75 410 VAL A N 1
ATOM 3083 C CA . VAL A 1 410 ? -17.298 9.754 21.957 1.00 93.75 410 VAL A CA 1
ATOM 3084 C C . VAL A 1 410 ? -17.263 10.449 23.317 1.00 93.75 410 VAL A C 1
ATOM 3086 O O . VAL A 1 410 ? -18.298 10.634 23.951 1.00 93.75 410 VAL A O 1
ATOM 3089 N N . THR A 1 411 ? -16.079 10.831 23.793 1.00 92.88 411 THR A N 1
ATOM 3090 C CA . THR A 1 411 ? -15.896 11.309 25.175 1.00 92.88 411 THR A CA 1
ATOM 3091 C C . THR A 1 411 ? -15.910 12.832 25.308 1.00 92.88 411 THR A C 1
ATOM 3093 O O . THR A 1 411 ? -16.021 13.354 26.420 1.00 92.88 411 THR A O 1
ATOM 3096 N N . GLY A 1 412 ? -15.743 13.557 24.198 1.00 92.56 412 GLY A N 1
ATOM 3097 C CA . GLY A 1 412 ? -15.512 15.002 24.186 1.00 92.56 412 GLY A CA 1
ATOM 3098 C C . GLY A 1 412 ? -14.142 15.421 24.736 1.00 92.56 412 GLY A C 1
ATOM 3099 O O . GLY A 1 412 ? -13.945 16.601 25.028 1.00 92.56 412 GLY A O 1
ATOM 3100 N N . LYS A 1 413 ? -13.206 14.481 24.935 1.00 90.62 413 LYS A N 1
ATOM 3101 C CA . LYS A 1 413 ? -11.866 14.734 25.485 1.00 90.62 413 LYS A CA 1
ATOM 3102 C C . LYS A 1 413 ? -10.796 14.091 24.620 1.00 90.62 413 LYS A C 1
ATOM 3104 O O . LYS A 1 413 ? -10.968 12.978 24.142 1.00 90.62 413 LYS A O 1
ATOM 3109 N N . TYR A 1 414 ? -9.650 14.751 24.489 1.00 87.56 414 TYR A N 1
ATOM 3110 C CA . TYR A 1 414 ? -8.498 14.127 23.850 1.00 87.56 414 TYR A CA 1
ATOM 3111 C C . TYR A 1 414 ? -7.850 13.102 24.803 1.00 87.56 414 TYR A C 1
ATOM 3113 O O . TYR A 1 414 ? -7.664 13.417 25.985 1.00 87.56 414 TYR A O 1
ATOM 3121 N N . PRO A 1 415 ? -7.497 11.897 24.329 1.00 87.12 415 PRO A N 1
ATOM 3122 C CA . PRO A 1 415 ? -6.960 10.844 25.183 1.00 87.12 415 PRO A CA 1
ATOM 3123 C C . PRO A 1 415 ? -5.557 11.182 25.697 1.00 87.12 415 PRO A C 1
ATOM 3125 O O . PRO A 1 415 ? -4.708 11.714 24.977 1.00 87.12 415 PRO A O 1
ATOM 3128 N N . ALA A 1 416 ? -5.292 10.838 26.958 1.00 80.81 416 ALA A N 1
ATOM 3129 C CA . ALA A 1 416 ? -3.949 10.875 27.519 1.00 80.81 416 ALA A CA 1
ATOM 3130 C C . ALA A 1 416 ? -3.082 9.745 26.936 1.00 80.81 416 ALA A C 1
ATOM 3132 O O . ALA A 1 416 ? -3.586 8.712 26.506 1.00 80.81 416 ALA A O 1
ATOM 3133 N N . ALA A 1 417 ? -1.755 9.894 26.985 1.00 72.00 417 ALA A N 1
ATOM 3134 C CA . ALA A 1 417 ? -0.821 8.923 26.400 1.00 72.00 417 ALA A CA 1
ATOM 3135 C C . ALA A 1 417 ? -0.942 7.485 26.958 1.00 72.00 417 ALA A C 1
ATOM 3137 O O . ALA A 1 417 ? -0.464 6.552 26.323 1.00 72.00 417 ALA A O 1
ATOM 3138 N N . TYR A 1 418 ? -1.555 7.305 28.133 1.00 71.25 418 TYR A N 1
ATOM 3139 C CA . TYR A 1 418 ? -1.774 6.001 28.768 1.00 71.25 418 TYR A CA 1
ATOM 3140 C C . TYR A 1 418 ? -3.161 5.392 28.495 1.00 71.25 418 TYR A C 1
ATOM 3142 O O . TYR A 1 418 ? -3.383 4.246 28.874 1.00 71.25 418 TYR A O 1
ATOM 3150 N N . GLU A 1 419 ? -4.093 6.137 27.886 1.00 71.31 419 GLU A N 1
ATOM 3151 C CA . GLU A 1 419 ? -5.459 5.659 27.587 1.00 71.31 419 GLU A CA 1
ATOM 3152 C C . GLU A 1 419 ? -5.440 4.516 26.567 1.00 71.31 419 GLU A C 1
ATOM 3154 O O . GLU A 1 419 ? -6.252 3.597 26.635 1.00 71.31 419 GLU A O 1
ATOM 3159 N N . PHE A 1 420 ? -4.464 4.530 25.657 1.00 70.38 420 PHE A N 1
ATOM 3160 C CA . PHE A 1 420 ? -4.247 3.446 24.712 1.00 70.38 420 PHE A CA 1
ATOM 3161 C C . PHE A 1 420 ? -2.988 2.673 25.077 1.00 70.38 420 PHE A C 1
ATOM 3163 O O . PHE A 1 420 ? -1.896 3.228 25.203 1.00 70.38 420 PHE A O 1
ATOM 3170 N N . SER A 1 421 ? -3.123 1.352 25.185 1.00 56.16 421 SER A N 1
ATOM 3171 C CA . SER A 1 421 ? -1.977 0.451 25.096 1.00 56.16 421 SER A CA 1
ATOM 3172 C C . SER A 1 421 ? -1.294 0.686 23.744 1.00 56.16 421 SER A C 1
ATOM 3174 O O . SER A 1 421 ? -1.908 0.417 22.712 1.00 56.16 421 SER A O 1
ATOM 3176 N N . MET A 1 422 ? -0.073 1.229 23.775 1.00 50.56 422 MET A N 1
ATOM 3177 C CA . MET A 1 422 ? 0.671 1.778 22.633 1.00 50.56 422 MET A CA 1
ATOM 3178 C C . MET A 1 422 ? 0.519 1.015 21.303 1.00 50.56 422 MET A C 1
ATOM 3180 O O . MET A 1 422 ? 0.568 -0.220 21.271 1.00 50.56 422 MET A O 1
ATOM 3184 N N . GLY A 1 423 ? 0.406 1.797 20.220 1.00 45.22 423 GLY A N 1
ATOM 3185 C CA . GLY A 1 423 ? 0.641 1.365 18.836 1.00 45.22 423 GLY A CA 1
ATOM 3186 C C . GLY A 1 423 ? 2.083 0.949 18.581 1.00 45.22 423 GLY A C 1
ATOM 3187 O O . GLY A 1 423 ? 2.989 1.489 19.257 1.00 45.22 423 GLY A O 1
#

Solvent-accessible surface area (backbone atoms only — not comparable to full-atom values): 23866 Å² total; per-residue (Å²): 135,86,50,74,54,58,53,53,49,51,52,35,42,49,54,28,56,72,73,75,38,84,61,38,28,70,55,33,46,49,49,32,56,77,70,74,49,87,62,67,85,62,53,35,47,51,54,25,61,70,41,72,88,48,61,64,68,58,58,67,71,50,80,79,74,82,85,88,82,86,90,81,85,87,86,81,88,83,87,84,88,88,84,89,81,88,85,91,89,87,89,82,84,92,76,84,86,74,85,80,80,78,83,67,83,81,56,85,60,62,68,59,56,71,66,65,78,51,65,46,65,63,41,51,52,49,40,50,50,54,74,66,48,82,78,70,56,72,71,61,34,50,53,51,47,54,52,51,47,29,20,22,27,45,39,54,85,57,99,81,72,43,64,67,58,42,37,50,51,47,50,39,29,62,50,63,57,59,70,68,64,35,42,78,73,75,42,60,96,54,99,80,51,76,71,24,24,38,20,38,30,32,45,45,92,43,31,50,46,41,50,53,42,26,48,76,72,74,34,58,89,69,36,43,39,30,22,48,22,21,42,65,85,71,16,78,53,59,66,72,59,22,41,50,42,35,39,51,23,44,75,46,60,25,51,26,38,38,33,36,52,56,54,66,32,65,76,71,64,38,57,70,60,47,27,54,53,43,33,54,44,40,60,43,40,59,90,27,47,36,26,39,22,63,33,40,50,80,42,58,52,102,39,42,49,53,43,33,44,52,46,47,39,42,48,60,28,61,30,45,21,47,22,33,20,79,53,79,61,96,49,39,39,44,64,50,58,49,52,44,43,43,49,42,41,44,52,45,26,72,76,69,70,50,87,54,15,44,25,51,11,21,80,58,51,39,55,71,53,52,52,46,52,52,48,50,42,39,75,65,66,28,70,83,38,79,33,61,87,26,26,36,37,42,30,63,61,24,63,54,40,40,44,41,52,47,44,23,70,76,69,76,42,79,70,58,87,77,76,49,84,78,127

Foldseek 3Di:
DDDPQLVLLVVQQVVCVVVVHQQALVSSVVVCVVVVHDDDSCNSHVSSVVCVPPPVVCVVVVPDDDDDDDDDDDDDDDDDDDDDDDDDDDDDDDDDDDDDPPPPLVDDDVVVLVPDDFDLVVLVVVLVCLLVDDDDDFLRLLVVLQLLQQQAQAEDEDPPDDLVVLLVSLVCQLVVADQVLQVLNVAHPDPPGSRGYQAYEYALVCLLSNQVSCVVVVCRVVHAYEYEFCPPPQNPDPLVRRLVSLLSSVVSPHQAYEYEFNQVCLVVVVLNVSLVSLLSSVVSNPRRQYEYENQQVVNDDPRSSSLLSNLLSNVSSPHQEYEFHSQPDPDFDDSSSLLSNLQSQLVCCVVPVDHHAYEGEHPQAASSSSVSSLVSCCVRVNDVCSHNSHYHYHDNRHSVRSNQVSCCSSPVDGDDPPVDPDD

Nearest PDB structures (foldseek):
  3nq8-assembly1_A  TM=9.426E-01  e=5.487E-19  Escherichia coli
  3npw-assembly2_B  TM=9.454E-01  e=2.242E-18  Escherichia coli
  8for-assembly2_B  TM=9.360E-01  e=7.492E-18  Escherichia coli
  3npw-assembly1_A  TM=9.340E-01  e=7.125E-18  Escherichia coli
  3q2d-assembly1_A  TM=9.384E-01  e=1.675E-17  Escherichia coli

pLDDT: mean 86.62, std 20.5, range [23.34, 98.94]